Protein AF-0000000080795503 (afdb_homodimer)

Nearest PDB structures (foldseek):
  7s7y-assembly1_A  TM=8.864E-01  e=8.183E-32  Thermoanaerobacter sp. X513
  4z7e-assembly2_B  TM=9.372E-01  e=8.474E-30  Listeria monocytogenes EGD-e
  3ppp-assembly2_B  TM=7.912E-01  e=2.633E-27  Bacillus subtilis
  6uru-assembly2_B  TM=9.097E-01  e=6.933E-24  Escherichia coli
  6per-assembly1_A  TM=8.168E-01  e=7.499E-23  Thermoanaerobacter sp. X513

Foldseek 3Di:
DPPPPPPPPPPPPPPPPPVPPDAQEFEFAADLLRLLLSLLLQQLCVLVPGHYHYDYHDHDVVVVVCCLVPVHFKGKFWLVCQQCPVVNHDDADLDPVVSVVVSQVCCCVPRQKHWFDWAAEFWWKFKKFAPVVCVVQVAAAPLSVQCCQVVVVCQQAAEEEAPVLLPDPLHDVVSCVVSVRDYDPVSYDHDDQVCQLVCRLVVVGGMYIHTLQALSCVVSRMHTHHHPVRSIGTTTMTMMGRNVVCVVPVCSSVSSCCSRVPDYSVVSSVLSNCCPPVPDDSSVSSVVVCVVVVSGD/DDDPPPPPPPPPPPPPPPVPPDAQEFEFAADLLRLLLSLLLQQLCVLVPGHYHYDYHDHDVVVVVCCLVPVHFKGKFWLVCQQCPVVNHDDADLDPVVSVVVSQVCCCVPRQKHWFDWAAEFWWKFKKFAPVVCVVQVAAAPLSVQCCQVVVVCQQAAEEEAPVLLPDPLHDVVSCVVSVRDYDNVSYDHDDQVCQLVCRLVVVGGMYIHTLQALSCVVSRMHTHHHPVRSIGTTTMTMMGRNVVCVVPVCSSVSSCCSRVPDYSVVSSVLSNCCPPVVDDSSVSSVVVCVVVVSGD

Radius of gyration: 29.17 Å; Cα contacts (8 Å, |Δi|>4): 1049; chains: 2; bounding box: 116×97×87 Å

InterPro domains:
  IPR007210 ABC-type glycine betaine transport system, substrate-binding domain [PF04069] (23-291)

Secondary structure (DSSP, 8-state):
----------------------PEEEEEESSHHHHHHHHHHHHHHHHTT--EEEEEEE-HHHHHHHHHTTS--EEEEEHHIIIIIIS---SPP--HHHHHHHHHHHHHHHH-EEEEEEPS----EEEEEEHHHHHHHT--BHHHHHHHHHTTTTTT--EEE-HHHHHSTTSHHHHHHHTT----GGGEEE--HHHHHHHHHTTS-SEEEEETT-THHHHTTEEEPB-TT--SPP--EEEEEEHHHHHH-TTHHHHTTHHHHS--HHHHHHHHHHHHTT---HHHHHHHHHHHTTS--/---------------------PPEEEEEESSHHHHHHHHHHHHHHHHTT--EEEEEEE-HHHHHHHHHTTS--EEEEEHHIIIIIIS---SPP--HHHHHHHHHHHHHHHH-EEEEEEPS----EEEEEEHHHHHHHT--BHHHHHHHHHTTTTTT--EEE-HHHHHSTTSHHHHHHHTT----GGGEEE--HHHHHHHHHTTS-SEEEEETT-THHHHTTEEEPB-TT--SPP--EEEEEEHHHHHH-TTHHHHTTHHHHS--HHHHHHHHHHHHTT---HHHHHHHHHHHTTS--

Sequence (594 aa):
MKKILISVLIILFGMNYIYAAEKVVVGAKAFTEGYILSSMVSLLLQGNGIDVEEKFGLSSFPLRKAMETGQVDAYVDYTGTAWAAYFRHTENIYDPEELFDLVAKEDLEKHNIVWLDMINFNNTYGLAVRSSFARENGIQSLSDLADYINSGKGKDLIFGVNPEYYERSDGIFAVMDTYNMNLPKNNVRTMEAGLTYEALARKNIDVAMIYSTDAQILRFDLVILEDDKSFFPHYNPSVLVRKETIDEYPEIREILKPLTLYLNEDIIIRLNYLVDFEGLEPEIVARKYLQGLGLIKMKKILISVLIILFGMNYIYAAEKVVVGAKAFTEGYILSSMVSLLLQGNGIDVEEKFGLSSFPLRKAMETGQVDAYVDYTGTAWAAYFRHTENIYDPEELFDLVAKEDLEKHNIVWLDMINFNNTYGLAVRSSFARENGIQSLSDLADYINSGKGKDLIFGVNPEYYERSDGIFAVMDTYNMNLPKNNVRTMEAGLTYEALARKNIDVAMIYSTDAQILRFDLVILEDDKSFFPHYNPSVLVRKETIDEYPEIREILKPLTLYLNEDIIIRLNYLVDFEGLEPEIVARKYLQGLGLIK

Structure (mmCIF, N/CA/C/O backbone):
data_AF-0000000080795503-model_v1
#
loop_
_entity.id
_entity.type
_entity.pdbx_description
1 polymer 'Substrate-binding region of ABC-type glycine betaine transport system'
#
loop_
_atom_site.group_PDB
_atom_site.id
_atom_site.type_symbol
_atom_site.label_atom_id
_atom_site.label_alt_id
_atom_site.label_comp_id
_atom_site.label_asym_id
_atom_site.label_entity_id
_atom_site.label_seq_id
_atom_site.pdbx_PDB_ins_code
_atom_site.Cartn_x
_atom_site.Cartn_y
_atom_site.Cartn_z
_atom_site.occupancy
_atom_site.B_iso_or_equiv
_atom_site.auth_seq_id
_atom_site.auth_comp_id
_atom_site.auth_asym_id
_atom_site.auth_atom_id
_atom_site.pdbx_PDB_model_num
ATOM 1 N N . MET A 1 1 ? -54 -66.375 29.078 1 34.06 1 MET A N 1
ATOM 2 C CA . MET A 1 1 ? -52.688 -66 28.531 1 34.06 1 MET A CA 1
ATOM 3 C C . MET A 1 1 ? -52.75 -64.688 27.812 1 34.06 1 MET A C 1
ATOM 5 O O . MET A 1 1 ? -53.312 -64.562 26.719 1 34.06 1 MET A O 1
ATOM 9 N N . LYS A 1 2 ? -52.969 -63.594 28.672 1 38.69 2 LYS A N 1
ATOM 10 C CA . LYS A 1 2 ? -53.094 -62.188 28.25 1 38.69 2 LYS A CA 1
ATOM 11 C C . LYS A 1 2 ? -51.875 -61.75 27.422 1 38.69 2 LYS A C 1
ATOM 13 O O . LYS A 1 2 ? -50.75 -61.938 27.844 1 38.69 2 LYS A O 1
ATOM 18 N N . LYS A 1 3 ? -51.969 -61.625 26.094 1 40.47 3 LYS A N 1
ATOM 19 C CA . LYS A 1 3 ? -51.062 -61.062 25.109 1 40.47 3 LYS A CA 1
ATOM 20 C C . LYS A 1 3 ? -50.625 -59.688 25.516 1 40.47 3 LYS A C 1
ATOM 22 O O . LYS A 1 3 ? -51.438 -58.781 25.656 1 40.47 3 LYS A O 1
ATOM 27 N N . ILE A 1 4 ? -49.656 -59.562 26.438 1 42.75 4 ILE A N 1
ATOM 28 C CA . ILE A 1 4 ? -49.062 -58.281 26.781 1 42.75 4 ILE A CA 1
ATOM 29 C C . ILE A 1 4 ? -48.531 -57.625 25.516 1 42.75 4 ILE A C 1
ATOM 31 O O . ILE A 1 4 ? -47.688 -58.188 24.797 1 42.75 4 ILE A O 1
ATOM 35 N N . LEU A 1 5 ? -49.281 -56.781 24.844 1 42.03 5 LEU A N 1
ATOM 36 C CA . LEU A 1 5 ? -48.875 -55.875 23.781 1 42.03 5 LEU A CA 1
ATOM 37 C C . LEU A 1 5 ? -47.656 -55.062 24.219 1 42.03 5 LEU A C 1
ATOM 39 O O . LEU A 1 5 ? -47.719 -54.281 25.172 1 42.03 5 LEU A O 1
ATOM 43 N N . ILE A 1 6 ? -46.438 -55.656 24.25 1 43.41 6 ILE A N 1
ATOM 44 C CA . ILE A 1 6 ? -45.219 -54.875 24.422 1 43.41 6 ILE A CA 1
ATOM 45 C C . ILE A 1 6 ? -45.156 -53.75 23.391 1 43.41 6 ILE A C 1
ATOM 47 O O . ILE A 1 6 ? -45.156 -54 22.188 1 43.41 6 ILE A O 1
ATOM 51 N N . SER A 1 7 ? -45.812 -52.688 23.672 1 44.06 7 SER A N 1
ATOM 52 C CA . SER A 1 7 ? -45.594 -51.469 22.891 1 44.06 7 SER A CA 1
ATOM 53 C C . SER A 1 7 ? -44.094 -51.125 22.781 1 44.06 7 SER A C 1
ATOM 55 O O . SER A 1 7 ? -43.438 -50.906 23.797 1 44.06 7 SER A O 1
ATOM 57 N N . VAL A 1 8 ? -43.406 -51.75 21.828 1 43.56 8 VAL A N 1
ATOM 58 C CA . VAL A 1 8 ? -42.094 -51.281 21.469 1 43.56 8 VAL A CA 1
ATOM 59 C C . VAL A 1 8 ? -42.094 -49.781 21.25 1 43.56 8 VAL A C 1
ATOM 61 O O . VAL A 1 8 ? -42.75 -49.281 20.328 1 43.56 8 VAL A O 1
ATOM 64 N N . LEU A 1 9 ? -42 -49 22.297 1 42.25 9 LEU A N 1
ATOM 65 C CA . LEU A 1 9 ? -41.688 -47.594 22.156 1 42.25 9 LEU A CA 1
ATOM 66 C C . LEU A 1 9 ? -40.438 -47.438 21.266 1 42.25 9 LEU A C 1
ATOM 68 O O . LEU A 1 9 ? -39.344 -47.844 21.641 1 42.25 9 LEU A O 1
ATOM 72 N N . ILE A 1 10 ? -40.625 -47.469 19.969 1 43.19 10 ILE A N 1
ATOM 73 C CA . ILE A 1 10 ? -39.594 -47 19.062 1 43.19 10 ILE A CA 1
ATOM 74 C C . ILE A 1 10 ? -39.125 -45.594 19.484 1 43.19 10 ILE A C 1
ATOM 76 O O . ILE A 1 10 ? -39.906 -44.656 19.422 1 43.19 10 ILE A O 1
ATOM 80 N N . ILE A 1 11 ? -38.344 -45.469 20.516 1 42.31 11 ILE A N 1
ATOM 81 C CA . ILE A 1 11 ? -37.625 -44.219 20.719 1 42.31 11 ILE A CA 1
ATOM 82 C C . ILE A 1 11 ? -36.906 -43.844 19.438 1 42.31 11 ILE A C 1
ATOM 84 O O . ILE A 1 11 ? -35.969 -44.531 19 1 42.31 11 ILE A O 1
ATOM 88 N N . LEU A 1 12 ? -37.625 -43.312 18.516 1 40.75 12 LEU A N 1
ATOM 89 C CA . LEU A 1 12 ? -36.938 -42.562 17.469 1 40.75 12 LEU A CA 1
ATOM 90 C C . LEU A 1 12 ? -35.906 -41.625 18.078 1 40.75 12 LEU A C 1
ATOM 92 O O . LEU A 1 12 ? -36.25 -40.625 18.703 1 40.75 12 LEU A O 1
ATOM 96 N N . PHE A 1 13 ? -34.812 -42.219 18.672 1 42.69 13 PHE A N 1
ATOM 97 C CA . PHE A 1 13 ? -33.656 -41.312 18.828 1 42.69 13 PHE A CA 1
ATOM 98 C C . PHE A 1 13 ? -33.438 -40.5 17.578 1 42.69 13 PHE A C 1
ATOM 100 O O . PHE A 1 13 ? -33.094 -41.031 16.516 1 42.69 13 PHE A O 1
ATOM 107 N N . GLY A 1 14 ? -34.219 -39.531 17.359 1 41.28 14 GLY A N 1
ATOM 108 C CA . GLY A 1 14 ? -33.75 -38.5 16.438 1 41.28 14 GLY A CA 1
ATOM 109 C C . GLY A 1 14 ? -32.25 -38.281 16.484 1 41.28 14 GLY A C 1
ATOM 110 O O . GLY A 1 14 ? -31.734 -37.75 17.484 1 41.28 14 GLY A O 1
ATOM 111 N N . MET A 1 15 ? -31.469 -39.25 16.062 1 40.28 15 MET A N 1
ATOM 112 C CA . MET A 1 15 ? -30.094 -38.875 15.781 1 40.28 15 MET A CA 1
ATOM 113 C C . MET A 1 15 ? -30.016 -37.469 15.203 1 40.28 15 MET A C 1
ATOM 115 O O . MET A 1 15 ? -30.484 -37.219 14.086 1 40.28 15 MET A O 1
ATOM 119 N N . ASN A 1 16 ? -30.25 -36.5 15.953 1 39.97 16 ASN A N 1
ATOM 120 C CA . ASN A 1 16 ? -29.719 -35.25 15.469 1 39.97 16 ASN A CA 1
ATOM 121 C C . ASN A 1 16 ? -28.391 -35.438 14.742 1 39.97 16 ASN A C 1
ATOM 123 O O . ASN A 1 16 ? -27.391 -35.781 15.352 1 39.97 16 ASN A O 1
ATOM 127 N N . TYR A 1 17 ? -28.344 -36 13.633 1 38.5 17 TYR A N 1
ATOM 128 C CA . TYR A 1 17 ? -27.188 -35.781 12.781 1 38.5 17 TYR A CA 1
ATOM 129 C C . TYR A 1 17 ? -26.625 -34.375 12.977 1 38.5 17 TYR A C 1
ATOM 131 O O . TYR A 1 17 ? -27.266 -33.406 12.602 1 38.5 17 TYR A O 1
ATOM 139 N N . ILE A 1 18 ? -26.203 -34.094 14.086 1 41.94 18 ILE A N 1
ATOM 140 C CA . ILE A 1 18 ? -25.328 -32.938 14.07 1 41.94 18 ILE A CA 1
ATOM 141 C C . ILE A 1 18 ? -24.516 -32.906 12.781 1 41.94 18 ILE A C 1
ATOM 143 O O . ILE A 1 18 ? -23.641 -33.75 12.562 1 41.94 18 ILE A O 1
ATOM 147 N N . TYR A 1 19 ? -25.047 -32.656 11.672 1 42.06 19 TYR A N 1
ATOM 148 C CA . TYR A 1 19 ? -24.281 -32.312 10.492 1 42.06 19 TYR A CA 1
ATOM 149 C C . TYR A 1 19 ? -23.031 -31.531 10.875 1 42.06 19 TYR A C 1
ATOM 151 O O . TYR A 1 19 ? -23.125 -30.406 11.391 1 42.06 19 TYR A O 1
ATOM 159 N N . ALA A 1 20 ? -22.141 -32.094 11.508 1 45.47 20 ALA A N 1
ATOM 160 C CA . ALA A 1 20 ? -20.844 -31.438 11.648 1 45.47 20 ALA A CA 1
ATOM 161 C C . ALA A 1 20 ? -20.578 -30.484 10.477 1 45.47 20 ALA A C 1
ATOM 163 O O . ALA A 1 20 ? -20.594 -30.906 9.32 1 45.47 20 ALA A O 1
ATOM 164 N N . ALA A 1 21 ? -20.938 -29.297 10.609 1 55.19 21 ALA A N 1
ATOM 165 C CA . ALA A 1 21 ? -20.672 -28.297 9.586 1 55.19 21 ALA A CA 1
ATOM 166 C C . ALA A 1 21 ? -19.344 -28.578 8.875 1 55.19 21 ALA A C 1
ATOM 168 O O . ALA A 1 21 ? -18.328 -28.859 9.516 1 55.19 21 ALA A O 1
ATOM 169 N N . GLU A 1 22 ? -19.281 -29.078 7.582 1 80.19 22 GLU A N 1
ATOM 170 C CA . GLU A 1 22 ? -18.141 -29.438 6.738 1 80.19 22 GLU A CA 1
ATOM 171 C C . GLU A 1 22 ? -17.062 -28.375 6.77 1 80.19 22 GLU A C 1
ATOM 173 O O . GLU A 1 22 ? -17.359 -27.172 6.777 1 80.19 22 GLU A O 1
ATOM 178 N N . LYS A 1 23 ? -15.805 -28.781 7.195 1 95.25 23 LYS A N 1
ATOM 179 C CA . LYS A 1 23 ? -14.633 -27.891 7.227 1 95.25 23 LYS A CA 1
ATOM 180 C C . LYS A 1 23 ? -14.328 -27.344 5.836 1 95.25 23 LYS A C 1
ATOM 182 O O . LYS A 1 23 ? -14.484 -28.047 4.836 1 95.25 23 LYS A O 1
ATOM 187 N N . VAL A 1 24 ? -14.078 -26.047 5.805 1 98.38 24 VAL A N 1
ATOM 188 C CA . VAL A 1 24 ? -13.539 -25.469 4.578 1 98.38 24 VAL A CA 1
ATOM 189 C C . VAL A 1 24 ? -12.07 -25.859 4.418 1 98.38 24 VAL A C 1
ATOM 191 O O . VAL A 1 24 ? -11.25 -25.594 5.297 1 98.38 24 VAL A O 1
ATOM 194 N N . VAL A 1 25 ? -11.727 -26.547 3.391 1 98.81 25 VAL A N 1
ATOM 195 C CA . VAL A 1 25 ? -10.359 -26.984 3.146 1 98.81 25 VAL A CA 1
ATOM 196 C C . VAL A 1 25 ? -9.578 -25.875 2.424 1 98.81 25 VAL A C 1
ATOM 198 O O . VAL A 1 25 ? -9.953 -25.469 1.321 1 98.81 25 VAL A O 1
ATOM 201 N N . VAL A 1 26 ? -8.5 -25.406 3.033 1 98.88 26 VAL A N 1
ATOM 202 C CA . VAL A 1 26 ? -7.656 -24.359 2.463 1 98.88 26 VAL A CA 1
ATOM 203 C C . VAL A 1 26 ? -6.344 -24.969 1.975 1 98.88 26 VAL A C 1
ATOM 205 O O . VAL A 1 26 ? -5.648 -25.656 2.734 1 98.88 26 VAL A O 1
ATOM 208 N N . GLY A 1 27 ? -6.023 -24.781 0.703 1 98.81 27 GLY A N 1
ATOM 209 C CA . GLY A 1 27 ? -4.75 -25.203 0.137 1 98.81 27 GLY A CA 1
ATOM 210 C C . GLY A 1 27 ? -3.721 -24.078 0.097 1 98.81 27 GLY A C 1
ATOM 211 O O . GLY A 1 27 ? -4.047 -22.922 0.349 1 98.81 27 GLY A O 1
ATOM 212 N N . ALA A 1 28 ? -2.455 -24.484 -0.194 1 98.44 28 ALA A N 1
ATOM 213 C CA . ALA A 1 28 ? -1.393 -23.5 -0.356 1 98.44 28 ALA A CA 1
ATOM 214 C C . ALA A 1 28 ? -0.35 -23.969 -1.363 1 98.44 28 ALA A C 1
ATOM 216 O O . ALA A 1 28 ? 0.022 -25.141 -1.373 1 98.44 28 ALA A O 1
ATOM 217 N N . LYS A 1 29 ? -0.013 -23.031 -2.209 1 95.25 29 LYS A N 1
ATOM 218 C CA . LYS A 1 29 ? 1.143 -23.297 -3.059 1 95.25 29 LYS A CA 1
ATOM 219 C C . LYS A 1 29 ? 2.412 -23.453 -2.229 1 95.25 29 LYS A C 1
ATOM 221 O O . LYS A 1 29 ? 2.6 -22.75 -1.233 1 95.25 29 LYS A O 1
ATOM 226 N N . ALA A 1 30 ? 3.359 -24.266 -2.688 1 92.25 30 ALA A N 1
ATOM 227 C CA . ALA A 1 30 ? 4.504 -24.719 -1.901 1 92.25 30 ALA A CA 1
ATOM 228 C C . ALA A 1 30 ? 5.68 -23.75 -2.039 1 92.25 30 ALA A C 1
ATOM 230 O O . ALA A 1 30 ? 6.77 -24.156 -2.463 1 92.25 30 ALA A O 1
ATOM 231 N N . PHE A 1 31 ? 5.582 -22.547 -1.674 1 91.12 31 PHE A N 1
ATOM 232 C CA . PHE A 1 31 ? 6.656 -21.562 -1.528 1 91.12 31 PHE A CA 1
ATOM 233 C C . PHE A 1 31 ? 6.312 -20.547 -0.459 1 91.12 31 PHE A C 1
ATOM 235 O O . PHE A 1 31 ? 5.168 -20.469 -0.005 1 91.12 31 PHE A O 1
ATOM 242 N N . THR A 1 32 ? 7.168 -19.781 0.043 1 96 32 THR A N 1
ATOM 243 C CA . THR A 1 32 ? 7.059 -18.938 1.226 1 96 32 THR A CA 1
ATOM 244 C C . THR A 1 32 ? 5.824 -18.047 1.14 1 96 32 THR A C 1
ATOM 246 O O . THR A 1 32 ? 4.977 -18.062 2.033 1 96 32 THR A O 1
ATOM 249 N N . GLU A 1 33 ? 5.703 -17.328 0.061 1 97.81 33 GLU A N 1
ATOM 250 C CA . GLU A 1 33 ? 4.582 -16.422 -0.14 1 97.81 33 GLU A CA 1
ATOM 251 C C . GLU A 1 33 ? 3.252 -17.172 -0.135 1 97.81 33 GLU A C 1
ATOM 253 O O . GLU A 1 33 ? 2.281 -16.703 0.474 1 97.81 33 GLU A O 1
ATOM 258 N N . GLY A 1 34 ? 3.199 -18.297 -0.798 1 97.5 34 GLY A N 1
ATOM 259 C CA . GLY A 1 34 ? 2 -19.125 -0.796 1 97.5 34 GLY A CA 1
ATOM 260 C C . GLY A 1 34 ? 1.572 -19.547 0.594 1 97.5 34 GLY A C 1
ATOM 261 O O . GLY A 1 34 ? 0.391 -19.469 0.938 1 97.5 34 GLY A O 1
ATOM 262 N N . TYR A 1 35 ? 2.521 -19.953 1.362 1 98.25 35 TYR A N 1
ATOM 263 C CA . TYR A 1 35 ? 2.244 -20.391 2.729 1 98.25 35 TYR A CA 1
ATOM 264 C C . TYR A 1 35 ? 1.751 -19.219 3.576 1 98.25 35 TYR A C 1
ATOM 266 O O . TYR A 1 35 ? 0.812 -19.375 4.363 1 98.25 35 TYR A O 1
ATOM 274 N N . ILE A 1 36 ? 2.375 -18.031 3.461 1 98.81 36 ILE A N 1
ATOM 275 C CA . ILE A 1 36 ? 1.988 -16.875 4.242 1 98.81 36 ILE A CA 1
ATOM 276 C C . ILE A 1 36 ? 0.553 -16.469 3.906 1 98.81 36 ILE A C 1
ATOM 278 O O . ILE A 1 36 ? -0.283 -16.328 4.801 1 98.81 36 ILE A O 1
ATOM 282 N N . LEU A 1 37 ? 0.257 -16.344 2.619 1 98.81 37 LEU A N 1
ATOM 283 C CA . LEU A 1 37 ? -1.053 -15.891 2.17 1 98.81 37 LEU A CA 1
ATOM 284 C C . LEU A 1 37 ? -2.143 -16.875 2.576 1 98.81 37 LEU A C 1
ATOM 286 O O . LEU A 1 37 ? -3.195 -16.469 3.076 1 98.81 37 LEU A O 1
ATOM 290 N N . SER A 1 38 ? -1.887 -18.141 2.361 1 98.69 38 SER A N 1
ATOM 291 C CA . SER A 1 38 ? -2.896 -19.141 2.695 1 98.69 38 SER A CA 1
ATOM 292 C C . SER A 1 38 ? -3.07 -19.266 4.203 1 98.69 38 SER A C 1
ATOM 294 O O . SER A 1 38 ? -4.168 -19.547 4.688 1 98.69 38 SER A O 1
ATOM 296 N N . SER A 1 39 ? -1.988 -19.078 4.957 1 98.75 39 SER A N 1
ATOM 297 C CA . SER A 1 39 ? -2.133 -19 6.41 1 98.75 39 SER A CA 1
ATOM 298 C C . SER A 1 39 ? -3.035 -17.844 6.82 1 98.75 39 SER A C 1
ATOM 300 O O . SER A 1 39 ? -3.855 -17.984 7.727 1 98.75 39 SER A O 1
ATOM 302 N N . MET A 1 40 ? -2.883 -16.719 6.195 1 98.88 40 MET A N 1
ATOM 303 C CA . MET A 1 40 ? -3.764 -15.586 6.48 1 98.88 40 MET A CA 1
ATOM 304 C C . MET A 1 40 ? -5.219 -15.945 6.188 1 98.88 40 MET A C 1
ATOM 306 O O . MET A 1 40 ? -6.113 -15.586 6.953 1 98.88 40 MET A O 1
ATOM 310 N N . VAL A 1 41 ? -5.43 -16.641 5.039 1 98.88 41 VAL A N 1
ATOM 311 C CA . VAL A 1 41 ? -6.77 -17.078 4.684 1 98.88 41 VAL A CA 1
ATOM 312 C C . VAL A 1 41 ? -7.34 -17.938 5.805 1 98.88 41 VAL A C 1
ATOM 314 O O . VAL A 1 41 ? -8.445 -17.688 6.293 1 98.88 41 VAL A O 1
ATOM 317 N N . SER A 1 42 ? -6.598 -18.922 6.238 1 98.81 42 SER A N 1
ATOM 318 C CA . SER A 1 42 ? -7.031 -19.844 7.297 1 98.81 42 SER A CA 1
ATOM 319 C C . SER A 1 42 ? -7.34 -19.078 8.586 1 98.81 42 SER A C 1
ATOM 321 O O . SER A 1 42 ? -8.391 -19.281 9.195 1 98.81 42 SER A O 1
ATOM 323 N N . LEU A 1 43 ? -6.41 -18.25 9 1 98.81 43 LEU A N 1
ATOM 324 C CA . LEU A 1 43 ? -6.531 -17.516 10.258 1 98.81 43 LEU A CA 1
ATOM 325 C C . LEU A 1 43 ? -7.746 -16.594 10.25 1 98.81 43 LEU A C 1
ATOM 327 O O . LEU A 1 43 ? -8.477 -16.516 11.234 1 98.81 43 LEU A O 1
ATOM 331 N N . LEU A 1 44 ? -7.949 -15.914 9.164 1 98.81 44 LEU A N 1
ATOM 332 C CA . LEU A 1 44 ? -9.086 -15.008 9.062 1 98.81 44 LEU A CA 1
ATOM 333 C C . LEU A 1 44 ? -10.398 -15.781 9.086 1 98.81 44 LEU A C 1
ATOM 335 O O . LEU A 1 44 ? -11.352 -15.375 9.75 1 98.81 44 LEU A O 1
ATOM 339 N N . LEU A 1 45 ? -10.477 -16.922 8.328 1 98.69 45 LEU A N 1
ATOM 340 C CA . LEU A 1 45 ? -11.68 -17.75 8.344 1 98.69 45 LEU A CA 1
ATOM 341 C C . LEU A 1 45 ? -11.953 -18.281 9.75 1 98.69 45 LEU A C 1
ATOM 343 O O . LEU A 1 45 ? -13.062 -18.156 10.266 1 98.69 45 LEU A O 1
ATOM 347 N N . GLN A 1 46 ? -10.969 -18.828 10.383 1 98.25 46 GLN A N 1
ATOM 348 C CA . GLN A 1 46 ? -11.102 -19.391 11.727 1 98.25 46 GLN A CA 1
ATOM 349 C C . GLN A 1 46 ? -11.508 -18.312 12.734 1 98.25 46 GLN A C 1
ATOM 351 O O . GLN A 1 46 ? -12.367 -18.531 13.578 1 98.25 46 GLN A O 1
ATOM 356 N N . GLY A 1 47 ? -10.844 -17.188 12.578 1 97.5 47 GLY A N 1
ATOM 357 C CA . GLY A 1 47 ? -11.148 -16.078 13.469 1 97.5 47 GLY A CA 1
ATOM 358 C C . GLY A 1 47 ? -12.578 -15.586 13.344 1 97.5 47 GLY A C 1
ATOM 359 O O . GLY A 1 47 ? -13.07 -14.867 14.219 1 97.5 47 GLY A O 1
ATOM 360 N N . ASN A 1 48 ? -13.195 -15.984 12.312 1 97.25 48 ASN A N 1
ATOM 361 C CA . ASN A 1 48 ? -14.57 -15.562 12.078 1 97.25 48 ASN A CA 1
ATOM 362 C C . ASN A 1 48 ? -15.531 -16.75 12.102 1 97.25 48 ASN A C 1
ATOM 364 O O . ASN A 1 48 ? -16.594 -16.703 11.484 1 97.25 48 ASN A O 1
ATOM 368 N N . GLY A 1 49 ? -15.141 -17.828 12.672 1 96.5 49 GLY A N 1
ATOM 369 C CA . GLY A 1 49 ? -16.047 -18.891 13.047 1 96.5 49 GLY A CA 1
ATOM 370 C C . GLY A 1 49 ? -16.156 -19.984 12 1 96.5 49 GLY A C 1
ATOM 371 O O . GLY A 1 49 ? -17 -20.875 12.109 1 96.5 49 GLY A O 1
ATOM 372 N N . ILE A 1 50 ? -15.383 -19.969 11 1 97.62 50 ILE A N 1
ATOM 373 C CA . ILE A 1 50 ? -15.398 -21.016 9.984 1 97.62 50 ILE A CA 1
ATOM 374 C C . ILE A 1 50 ? -14.297 -22.031 10.273 1 97.62 50 ILE A C 1
ATOM 376 O O . ILE A 1 50 ? -13.125 -21.672 10.367 1 97.62 50 ILE A O 1
ATOM 380 N N . ASP A 1 51 ? -14.633 -23.25 10.445 1 97.44 51 ASP A N 1
ATOM 381 C CA . ASP A 1 51 ? -13.648 -24.297 10.664 1 97.44 51 ASP A CA 1
ATOM 382 C C . ASP A 1 51 ? -12.844 -24.578 9.398 1 97.44 51 ASP A C 1
ATOM 384 O O . ASP A 1 51 ? -13.406 -24.641 8.305 1 97.44 51 ASP A O 1
ATOM 388 N N . VAL A 1 52 ? -11.531 -24.797 9.57 1 98.44 52 VAL A N 1
ATOM 389 C CA . VAL A 1 52 ? -10.648 -24.906 8.406 1 98.44 52 VAL A CA 1
ATOM 390 C C . VAL A 1 52 ? -9.797 -26.172 8.539 1 98.44 52 VAL A C 1
ATOM 392 O O . VAL A 1 52 ? -9.32 -26.5 9.625 1 98.44 52 VAL A O 1
ATOM 395 N N . GLU A 1 53 ? -9.656 -26.875 7.535 1 98.56 53 GLU A N 1
ATOM 396 C CA . GLU A 1 53 ? -8.609 -27.875 7.336 1 98.56 53 GLU A CA 1
ATOM 397 C C . GLU A 1 53 ? -7.586 -27.406 6.312 1 98.56 53 GLU A C 1
ATOM 399 O O . GLU A 1 53 ? -7.945 -26.938 5.23 1 98.56 53 GLU A O 1
ATOM 404 N N . GLU A 1 54 ? -6.336 -27.531 6.684 1 98.5 54 GLU A N 1
ATOM 405 C CA . GLU A 1 54 ? -5.289 -27.047 5.789 1 98.5 54 GLU A CA 1
ATOM 406 C C . GLU A 1 54 ? -4.668 -28.203 4.996 1 98.5 54 GLU A C 1
ATOM 408 O O . GLU A 1 54 ? -4.344 -29.25 5.559 1 98.5 54 GLU A O 1
ATOM 413 N N . LYS A 1 55 ? -4.523 -28.047 3.771 1 98.19 55 LYS A N 1
ATOM 414 C CA . LYS A 1 55 ? -3.771 -28.922 2.865 1 98.19 55 LYS A CA 1
ATOM 415 C C . LYS A 1 55 ? -2.732 -28.125 2.082 1 98.19 55 LYS A C 1
ATOM 417 O O . LYS A 1 55 ? -2.947 -27.781 0.916 1 98.19 55 LYS A O 1
ATOM 422 N N . PHE A 1 56 ? -1.653 -27.938 2.766 1 97.62 56 PHE A N 1
ATOM 423 C CA . PHE A 1 56 ? -0.63 -27.031 2.238 1 97.62 56 PHE A CA 1
ATOM 424 C C . PHE A 1 56 ? 0.468 -27.828 1.532 1 97.62 56 PHE A C 1
ATOM 426 O O . PHE A 1 56 ? 0.578 -29.031 1.71 1 97.62 56 PHE A O 1
ATOM 433 N N . GLY A 1 57 ? 1.205 -27.125 0.678 1 93.38 57 GLY A N 1
ATOM 434 C CA . GLY A 1 57 ? 2.451 -27.672 0.171 1 93.38 57 GLY A CA 1
ATOM 435 C C . GLY A 1 57 ? 2.309 -28.312 -1.195 1 93.38 57 GLY A C 1
ATOM 436 O O . GLY A 1 57 ? 3.041 -29.25 -1.528 1 93.38 57 GLY A O 1
ATOM 437 N N . LEU A 1 58 ? 1.36 -27.875 -1.94 1 92.38 58 LEU A N 1
ATOM 438 C CA . LEU A 1 58 ? 1.15 -28.438 -3.268 1 92.38 58 LEU A CA 1
ATOM 439 C C . LEU A 1 58 ? 1.669 -27.5 -4.352 1 92.38 58 LEU A C 1
ATOM 441 O O . LEU A 1 58 ? 1.644 -26.281 -4.18 1 92.38 58 LEU A O 1
ATOM 445 N N . SER A 1 59 ? 2.092 -28.141 -5.422 1 90.19 59 SER A N 1
ATOM 446 C CA . SER A 1 59 ? 2.457 -27.328 -6.578 1 90.19 59 SER A CA 1
ATOM 447 C C . SER A 1 59 ? 1.222 -26.844 -7.336 1 90.19 59 SER A C 1
ATOM 449 O O . SER A 1 59 ? 0.098 -27.234 -7 1 90.19 59 SER A O 1
ATOM 451 N N . SER A 1 60 ? 1.404 -26.031 -8.32 1 90.69 60 SER A N 1
ATOM 452 C CA . SER A 1 60 ? 0.322 -25.297 -8.969 1 90.69 60 SER A CA 1
ATOM 453 C C . SER A 1 60 ? -0.708 -26.25 -9.57 1 90.69 60 SER A C 1
ATOM 455 O O . SER A 1 60 ? -1.9 -26.156 -9.273 1 90.69 60 SER A O 1
ATOM 457 N N . PHE A 1 61 ? -0.283 -27.219 -10.367 1 93.12 61 PHE A N 1
ATOM 458 C CA . PHE A 1 61 ? -1.229 -28.047 -11.094 1 93.12 61 PHE A CA 1
ATOM 459 C C . PHE A 1 61 ? -1.93 -29.031 -10.156 1 93.12 61 PHE A C 1
ATOM 461 O O . PHE A 1 61 ? -3.154 -29.156 -10.188 1 93.12 61 PHE A O 1
ATOM 468 N N . PRO A 1 62 ? -1.153 -29.672 -9.25 1 95.69 62 PRO A N 1
ATOM 469 C CA . PRO A 1 62 ? -1.84 -30.516 -8.281 1 95.69 62 PRO A CA 1
ATOM 470 C C . PRO A 1 62 ? -2.844 -29.75 -7.426 1 95.69 62 PRO A C 1
ATOM 472 O O . PRO A 1 62 ? -3.932 -30.25 -7.137 1 95.69 62 PRO A O 1
ATOM 475 N N . LEU A 1 63 ? -2.533 -28.578 -7.02 1 97.44 63 LEU A N 1
ATOM 476 C CA . LEU A 1 63 ? -3.439 -27.766 -6.207 1 97.44 63 LEU A CA 1
ATOM 477 C C . LEU A 1 63 ? -4.672 -27.359 -7.008 1 97.44 63 LEU A C 1
ATOM 479 O O . LEU A 1 63 ? -5.793 -27.406 -6.492 1 97.44 63 LEU A O 1
ATOM 483 N N . ARG A 1 64 ? -4.434 -26.953 -8.227 1 97.56 64 ARG A N 1
ATOM 484 C CA . ARG A 1 64 ? -5.531 -26.609 -9.133 1 97.56 64 ARG A CA 1
ATOM 485 C C . ARG A 1 64 ? -6.477 -27.797 -9.297 1 97.56 64 ARG A C 1
ATOM 487 O O . ARG A 1 64 ? -7.699 -27.641 -9.203 1 97.56 64 ARG A O 1
ATOM 494 N N . LYS A 1 65 ? -5.973 -28.969 -9.555 1 97.75 65 LYS A N 1
ATOM 495 C CA . LYS A 1 65 ? -6.762 -30.188 -9.711 1 97.75 65 LYS A CA 1
ATOM 496 C C . LYS A 1 65 ? -7.535 -30.516 -8.438 1 97.75 65 LYS A C 1
ATOM 498 O O . LYS A 1 65 ? -8.688 -30.938 -8.492 1 97.75 65 LYS A O 1
ATOM 503 N N . ALA A 1 66 ? -6.836 -30.328 -7.316 1 98.19 66 ALA A N 1
ATOM 504 C CA . ALA A 1 66 ? -7.484 -30.578 -6.031 1 98.19 66 ALA A CA 1
ATOM 505 C C . ALA A 1 66 ? -8.711 -29.688 -5.852 1 98.19 66 ALA A C 1
ATOM 507 O O . ALA A 1 66 ? -9.719 -30.109 -5.293 1 98.19 66 ALA A O 1
ATOM 508 N N . MET A 1 67 ? -8.641 -28.438 -6.273 1 98.38 67 MET A N 1
ATOM 509 C CA . MET A 1 67 ? -9.797 -27.562 -6.188 1 98.38 67 MET A CA 1
ATOM 510 C C . M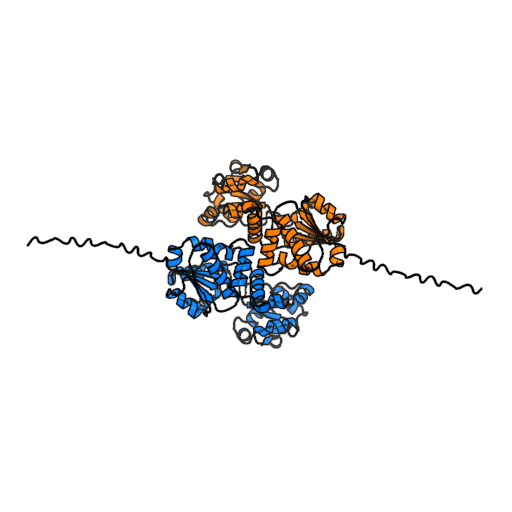ET A 1 67 ? -10.891 -27.984 -7.16 1 98.38 67 MET A C 1
ATOM 512 O O . MET A 1 67 ? -12.062 -28.062 -6.793 1 98.38 67 MET A O 1
ATOM 516 N N . GLU A 1 68 ? -10.516 -28.328 -8.359 1 97.88 68 GLU A N 1
ATOM 517 C CA . GLU A 1 68 ? -11.477 -28.688 -9.391 1 97.88 68 GLU A CA 1
ATOM 518 C C . GLU A 1 68 ? -12.234 -29.953 -9.016 1 97.88 68 GLU A C 1
ATOM 520 O O . GLU A 1 68 ? -13.398 -30.125 -9.391 1 97.88 68 GLU A O 1
ATOM 525 N N . THR A 1 69 ? -11.586 -30.812 -8.25 1 97.31 69 THR A N 1
ATOM 526 C CA . THR A 1 69 ? -12.188 -32.094 -7.887 1 97.31 69 THR A CA 1
ATOM 527 C C . THR A 1 69 ? -12.828 -32 -6.5 1 97.31 69 THR A C 1
ATOM 529 O O . THR A 1 69 ? -13.32 -33 -5.98 1 97.31 69 THR A O 1
ATOM 532 N N . GLY A 1 70 ? -12.719 -30.891 -5.832 1 97.12 70 GLY A N 1
ATOM 533 C CA . GLY A 1 70 ? -13.453 -30.656 -4.594 1 97.12 70 GLY A CA 1
ATOM 534 C C . GLY A 1 70 ? -12.664 -31.047 -3.355 1 97.12 70 GLY A C 1
ATOM 535 O O . GLY A 1 70 ? -13.211 -31.078 -2.25 1 97.12 70 GLY A O 1
ATOM 536 N N . GLN A 1 71 ? -11.406 -31.281 -3.48 1 98 71 GLN A N 1
ATOM 537 C CA . GLN A 1 71 ? -10.562 -31.656 -2.348 1 98 71 GLN A CA 1
ATOM 538 C C . GLN A 1 71 ? -10.047 -30.422 -1.617 1 98 71 GLN A C 1
ATOM 540 O O . GLN A 1 71 ? -9.625 -30.5 -0.461 1 98 71 GLN A O 1
ATOM 545 N N . VAL A 1 72 ? -9.984 -29.312 -2.311 1 98.56 72 VAL A N 1
ATOM 546 C CA . VAL A 1 72 ? -9.609 -28.016 -1.765 1 98.56 72 VAL A CA 1
ATOM 547 C C . VAL A 1 72 ? -10.711 -27 -2.061 1 98.56 72 VAL A C 1
ATOM 549 O O . VAL A 1 72 ? -11.234 -26.938 -3.176 1 98.56 72 VAL A O 1
ATOM 552 N N . ASP A 1 73 ? -11.047 -26.219 -1.062 1 98.75 73 ASP A N 1
ATOM 553 C CA . ASP A 1 73 ? -12.164 -25.281 -1.194 1 98.75 73 ASP A CA 1
ATOM 554 C C . ASP A 1 73 ? -11.672 -23.875 -1.521 1 98.75 73 ASP A C 1
ATOM 556 O O . ASP A 1 73 ? -12.367 -23.094 -2.184 1 98.75 73 ASP A O 1
ATOM 560 N N . ALA A 1 74 ? -10.516 -23.562 -0.993 1 98.88 74 ALA A N 1
ATOM 561 C CA . ALA A 1 74 ? -9.984 -22.219 -1.168 1 98.88 74 ALA A CA 1
ATOM 562 C C . ALA A 1 74 ? -8.461 -22.219 -1.178 1 98.88 74 ALA A C 1
ATOM 564 O O . ALA A 1 74 ? -7.832 -23 -0.454 1 98.88 74 ALA A O 1
ATOM 565 N N . TYR A 1 75 ? -7.844 -21.406 -1.952 1 98.5 75 TYR A N 1
ATOM 566 C CA . TYR A 1 75 ? -6.41 -21.141 -1.909 1 98.5 75 TYR A CA 1
ATOM 567 C C . TYR A 1 75 ? -6.062 -19.891 -2.709 1 98.5 75 TYR A C 1
ATOM 569 O O . TYR A 1 75 ? -6.934 -19.297 -3.342 1 98.5 75 TYR A O 1
ATOM 577 N N . VAL A 1 76 ? -4.855 -19.469 -2.635 1 98.75 76 VAL A N 1
ATOM 578 C CA . VAL A 1 76 ? -4.406 -18.281 -3.354 1 98.75 76 VAL A CA 1
ATOM 579 C C . VAL A 1 76 ? -3.697 -18.703 -4.641 1 98.75 76 VAL A C 1
ATOM 581 O O . VAL A 1 76 ? -2.863 -19.609 -4.633 1 98.75 76 VAL A O 1
ATOM 584 N N . ASP A 1 77 ? -4.109 -18.109 -5.695 1 98.25 77 ASP A N 1
ATOM 585 C CA . ASP A 1 77 ? -3.436 -18.312 -6.973 1 98.25 77 ASP A CA 1
ATOM 586 C C . ASP A 1 77 ? -3.25 -16.984 -7.711 1 98.25 77 ASP A C 1
ATOM 588 O O . ASP A 1 77 ? -3.535 -15.922 -7.164 1 98.25 77 ASP A O 1
ATOM 592 N N . TYR A 1 78 ? -2.699 -17.031 -8.883 1 97.81 78 TYR A N 1
ATOM 593 C CA . TYR A 1 78 ? -2.221 -15.844 -9.57 1 97.81 78 TYR A CA 1
ATOM 594 C C . TYR A 1 78 ? -2.814 -15.75 -10.969 1 97.81 78 TYR A C 1
ATOM 596 O O . TYR A 1 78 ? -2.924 -16.75 -11.672 1 97.81 78 TYR A O 1
ATOM 604 N N . THR A 1 79 ? -3.152 -14.531 -11.375 1 98.12 79 THR A N 1
ATOM 605 C CA . THR A 1 79 ? -3.855 -14.297 -12.633 1 98.12 79 THR A CA 1
ATOM 606 C C . THR A 1 79 ? -3.045 -14.828 -13.812 1 98.12 79 THR A C 1
ATOM 608 O O . THR A 1 79 ? -3.576 -15.531 -14.672 1 98.12 79 THR A O 1
ATOM 611 N N . GLY A 1 80 ? -1.76 -14.523 -13.812 1 94.5 80 GLY A N 1
ATOM 612 C CA . GLY A 1 80 ? -0.92 -14.961 -14.914 1 94.5 80 GLY A CA 1
ATOM 613 C C . GLY A 1 80 ? -0.818 -16.469 -15.016 1 94.5 80 GLY A C 1
ATOM 614 O O . GLY A 1 80 ? -0.755 -17.031 -16.125 1 94.5 80 GLY A O 1
ATOM 615 N N . THR A 1 81 ? -0.748 -17.141 -13.875 1 94.12 81 THR A N 1
ATOM 616 C CA . THR A 1 81 ? -0.711 -18.609 -13.844 1 94.12 81 THR A CA 1
ATOM 617 C C . THR A 1 81 ? -1.977 -19.188 -14.469 1 94.12 81 THR A C 1
ATOM 619 O O . THR A 1 81 ? -1.904 -20.062 -15.328 1 94.12 81 THR A O 1
ATOM 622 N N . ALA A 1 82 ? -3.111 -18.688 -14.055 1 97.44 82 ALA A N 1
ATOM 623 C CA . ALA A 1 82 ? -4.371 -19.188 -14.594 1 97.44 82 ALA A CA 1
ATOM 624 C C . ALA A 1 82 ? -4.457 -18.938 -16.094 1 97.44 82 ALA A C 1
ATOM 626 O O . ALA A 1 82 ? -4.777 -19.844 -16.875 1 97.44 82 ALA A O 1
ATOM 627 N N . TRP A 1 83 ? -4.133 -17.75 -16.5 1 96.56 83 TRP A N 1
ATOM 628 C CA . TRP A 1 83 ? -4.277 -17.328 -17.891 1 96.56 83 TRP A CA 1
ATOM 629 C C . TRP A 1 83 ? -3.416 -18.172 -18.812 1 96.56 83 TRP A C 1
ATOM 631 O O . TRP A 1 83 ? -3.91 -18.734 -19.797 1 96.56 83 TRP A O 1
ATOM 641 N N . ALA A 1 84 ? -2.191 -18.328 -18.469 1 91.12 84 ALA A N 1
ATOM 642 C CA . ALA A 1 84 ? -1.231 -18.953 -19.375 1 91.12 84 ALA A CA 1
ATOM 643 C C . ALA A 1 84 ? -1.138 -20.453 -19.141 1 91.12 84 ALA A C 1
ATOM 645 O O . ALA A 1 84 ? -1.146 -21.25 -20.094 1 91.12 84 ALA A O 1
ATOM 646 N N . ALA A 1 85 ? -1.092 -20.828 -17.875 1 90 85 ALA A N 1
ATOM 647 C CA . ALA A 1 85 ? -0.816 -22.234 -17.562 1 90 85 ALA A CA 1
ATOM 648 C C . ALA A 1 85 ? -2.102 -23.062 -17.562 1 90 85 ALA A C 1
ATOM 650 O O . ALA A 1 85 ? -2.174 -24.109 -18.203 1 90 85 ALA A O 1
ATOM 651 N N . TYR A 1 86 ? -3.123 -22.594 -16.859 1 95 86 TYR A N 1
ATOM 652 C CA . TYR A 1 86 ? -4.336 -23.391 -16.719 1 95 86 TYR A CA 1
ATOM 653 C C . TYR A 1 86 ? -5.207 -23.297 -17.969 1 95 86 TYR A C 1
ATOM 655 O O . TYR A 1 86 ? -5.742 -24.297 -18.438 1 95 86 TYR A O 1
ATOM 663 N N . PHE A 1 87 ? -5.352 -22.062 -18.5 1 96.94 87 PHE A N 1
ATOM 664 C CA . PHE A 1 87 ? -6.293 -21.828 -19.594 1 96.94 87 PHE A CA 1
ATOM 665 C C . PHE A 1 87 ? -5.59 -21.891 -20.938 1 96.94 87 PHE A C 1
ATOM 667 O O . PHE A 1 87 ? -6.242 -21.953 -21.984 1 96.94 87 PHE A O 1
ATOM 674 N N . ARG A 1 88 ? -4.273 -21.781 -21.031 1 93.94 88 ARG A N 1
ATOM 675 C CA . ARG A 1 88 ? -3.439 -21.938 -22.219 1 93.94 88 ARG A CA 1
ATOM 676 C C . ARG A 1 88 ? -3.676 -20.812 -23.203 1 93.94 88 ARG A C 1
ATOM 678 O O . ARG A 1 88 ? -3.611 -21.016 -24.422 1 93.94 88 ARG A O 1
ATOM 685 N N . HIS A 1 89 ? -4.09 -19.703 -22.609 1 95 89 HIS A N 1
ATOM 686 C CA . HIS A 1 89 ? -4.125 -18.516 -23.453 1 95 89 HIS A CA 1
ATOM 687 C C . HIS A 1 89 ? -2.721 -18 -23.75 1 95 89 HIS A C 1
ATOM 689 O O . HIS A 1 89 ? -1.856 -18.016 -22.875 1 95 89 HIS A O 1
ATOM 695 N N . THR A 1 90 ? -2.518 -17.484 -24.938 1 89.31 90 THR A N 1
ATOM 696 C CA . THR A 1 90 ? -1.188 -17.031 -25.328 1 89.31 90 THR A CA 1
ATOM 697 C C . THR A 1 90 ? -1.146 -15.516 -25.484 1 89.31 90 THR A C 1
ATOM 699 O O . THR A 1 90 ? -0.067 -14.93 -25.562 1 89.31 90 THR A O 1
ATOM 702 N N . GLU A 1 91 ? -2.291 -14.953 -25.625 1 90.25 91 GLU A N 1
ATOM 703 C CA . GLU A 1 91 ? -2.352 -13.508 -25.766 1 90.25 91 GLU A CA 1
ATOM 704 C C . GLU A 1 91 ? -1.932 -12.805 -24.484 1 90.25 91 GLU A C 1
ATOM 706 O O . GLU A 1 91 ? -2.287 -13.242 -23.391 1 90.25 91 GLU A O 1
ATOM 711 N N . ASN A 1 92 ? -1.222 -11.758 -24.609 1 85.31 92 ASN A N 1
ATOM 712 C CA . ASN A 1 92 ? -0.84 -10.953 -23.453 1 85.31 92 ASN A CA 1
ATOM 713 C C . ASN A 1 92 ? -1.888 -9.891 -23.141 1 85.31 92 ASN A C 1
ATOM 715 O O . ASN A 1 92 ? -2.295 -9.133 -24.031 1 85.31 92 ASN A O 1
ATOM 719 N N . ILE A 1 93 ? -2.32 -9.953 -21.922 1 91.56 93 ILE A N 1
ATOM 720 C CA . ILE A 1 93 ? -3.197 -8.898 -21.438 1 91.56 93 ILE A CA 1
ATOM 721 C C . ILE A 1 93 ? -2.404 -7.945 -20.547 1 91.56 93 ILE A C 1
ATOM 723 O O . ILE A 1 93 ? -1.919 -8.336 -19.469 1 91.56 93 ILE A O 1
ATOM 727 N N . TYR A 1 94 ? -2.369 -6.703 -20.891 1 88.31 94 TYR A N 1
ATOM 728 C CA . TYR A 1 94 ? -1.438 -5.77 -20.266 1 88.31 94 TYR A CA 1
ATOM 729 C C . TYR A 1 94 ? -2.084 -5.066 -19.078 1 88.31 94 TYR A C 1
ATOM 731 O O . TYR A 1 94 ? -1.39 -4.562 -18.188 1 88.31 94 TYR A O 1
ATOM 739 N N . ASP A 1 95 ? -3.303 -4.988 -19.047 1 92.44 95 ASP A N 1
ATOM 740 C CA . ASP A 1 95 ? -4.012 -4.371 -17.938 1 92.44 95 ASP A CA 1
ATOM 741 C C . ASP A 1 95 ? -4.32 -5.395 -16.844 1 92.44 95 ASP A C 1
ATOM 743 O O . ASP A 1 95 ? -5.027 -6.375 -17.094 1 92.44 95 ASP A O 1
ATOM 747 N N . PRO A 1 96 ? -3.791 -5.152 -15.672 1 94.12 96 PRO A N 1
ATOM 748 C CA . PRO A 1 96 ? -3.969 -6.16 -14.625 1 94.12 96 PRO A CA 1
ATOM 749 C C . PRO A 1 96 ? -5.434 -6.352 -14.234 1 94.12 96 PRO A C 1
ATOM 751 O O . PRO A 1 96 ? -5.844 -7.465 -13.898 1 94.12 96 PRO A O 1
ATOM 754 N N . GLU A 1 97 ? -6.227 -5.312 -14.273 1 93.94 97 GLU A N 1
ATOM 755 C CA . GLU A 1 97 ? -7.641 -5.43 -13.945 1 93.94 97 GLU A CA 1
ATOM 756 C C . GLU A 1 97 ? -8.398 -6.211 -15.016 1 93.94 97 GLU A C 1
ATOM 758 O O . GLU A 1 97 ? -9.266 -7.023 -14.703 1 93.94 97 GLU A O 1
ATOM 763 N N . GLU A 1 98 ? -8.047 -5.918 -16.25 1 96.06 98 GLU A N 1
ATOM 764 C CA . GLU A 1 98 ? -8.656 -6.668 -17.344 1 96.06 98 GLU A CA 1
ATOM 765 C C . GLU A 1 98 ? -8.312 -8.148 -17.25 1 96.06 98 GLU A C 1
ATOM 767 O O . GLU A 1 98 ? -9.188 -9.008 -17.422 1 96.06 98 GLU A O 1
ATOM 772 N N . LEU A 1 99 ? -7.055 -8.414 -17.031 1 96.75 99 LEU A N 1
ATOM 773 C CA . LEU A 1 99 ? -6.629 -9.805 -16.906 1 96.75 99 LEU A CA 1
ATOM 774 C C . LEU A 1 99 ? -7.383 -10.492 -15.773 1 96.75 99 LEU A C 1
ATOM 776 O O . LEU A 1 99 ? -7.84 -11.633 -15.93 1 96.75 99 LEU A O 1
ATOM 780 N N . PHE A 1 100 ? -7.535 -9.844 -14.703 1 98.19 100 PHE A N 1
ATOM 781 C CA . PHE A 1 100 ? -8.242 -10.391 -13.555 1 98.19 100 PHE A CA 1
ATOM 782 C C . PHE A 1 100 ? -9.688 -10.727 -13.922 1 98.19 100 PHE A C 1
ATOM 784 O O . PHE A 1 100 ? -10.172 -11.82 -13.602 1 98.19 100 PHE A O 1
ATOM 791 N N . ASP A 1 101 ? -10.336 -9.805 -14.562 1 97.88 101 ASP A N 1
ATOM 792 C CA . ASP A 1 101 ? -11.734 -9.992 -14.938 1 97.88 101 ASP A CA 1
ATOM 793 C C . ASP A 1 101 ? -11.891 -11.195 -15.875 1 97.88 101 ASP A C 1
ATOM 795 O O . ASP A 1 101 ? -12.828 -11.977 -15.727 1 97.88 101 ASP A O 1
ATOM 799 N N . LEU A 1 102 ? -10.984 -11.273 -16.766 1 98.25 102 LEU A N 1
ATOM 800 C CA . LEU A 1 102 ? -11.055 -12.352 -17.734 1 98.25 102 LEU A CA 1
ATOM 801 C C . LEU A 1 102 ? -10.844 -13.711 -17.078 1 98.25 102 LEU A C 1
ATOM 803 O O . LEU A 1 102 ? -11.594 -14.656 -17.328 1 98.25 102 LEU A O 1
ATOM 807 N N . VAL A 1 103 ? -9.859 -13.766 -16.203 1 98.56 103 VAL A N 1
ATOM 808 C CA . VAL A 1 103 ? -9.547 -15.031 -15.555 1 98.56 103 VAL A CA 1
ATOM 809 C C . VAL A 1 103 ? -10.672 -15.406 -14.594 1 98.56 103 VAL A C 1
ATOM 811 O O . VAL A 1 103 ? -11.062 -16.578 -14.516 1 98.56 103 VAL A O 1
ATOM 814 N N . ALA A 1 104 ? -11.156 -14.469 -13.875 1 98.69 104 ALA A N 1
ATOM 815 C CA . ALA A 1 104 ? -12.258 -14.711 -12.945 1 98.69 104 ALA A CA 1
ATOM 816 C C . ALA A 1 104 ? -13.492 -15.203 -13.68 1 98.69 104 ALA A C 1
ATOM 818 O O . ALA A 1 104 ? -14.156 -16.141 -13.234 1 98.69 104 ALA A O 1
ATOM 819 N N . LYS A 1 105 ? -13.805 -14.586 -14.781 1 98.56 105 LYS A N 1
ATOM 820 C CA . LYS A 1 105 ? -14.969 -14.953 -15.578 1 98.56 105 LYS A CA 1
ATOM 821 C C . LYS A 1 105 ? -14.836 -16.375 -16.109 1 98.56 105 LYS A C 1
ATOM 823 O O . LYS A 1 105 ? -15.766 -17.172 -16.016 1 98.56 105 LYS A O 1
ATOM 828 N N . GLU A 1 106 ? -13.719 -16.625 -16.688 1 98.56 106 GLU A N 1
ATOM 829 C CA . GLU A 1 106 ? -13.523 -17.938 -17.297 1 98.56 106 GLU A CA 1
ATOM 830 C C . GLU A 1 106 ? -13.594 -19.047 -16.266 1 98.56 106 GLU A C 1
ATOM 832 O O . GLU A 1 106 ? -14.188 -20.109 -16.5 1 98.56 106 GLU A O 1
ATOM 837 N N . ASP A 1 107 ? -12.977 -18.844 -15.156 1 98.69 107 ASP A N 1
ATOM 838 C CA . ASP A 1 107 ? -12.977 -19.859 -14.109 1 98.69 107 ASP A CA 1
ATOM 839 C C . ASP A 1 107 ? -14.383 -20.078 -13.555 1 98.69 107 ASP A C 1
ATOM 841 O O . ASP A 1 107 ? -14.766 -21.203 -13.242 1 98.69 107 ASP A O 1
ATOM 845 N N . LEU A 1 108 ? -15.117 -19.016 -13.398 1 98.69 108 LEU A N 1
ATOM 846 C CA . LEU A 1 108 ? -16.484 -19.156 -12.922 1 98.69 108 LEU A CA 1
ATOM 847 C C . LEU A 1 108 ? -17.344 -19.922 -13.922 1 98.69 108 LEU A C 1
ATOM 849 O O . LEU A 1 108 ? -18.047 -20.875 -13.555 1 98.69 108 LEU A O 1
ATOM 853 N N . GLU A 1 109 ? -17.266 -19.578 -15.18 1 98.25 109 GLU A N 1
ATOM 854 C CA . GLU A 1 109 ? -18.109 -20.156 -16.234 1 98.25 109 GLU A CA 1
ATOM 855 C C . GLU A 1 109 ? -17.734 -21.609 -16.5 1 98.25 109 GLU A C 1
ATOM 857 O O . GLU A 1 109 ? -18.609 -22.438 -16.734 1 98.25 109 GLU A O 1
ATOM 862 N N . LYS A 1 110 ? -16.5 -21.938 -16.422 1 97.94 110 LYS A N 1
ATOM 863 C CA . LYS A 1 110 ? -16.047 -23.234 -16.906 1 97.94 110 LYS A CA 1
ATOM 864 C C . LYS A 1 110 ? -15.773 -24.188 -15.742 1 97.94 110 LYS A C 1
ATOM 866 O O . LYS A 1 110 ? -15.867 -25.406 -15.898 1 97.94 110 LYS A O 1
ATOM 871 N N . HIS A 1 111 ? -15.43 -23.578 -14.602 1 98 111 HIS A N 1
ATOM 872 C CA . HIS A 1 111 ? -14.93 -24.469 -13.562 1 98 111 HIS A CA 1
ATOM 873 C C . HIS A 1 111 ? -15.656 -24.234 -12.242 1 98 111 HIS A C 1
ATOM 875 O O . HIS A 1 111 ? -15.367 -24.891 -11.242 1 98 111 HIS A O 1
ATOM 881 N N . ASN A 1 112 ? -16.594 -23.281 -12.164 1 98.38 112 ASN A N 1
ATOM 882 C CA . ASN A 1 112 ? -17.344 -22.953 -10.953 1 98.38 112 ASN A CA 1
ATOM 883 C C . ASN A 1 112 ? -16.422 -22.531 -9.812 1 98.38 112 ASN A C 1
ATOM 885 O O . ASN A 1 112 ? -16.578 -22.984 -8.68 1 98.38 112 ASN A O 1
ATOM 889 N N . ILE A 1 113 ? -15.422 -21.828 -10.18 1 98.81 113 ILE A N 1
ATOM 890 C CA . ILE A 1 113 ? -14.461 -21.25 -9.234 1 98.81 113 ILE A CA 1
ATOM 891 C C . ILE A 1 113 ? -14.609 -19.734 -9.203 1 98.81 113 ILE A C 1
ATOM 893 O O . ILE A 1 113 ? -14.625 -19.078 -10.258 1 98.81 113 ILE A O 1
ATOM 897 N N . VAL A 1 114 ? -14.734 -19.203 -8.031 1 98.81 114 VAL A N 1
ATOM 898 C CA . VAL A 1 114 ? -14.883 -17.766 -7.848 1 98.81 114 VAL A CA 1
ATOM 899 C C . VAL A 1 114 ? -13.555 -17.156 -7.395 1 98.81 114 VAL A C 1
ATOM 901 O O . VAL A 1 114 ? -12.961 -17.609 -6.414 1 98.81 114 VAL A O 1
ATOM 904 N N . TRP A 1 115 ? -13.008 -16.25 -8.156 1 98.75 115 TRP A N 1
ATOM 905 C CA . TRP A 1 115 ? -11.914 -15.398 -7.703 1 98.75 115 TRP A CA 1
ATOM 906 C C . TRP A 1 115 ? -12.43 -14.25 -6.844 1 98.75 115 TRP A C 1
ATOM 908 O O . TRP A 1 115 ? -13.273 -13.461 -7.289 1 98.75 115 TRP A O 1
ATOM 918 N N . LEU A 1 116 ? -12.008 -14.195 -5.605 1 98.31 116 LEU A N 1
ATOM 919 C CA . LEU A 1 116 ? -12.359 -13.023 -4.812 1 98.31 116 LEU A CA 1
ATOM 920 C C . LEU A 1 116 ? -11.617 -11.789 -5.305 1 98.31 116 LEU A C 1
ATOM 922 O O . LEU A 1 116 ? -11.133 -11.758 -6.438 1 98.31 116 LEU A O 1
ATOM 926 N N . ASP A 1 117 ? -11.57 -10.688 -4.559 1 96 117 ASP A N 1
ATOM 927 C CA . ASP A 1 117 ? -10.953 -9.445 -5.016 1 96 117 ASP A CA 1
ATOM 928 C C . ASP A 1 117 ? -9.453 -9.633 -5.234 1 96 117 ASP A C 1
ATOM 930 O O . ASP A 1 117 ? -8.797 -10.375 -4.496 1 96 117 ASP A O 1
ATOM 934 N N . MET A 1 118 ? -8.969 -8.969 -6.215 1 97.5 118 MET A N 1
ATOM 935 C CA . MET A 1 118 ? -7.539 -9 -6.535 1 97.5 118 MET A CA 1
ATOM 936 C C . MET A 1 118 ? -6.719 -8.383 -5.41 1 97.5 118 MET A C 1
ATOM 938 O O . MET A 1 118 ? -7.035 -7.301 -4.918 1 97.5 118 MET A O 1
ATOM 942 N N . ILE A 1 119 ? -5.773 -9.148 -4.91 1 97.56 119 ILE A N 1
ATOM 943 C CA . ILE A 1 119 ? -4.859 -8.617 -3.906 1 97.56 119 ILE A CA 1
ATOM 944 C C . ILE A 1 119 ? -3.867 -7.664 -4.57 1 97.56 119 ILE A C 1
ATOM 946 O O . ILE A 1 119 ? -3.35 -7.949 -5.652 1 97.56 119 ILE A O 1
ATOM 950 N N . ASN A 1 120 ? -3.539 -6.578 -3.914 1 93.62 120 ASN A N 1
ATOM 951 C CA . ASN A 1 120 ? -2.908 -5.426 -4.551 1 93.62 120 ASN A CA 1
ATOM 952 C C . ASN A 1 120 ? -1.387 -5.547 -4.551 1 93.62 120 ASN A C 1
ATOM 954 O O . ASN A 1 120 ? -0.689 -4.652 -4.074 1 93.62 120 ASN A O 1
ATOM 958 N N . PHE A 1 121 ? -0.902 -6.562 -5.172 1 95.44 121 PHE A N 1
ATOM 959 C CA . PHE A 1 121 ? 0.513 -6.691 -5.5 1 95.44 121 PHE A CA 1
ATOM 960 C C . PHE A 1 121 ? 0.719 -7.688 -6.633 1 95.44 121 PHE A C 1
ATOM 962 O O . PHE A 1 121 ? -0.193 -8.445 -6.973 1 95.44 121 PHE A O 1
ATOM 969 N N . ASN A 1 122 ? 1.819 -7.559 -7.254 1 94.75 122 ASN A N 1
ATOM 970 C CA . ASN A 1 122 ? 2.195 -8.391 -8.398 1 94.75 122 ASN A CA 1
ATOM 971 C C . ASN A 1 122 ? 3.457 -9.195 -8.109 1 94.75 122 ASN A C 1
ATOM 973 O O . ASN A 1 122 ? 4.398 -8.688 -7.496 1 94.75 122 ASN A O 1
ATOM 977 N N . ASN A 1 123 ? 3.381 -10.453 -8.312 1 94.88 123 ASN A N 1
ATOM 978 C CA . ASN A 1 123 ? 4.578 -11.289 -8.242 1 94.88 123 ASN A CA 1
ATOM 979 C C . ASN A 1 123 ? 5.035 -11.719 -9.633 1 94.88 123 ASN A C 1
ATOM 981 O O . ASN A 1 123 ? 4.672 -12.797 -10.109 1 94.88 123 ASN A O 1
ATOM 985 N N . THR A 1 124 ? 5.809 -10.945 -10.227 1 92.25 124 THR A N 1
ATOM 986 C CA . THR A 1 124 ? 6.266 -11.156 -11.594 1 92.25 124 THR A CA 1
ATOM 987 C C . THR A 1 124 ? 7.785 -11.07 -11.68 1 92.25 124 THR A C 1
ATOM 989 O O . THR A 1 124 ? 8.461 -10.953 -10.656 1 92.25 124 THR A O 1
ATOM 992 N N . TYR A 1 125 ? 8.234 -11.305 -12.898 1 87.69 125 TYR A N 1
ATOM 993 C CA . TYR A 1 125 ? 9.641 -11.031 -13.203 1 87.69 125 TYR A CA 1
ATOM 994 C C . TYR A 1 125 ? 9.914 -9.531 -13.203 1 87.69 125 TYR A C 1
ATOM 996 O O . TYR A 1 125 ? 9 -8.727 -13.398 1 87.69 125 TYR A O 1
ATOM 1004 N N . GLY A 1 126 ? 11.125 -9.234 -12.906 1 93.06 126 GLY A N 1
ATOM 1005 C CA . GLY A 1 126 ? 11.562 -7.852 -13.016 1 93.06 126 GLY A CA 1
ATOM 1006 C C . GLY A 1 126 ? 13.07 -7.707 -13.109 1 93.06 126 GLY A C 1
ATOM 1007 O O . GLY A 1 126 ? 13.797 -8.703 -13.148 1 93.06 126 GLY A O 1
ATOM 1008 N N . LEU A 1 127 ? 13.453 -6.477 -13.289 1 96.62 127 LEU A N 1
ATOM 1009 C CA . LEU A 1 127 ? 14.867 -6.125 -13.234 1 96.62 127 LEU A CA 1
ATOM 1010 C C . LEU A 1 127 ? 15.148 -5.219 -12.039 1 96.62 127 LEU A C 1
ATOM 1012 O O . LEU A 1 127 ? 14.359 -4.32 -11.734 1 96.62 127 LEU A O 1
ATOM 1016 N N . ALA A 1 128 ? 16.172 -5.551 -11.367 1 97.31 128 ALA A N 1
ATOM 1017 C CA . ALA A 1 128 ? 16.547 -4.766 -10.188 1 97.31 128 ALA A CA 1
ATOM 1018 C C . ALA A 1 128 ? 17.969 -4.258 -10.297 1 97.31 128 ALA A C 1
ATOM 1020 O O . ALA A 1 128 ? 18.781 -4.812 -11.039 1 97.31 128 ALA A O 1
ATOM 1021 N N . VAL A 1 129 ? 18.25 -3.201 -9.633 1 97.94 129 VAL A N 1
ATOM 1022 C CA . VAL A 1 129 ? 19.594 -2.631 -9.453 1 97.94 129 VAL A CA 1
ATOM 1023 C C . VAL A 1 129 ? 19.828 -2.342 -7.969 1 97.94 129 VAL A C 1
ATOM 1025 O O . VAL A 1 129 ? 18.906 -2.439 -7.156 1 97.94 129 VAL A O 1
ATOM 1028 N N . ARG A 1 130 ? 21.031 -2.141 -7.629 1 96.69 130 ARG A N 1
ATOM 1029 C CA . ARG A 1 130 ? 21.328 -1.707 -6.266 1 96.69 130 ARG A CA 1
ATOM 1030 C C . ARG A 1 130 ? 20.703 -0.347 -5.977 1 96.69 130 ARG A C 1
ATOM 1032 O O . ARG A 1 130 ? 20.703 0.539 -6.832 1 96.69 130 ARG A O 1
ATOM 1039 N N . SER A 1 131 ? 20.297 -0.16 -4.773 1 94.5 131 SER A N 1
ATOM 1040 C CA . SER A 1 131 ? 19.672 1.102 -4.379 1 94.5 131 SER A CA 1
ATOM 1041 C C . SER A 1 131 ? 20.641 2.271 -4.562 1 94.5 131 SER A C 1
ATOM 1043 O O . SER A 1 131 ? 20.234 3.35 -5 1 94.5 131 SER A O 1
ATOM 1045 N N . SER A 1 132 ? 21.859 2.139 -4.23 1 93.69 132 SER A N 1
ATOM 1046 C CA . SER A 1 132 ? 22.859 3.188 -4.371 1 93.69 132 SER A CA 1
ATOM 1047 C C . SER A 1 132 ? 23.031 3.596 -5.828 1 93.69 132 SER A C 1
ATOM 1049 O O . SER A 1 132 ? 23.109 4.785 -6.145 1 93.69 132 SER A O 1
ATOM 1051 N N . PHE A 1 133 ? 23.109 2.592 -6.75 1 96.19 133 PHE A N 1
ATOM 1052 C CA . PHE A 1 133 ? 23.219 2.852 -8.18 1 96.19 133 PHE A CA 1
ATOM 1053 C C . PHE A 1 133 ? 22.031 3.666 -8.68 1 96.19 133 PHE A C 1
ATOM 1055 O O . PHE A 1 133 ? 22.203 4.629 -9.43 1 96.19 133 PHE A O 1
ATOM 1062 N N . ALA A 1 134 ? 20.812 3.254 -8.281 1 96.44 134 ALA A N 1
ATOM 1063 C CA . ALA A 1 134 ? 19.578 3.941 -8.68 1 96.44 134 ALA A CA 1
ATOM 1064 C C . ALA A 1 134 ? 19.594 5.395 -8.227 1 96.44 134 ALA A C 1
ATOM 1066 O O . ALA A 1 134 ? 19.297 6.305 -9.008 1 96.44 134 ALA A O 1
ATOM 1067 N N . ARG A 1 135 ? 19.969 5.656 -6.984 1 90.56 135 ARG A N 1
ATOM 1068 C CA . ARG A 1 135 ? 20 6.996 -6.402 1 90.56 135 ARG A CA 1
ATOM 1069 C C . ARG A 1 135 ? 21.047 7.867 -7.078 1 90.56 135 ARG A C 1
ATOM 1071 O O . ARG A 1 135 ? 20.781 9.023 -7.414 1 90.56 135 ARG A O 1
ATOM 1078 N N . GLU A 1 136 ? 22.156 7.352 -7.258 1 94 136 GLU A N 1
ATOM 1079 C CA . GLU A 1 136 ? 23.281 8.086 -7.82 1 94 136 GLU A CA 1
ATOM 1080 C C . GLU A 1 136 ? 23 8.523 -9.258 1 94 136 GLU A C 1
ATOM 1082 O O . GLU A 1 136 ? 23.453 9.586 -9.688 1 94 136 GLU A O 1
ATOM 1087 N N . ASN A 1 137 ? 22.234 7.68 -9.953 1 95.94 137 ASN A N 1
ATOM 1088 C CA . ASN A 1 137 ? 22.078 7.938 -11.383 1 95.94 137 ASN A CA 1
ATOM 1089 C C . ASN A 1 137 ? 20.656 8.352 -11.719 1 95.94 137 ASN A C 1
ATOM 1091 O O . ASN A 1 137 ? 20.328 8.555 -12.891 1 95.94 137 ASN A O 1
ATOM 1095 N N . GLY A 1 138 ? 19.812 8.43 -10.727 1 93.31 138 GLY A N 1
ATOM 1096 C CA . GLY A 1 138 ? 18.438 8.859 -10.938 1 93.31 138 GLY A CA 1
ATOM 1097 C C . GLY A 1 138 ? 17.625 7.875 -11.766 1 93.31 138 GLY A C 1
ATOM 1098 O O . GLY A 1 138 ? 16.875 8.273 -12.656 1 93.31 138 GLY A O 1
ATOM 1099 N N . ILE A 1 139 ? 17.828 6.621 -11.562 1 96 139 ILE A N 1
ATOM 1100 C CA . ILE A 1 139 ? 17.156 5.578 -12.328 1 96 139 ILE A CA 1
ATOM 1101 C C . ILE A 1 139 ? 16.016 4.98 -11.5 1 96 139 ILE A C 1
ATOM 1103 O O . ILE A 1 139 ? 16.25 4.457 -10.406 1 96 139 ILE A O 1
ATOM 1107 N N . GLN A 1 140 ? 14.805 5.031 -12.055 1 94.5 140 GLN A N 1
ATOM 1108 C CA . GLN A 1 140 ? 13.648 4.523 -11.328 1 94.5 140 GLN A CA 1
ATOM 1109 C C . GLN A 1 140 ? 12.859 3.527 -12.18 1 94.5 140 GLN A C 1
ATOM 1111 O O . GLN A 1 140 ? 12.102 2.715 -11.648 1 94.5 140 GLN A O 1
ATOM 1116 N N . SER A 1 141 ? 13.016 3.605 -13.484 1 97.31 141 SER A N 1
ATOM 1117 C CA . SER A 1 141 ? 12.242 2.781 -14.406 1 97.31 141 SER A CA 1
ATOM 1118 C C . SER A 1 141 ? 13.148 2.094 -15.43 1 97.31 141 SER A C 1
ATOM 1120 O O . SER A 1 141 ? 14.336 2.416 -15.531 1 97.31 141 SER A O 1
ATOM 1122 N N . LEU A 1 142 ? 12.555 1.186 -16.109 1 97.69 142 LEU A N 1
ATOM 1123 C CA . LEU A 1 142 ? 13.273 0.523 -17.203 1 97.69 142 LEU A CA 1
ATOM 1124 C C . LEU A 1 142 ? 13.594 1.505 -18.312 1 97.69 142 LEU A C 1
ATOM 1126 O O . LEU A 1 142 ? 14.633 1.392 -18.969 1 97.69 142 LEU A O 1
ATOM 1130 N N . SER A 1 143 ? 12.727 2.479 -18.547 1 97.88 143 SER A N 1
ATOM 1131 C CA . SER A 1 143 ? 13.023 3.523 -19.516 1 97.88 143 SER A CA 1
ATOM 1132 C C . SER A 1 143 ? 14.211 4.367 -19.078 1 97.88 143 SER A C 1
ATOM 1134 O O . SER A 1 143 ? 15.039 4.758 -19.906 1 97.88 143 SER A O 1
ATOM 1136 N N . ASP A 1 144 ? 14.227 4.703 -17.766 1 97.44 144 ASP A N 1
ATOM 1137 C CA . ASP A 1 144 ? 15.383 5.422 -17.25 1 97.44 144 ASP A CA 1
ATOM 1138 C C . ASP A 1 144 ? 16.672 4.637 -17.484 1 97.44 144 ASP A C 1
ATOM 1140 O O . ASP A 1 144 ? 17.703 5.215 -17.844 1 97.44 144 ASP A O 1
ATOM 1144 N N . LEU A 1 145 ? 16.641 3.369 -17.25 1 98.12 145 LEU A N 1
ATOM 1145 C CA . LEU A 1 145 ? 17.797 2.516 -17.453 1 98.12 145 LEU A CA 1
ATOM 1146 C C . LEU A 1 145 ? 18.219 2.516 -18.906 1 98.12 145 LEU A C 1
ATOM 1148 O O . LEU A 1 145 ? 19.422 2.586 -19.219 1 98.12 145 LEU A O 1
ATOM 1152 N N . ALA A 1 146 ? 17.266 2.396 -19.766 1 97.94 146 ALA A N 1
ATOM 1153 C CA . ALA A 1 146 ? 17.547 2.436 -21.203 1 97.94 146 ALA A CA 1
ATOM 1154 C C . ALA A 1 146 ? 18.25 3.738 -21.594 1 97.94 146 ALA A C 1
ATOM 1156 O O . ALA A 1 146 ? 19.219 3.729 -22.344 1 97.94 146 ALA A O 1
ATOM 1157 N N . ASP A 1 147 ? 17.688 4.82 -21.078 1 97.88 147 ASP A N 1
ATOM 1158 C CA . ASP A 1 147 ? 18.297 6.121 -21.359 1 97.88 147 ASP A CA 1
ATOM 1159 C C . ASP A 1 147 ? 19.734 6.172 -20.844 1 97.88 147 ASP A C 1
ATOM 1161 O O . ASP A 1 147 ? 20.609 6.707 -21.531 1 97.88 147 ASP A O 1
ATOM 1165 N N . TYR A 1 148 ? 19.891 5.672 -19.703 1 97.69 148 TYR A N 1
ATOM 1166 C CA . TYR A 1 148 ? 21.234 5.625 -19.125 1 97.69 148 TYR A CA 1
ATOM 1167 C C . TYR A 1 148 ? 22.188 4.828 -20 1 97.69 148 TYR A C 1
ATOM 1169 O O . TYR A 1 148 ? 23.312 5.258 -20.266 1 97.69 148 TYR A O 1
ATOM 1177 N N . ILE A 1 149 ? 21.766 3.709 -20.453 1 97.44 149 ILE A N 1
ATOM 1178 C CA . ILE A 1 149 ? 22.562 2.838 -21.328 1 97.44 149 ILE A CA 1
ATOM 1179 C C . ILE A 1 149 ? 22.859 3.551 -22.641 1 97.44 149 ILE A C 1
ATOM 1181 O O . ILE A 1 149 ? 24.016 3.623 -23.062 1 97.44 149 ILE A O 1
ATOM 1185 N N . ASN A 1 150 ? 21.859 4.148 -23.203 1 97.44 150 ASN A N 1
ATOM 1186 C CA . ASN A 1 150 ? 21.953 4.723 -24.547 1 97.44 150 ASN A CA 1
ATOM 1187 C C . ASN A 1 150 ? 22.719 6.035 -24.547 1 97.44 150 ASN A C 1
ATOM 1189 O O . ASN A 1 150 ? 23.203 6.484 -25.578 1 97.44 150 ASN A O 1
ATOM 1193 N N . SER A 1 151 ? 22.766 6.648 -23.422 1 97.12 151 SER A N 1
ATOM 1194 C CA . SER A 1 151 ? 23.578 7.859 -23.297 1 97.12 151 SER A CA 1
ATOM 1195 C C . SER A 1 151 ? 25.062 7.547 -23.375 1 97.12 151 SER A C 1
ATOM 1197 O O . SER A 1 151 ? 25.891 8.453 -23.547 1 97.12 151 SER A O 1
ATOM 1199 N N . GLY A 1 152 ? 25.406 6.254 -23.219 1 96.06 152 GLY A N 1
ATOM 1200 C CA . GLY A 1 152 ? 26.812 5.848 -23.203 1 96.06 152 GLY A CA 1
ATOM 1201 C C . GLY A 1 152 ? 27.344 5.582 -21.812 1 96.06 152 GLY A C 1
ATOM 1202 O O . GLY A 1 152 ? 28.328 4.863 -21.641 1 96.06 152 GLY A O 1
ATOM 1203 N N . LYS A 1 153 ? 26.719 6.102 -20.766 1 96.25 153 LYS A N 1
ATOM 1204 C CA . LYS A 1 153 ? 27.156 5.926 -19.391 1 96.25 153 LYS A CA 1
ATOM 1205 C C . LYS A 1 153 ? 27 4.473 -18.953 1 96.25 153 LYS A C 1
ATOM 1207 O O . LYS A 1 153 ? 27.734 4 -18.078 1 96.25 153 LYS A O 1
ATOM 1212 N N . GLY A 1 154 ? 26.109 3.826 -19.562 1 96.19 154 GLY A N 1
ATOM 1213 C CA . GLY A 1 154 ? 25.781 2.473 -19.141 1 96.19 154 GLY A CA 1
ATOM 1214 C C . GLY A 1 154 ? 26.219 1.416 -20.141 1 96.19 154 GLY A C 1
ATOM 1215 O O . GLY A 1 154 ? 25.703 0.294 -20.125 1 96.19 154 GLY A O 1
ATOM 1216 N N . LYS A 1 155 ? 27.078 1.73 -21.031 1 94 155 LYS A N 1
ATOM 1217 C CA . LYS A 1 155 ? 27.484 0.843 -22.109 1 94 155 LYS A CA 1
ATOM 1218 C C . LYS A 1 155 ? 28.156 -0.415 -21.578 1 94 155 LYS A C 1
ATOM 1220 O O . LYS A 1 155 ? 28.188 -1.446 -22.25 1 94 155 LYS A O 1
ATOM 1225 N N . ASP A 1 156 ? 28.641 -0.326 -20.312 1 95.31 156 ASP A N 1
ATOM 1226 C CA . ASP A 1 156 ? 29.406 -1.44 -19.766 1 95.31 156 ASP A CA 1
ATOM 1227 C C . ASP A 1 156 ? 28.594 -2.189 -18.703 1 95.31 156 ASP A C 1
ATOM 1229 O O . ASP A 1 156 ? 29.125 -3.068 -18.016 1 95.31 156 ASP A O 1
ATOM 1233 N N . LEU A 1 157 ? 27.359 -1.863 -18.594 1 97.75 157 LEU A N 1
ATOM 1234 C CA . LEU A 1 157 ? 26.531 -2.541 -17.609 1 97.75 157 LEU A CA 1
ATOM 1235 C C . LEU A 1 157 ? 26.422 -4.027 -17.922 1 97.75 157 LEU A C 1
ATOM 1237 O O . LEU A 1 157 ? 26.297 -4.414 -19.078 1 97.75 157 LEU A O 1
ATOM 1241 N N . ILE A 1 158 ? 26.469 -4.844 -16.906 1 97.5 158 ILE A N 1
ATOM 1242 C CA . ILE A 1 158 ? 26.328 -6.289 -17.031 1 97.5 158 ILE A CA 1
ATOM 1243 C C . ILE A 1 158 ? 24.984 -6.727 -16.438 1 97.5 158 ILE A C 1
ATOM 1245 O O . ILE A 1 158 ? 24.688 -6.414 -15.273 1 97.5 158 ILE A O 1
ATOM 1249 N N . PHE A 1 159 ? 24.219 -7.445 -17.219 1 97.25 159 PHE A N 1
ATOM 1250 C CA . PHE A 1 159 ? 22.953 -8.031 -16.797 1 97.25 159 PHE A CA 1
ATOM 1251 C C . PHE A 1 159 ? 23.156 -9.477 -16.328 1 97.25 159 PHE A C 1
ATOM 1253 O O . PHE A 1 159 ? 23.906 -10.227 -16.953 1 97.25 159 PHE A O 1
ATOM 1260 N N . GLY A 1 160 ? 22.531 -9.836 -15.258 1 96.69 160 GLY A N 1
ATOM 1261 C CA . GLY A 1 160 ? 22.469 -11.227 -14.812 1 96.69 160 GLY A CA 1
ATOM 1262 C C . GLY A 1 160 ? 21.078 -11.812 -14.867 1 96.69 160 GLY A C 1
ATOM 1263 O O . GLY A 1 160 ? 20.141 -11.266 -14.266 1 96.69 160 GLY A O 1
ATOM 1264 N N . VAL A 1 161 ? 20.906 -12.945 -15.602 1 94.69 161 VAL A N 1
ATOM 1265 C CA . VAL A 1 161 ? 19.609 -13.594 -15.742 1 94.69 161 VAL A CA 1
ATOM 1266 C C . VAL A 1 161 ? 19.781 -15.109 -15.586 1 94.69 161 VAL A C 1
ATOM 1268 O O . VAL A 1 161 ? 20.891 -15.625 -15.648 1 94.69 161 VAL A O 1
ATOM 1271 N N . ASN A 1 162 ? 18.688 -15.797 -15.258 1 88.06 162 ASN A N 1
ATOM 1272 C CA . ASN A 1 162 ? 18.797 -17.25 -15.281 1 88.06 162 ASN A CA 1
ATOM 1273 C C . ASN A 1 162 ? 18.781 -17.797 -16.703 1 88.06 162 ASN A C 1
ATOM 1275 O O . ASN A 1 162 ? 18.375 -17.094 -17.641 1 88.06 162 ASN A O 1
ATOM 1279 N N . PRO A 1 163 ? 19.266 -19.016 -16.922 1 86.62 163 PRO A N 1
ATOM 1280 C CA . PRO A 1 163 ? 19.344 -19.578 -18.266 1 86.62 163 PRO A CA 1
ATOM 1281 C C . PRO A 1 163 ? 18 -19.625 -18.984 1 86.62 163 PRO A C 1
ATOM 1283 O O . PRO A 1 163 ? 17.922 -19.375 -20.188 1 86.62 163 PRO A O 1
ATOM 1286 N N . GLU A 1 164 ? 17.031 -19.891 -18.25 1 81.5 164 GLU A N 1
ATOM 1287 C CA . GLU A 1 164 ? 15.695 -19.969 -18.844 1 81.5 164 GLU A CA 1
ATOM 1288 C C . GLU A 1 164 ? 15.25 -18.625 -19.406 1 81.5 164 GLU A C 1
ATOM 1290 O O . GLU A 1 164 ? 14.797 -18.547 -20.547 1 81.5 164 GLU A O 1
ATOM 1295 N N . TYR A 1 165 ? 15.398 -17.641 -18.625 1 86.31 165 TYR A N 1
ATOM 1296 C CA . TYR A 1 165 ? 14.984 -16.297 -19.031 1 86.31 165 TYR A CA 1
ATOM 1297 C C . TYR A 1 165 ? 15.859 -15.781 -20.172 1 86.31 165 TYR A C 1
ATOM 1299 O O . TYR A 1 165 ? 15.391 -15.016 -21.016 1 86.31 165 TYR A O 1
ATOM 1307 N N . TYR A 1 166 ? 17.062 -16.234 -20.25 1 89.94 166 TYR A N 1
ATOM 1308 C CA . TYR A 1 166 ? 18 -15.883 -21.328 1 89.94 166 TYR A CA 1
ATOM 1309 C C . TYR A 1 166 ? 17.5 -16.422 -22.656 1 89.94 166 TYR A C 1
ATOM 1311 O O . TYR A 1 166 ? 17.641 -15.758 -23.688 1 89.94 166 TYR A O 1
ATOM 1319 N N . GLU A 1 167 ? 16.891 -17.547 -22.578 1 87.56 167 GLU A N 1
ATOM 1320 C CA . GLU A 1 167 ? 16.578 -18.266 -23.812 1 87.56 167 GLU A CA 1
ATOM 1321 C C . GLU A 1 167 ? 15.133 -18 -24.25 1 87.56 167 GLU A C 1
ATOM 1323 O O . GLU A 1 167 ? 14.781 -18.219 -25.406 1 87.56 167 GLU A O 1
ATOM 1328 N N . ARG A 1 168 ? 14.328 -17.547 -23.406 1 84.31 168 ARG A N 1
ATOM 1329 C CA . ARG A 1 168 ? 12.906 -17.359 -23.688 1 84.31 168 ARG A CA 1
ATOM 1330 C C . ARG A 1 168 ? 12.703 -16.234 -24.703 1 84.31 168 ARG A C 1
ATOM 1332 O O . ARG A 1 168 ? 13.422 -15.234 -24.688 1 84.31 168 ARG A O 1
ATOM 1339 N N . SER A 1 169 ? 11.664 -16.453 -25.484 1 83.25 169 SER A N 1
ATOM 1340 C CA . SER A 1 169 ? 11.305 -15.438 -26.469 1 83.25 169 SER A CA 1
ATOM 1341 C C . SER A 1 169 ? 10.812 -14.164 -25.797 1 83.25 169 SER A C 1
ATOM 1343 O O . SER A 1 169 ? 10.938 -13.07 -26.344 1 83.25 169 SER A O 1
ATOM 1345 N N . ASP A 1 170 ? 10.266 -14.312 -24.609 1 83.62 170 ASP A N 1
ATOM 1346 C CA . ASP A 1 170 ? 9.797 -13.172 -23.828 1 83.62 170 ASP A CA 1
ATOM 1347 C C . ASP A 1 170 ? 10.742 -12.875 -22.656 1 83.62 170 ASP A C 1
ATOM 1349 O O . ASP A 1 170 ? 10.305 -12.422 -21.609 1 83.62 170 ASP A O 1
ATOM 1353 N N . GLY A 1 171 ? 11.938 -13.219 -22.938 1 89.75 171 GLY A N 1
ATOM 1354 C CA . GLY A 1 171 ? 12.93 -13.047 -21.875 1 89.75 171 GLY A CA 1
ATOM 1355 C C . GLY A 1 171 ? 13.641 -11.703 -21.938 1 89.75 171 GLY A C 1
ATOM 1356 O O . GLY A 1 171 ? 13.031 -10.688 -22.281 1 89.75 171 GLY A O 1
ATOM 1357 N N . ILE A 1 172 ? 14.93 -11.703 -21.594 1 94.12 172 ILE A N 1
ATOM 1358 C CA . ILE A 1 172 ? 15.68 -10.477 -21.344 1 94.12 172 ILE A CA 1
ATOM 1359 C C . ILE A 1 172 ? 15.852 -9.703 -22.656 1 94.12 172 ILE A C 1
ATOM 1361 O O . ILE A 1 172 ? 15.789 -8.469 -22.656 1 94.12 172 ILE A O 1
ATOM 1365 N N . PHE A 1 173 ? 16.062 -10.367 -23.734 1 93.94 173 PHE A N 1
ATOM 1366 C CA . PHE A 1 173 ? 16.312 -9.672 -25 1 93.94 173 PHE A CA 1
ATOM 1367 C C . PHE A 1 173 ? 15.031 -9.031 -25.516 1 93.94 173 PHE A C 1
ATOM 1369 O O . PHE A 1 173 ? 15.07 -7.969 -26.141 1 93.94 173 PHE A O 1
ATOM 1376 N N . ALA A 1 174 ? 13.945 -9.68 -25.266 1 92.69 174 ALA A N 1
ATOM 1377 C CA . ALA A 1 174 ? 12.664 -9.047 -25.594 1 92.69 174 ALA A CA 1
ATOM 1378 C C . ALA A 1 174 ? 12.445 -7.789 -24.75 1 92.69 174 ALA A C 1
ATOM 1380 O O . ALA A 1 174 ? 11.898 -6.801 -25.25 1 92.69 174 ALA A O 1
ATOM 1381 N N . VAL A 1 175 ? 12.844 -7.797 -23.484 1 94.75 175 VAL A N 1
ATOM 1382 C CA . VAL A 1 175 ? 12.781 -6.613 -22.641 1 94.75 175 VAL A CA 1
ATOM 1383 C C . VAL A 1 175 ? 13.656 -5.508 -23.234 1 94.75 175 VAL A C 1
ATOM 1385 O O . VAL A 1 175 ? 13.211 -4.367 -23.375 1 94.75 175 VAL A O 1
ATOM 1388 N N . MET A 1 176 ? 14.898 -5.871 -23.562 1 95.38 176 MET A N 1
ATOM 1389 C CA . MET A 1 176 ? 15.852 -4.91 -24.109 1 95.38 176 MET A CA 1
ATOM 1390 C C . MET A 1 176 ? 15.328 -4.285 -25.391 1 95.38 176 MET A C 1
ATOM 1392 O O . MET A 1 176 ? 15.453 -3.078 -25.594 1 95.38 176 MET A O 1
ATOM 1396 N N . ASP A 1 177 ? 14.703 -5.094 -26.188 1 95.44 177 ASP A N 1
ATOM 1397 C CA . ASP A 1 177 ? 14.133 -4.602 -27.438 1 95.44 177 ASP A CA 1
ATOM 1398 C C . ASP A 1 177 ? 12.969 -3.646 -27.172 1 95.44 177 ASP A C 1
ATOM 1400 O O . ASP A 1 177 ? 12.906 -2.564 -27.766 1 95.44 177 ASP A O 1
ATOM 1404 N N . THR A 1 178 ? 12.117 -4.023 -26.312 1 95.56 178 THR A N 1
ATOM 1405 C CA . THR A 1 178 ? 10.93 -3.234 -25.984 1 95.56 178 THR A CA 1
ATOM 1406 C C . THR A 1 178 ? 11.32 -1.861 -25.453 1 95.56 178 THR A C 1
ATOM 1408 O O . THR A 1 178 ? 10.68 -0.857 -25.781 1 95.56 178 THR A O 1
ATOM 1411 N N . TYR A 1 179 ? 12.352 -1.831 -24.672 1 97.19 179 TYR A N 1
ATOM 1412 C CA . TYR A 1 179 ? 12.75 -0.585 -24.031 1 97.19 179 TYR A CA 1
ATOM 1413 C C . TYR A 1 179 ? 13.891 0.085 -24.797 1 97.19 179 TYR A C 1
ATOM 1415 O O . TYR A 1 179 ? 14.406 1.119 -24.359 1 97.19 179 TYR A O 1
ATOM 1423 N N . ASN A 1 180 ? 14.266 -0.482 -25.906 1 96.69 180 ASN A N 1
ATOM 1424 C CA . ASN A 1 180 ? 15.312 0.051 -26.766 1 96.69 180 ASN A CA 1
ATOM 1425 C C . ASN A 1 180 ? 16.641 0.193 -26.016 1 96.69 180 ASN A C 1
ATOM 1427 O O . ASN A 1 180 ? 17.25 1.26 -26.047 1 96.69 180 ASN A O 1
ATOM 1431 N N . MET A 1 181 ? 16.938 -0.849 -25.359 1 96.56 181 MET A N 1
ATOM 1432 C CA . MET A 1 181 ? 18.234 -0.888 -24.703 1 96.56 181 MET A CA 1
ATOM 1433 C C . MET A 1 181 ? 19.312 -1.37 -25.672 1 96.56 181 MET A C 1
ATOM 1435 O O . MET A 1 181 ? 19.359 -2.553 -26.016 1 96.56 181 MET A O 1
ATOM 1439 N N . ASN A 1 182 ? 20.156 -0.488 -25.953 1 94.38 182 ASN A N 1
ATOM 1440 C CA . ASN A 1 182 ? 21.219 -0.826 -26.891 1 94.38 182 ASN A CA 1
ATOM 1441 C C . ASN A 1 182 ? 22.453 -1.375 -26.172 1 94.38 182 ASN A C 1
ATOM 1443 O O . ASN A 1 182 ? 23.422 -0.646 -25.938 1 94.38 182 ASN A O 1
ATOM 1447 N N . LEU A 1 183 ? 22.469 -2.586 -25.891 1 92.56 183 LEU A N 1
ATOM 1448 C CA . LEU A 1 183 ? 23.547 -3.301 -25.234 1 92.56 183 LEU A CA 1
ATOM 1449 C C . LEU A 1 183 ? 23.891 -4.586 -25.969 1 92.56 183 LEU A C 1
ATOM 1451 O O . LEU A 1 183 ? 23 -5.305 -26.422 1 92.56 183 LEU A O 1
ATOM 1455 N N . PRO A 1 184 ? 25.203 -4.828 -26.125 1 92.06 184 PRO A N 1
ATOM 1456 C CA . PRO A 1 184 ? 25.578 -6.086 -26.781 1 92.06 184 PRO A CA 1
ATOM 1457 C C . PRO A 1 184 ? 25.141 -7.312 -25.984 1 92.06 184 PRO A C 1
ATOM 1459 O O . PRO A 1 184 ? 25.062 -7.262 -24.75 1 92.06 184 PRO A O 1
ATOM 1462 N N . LYS A 1 185 ? 24.891 -8.438 -26.672 1 92.38 185 LYS A N 1
ATOM 1463 C CA . LYS A 1 185 ? 24.469 -9.688 -26.047 1 92.38 185 LYS A CA 1
ATOM 1464 C C . LYS A 1 185 ? 25.484 -10.172 -25.031 1 92.38 185 LYS A C 1
ATOM 1466 O O . LYS A 1 185 ? 25.125 -10.812 -24.031 1 92.38 185 LYS A O 1
ATOM 1471 N N . ASN A 1 186 ? 26.719 -9.836 -25.234 1 93.44 186 ASN A N 1
ATOM 1472 C CA . ASN A 1 186 ? 27.797 -10.289 -24.359 1 93.44 186 ASN A CA 1
ATOM 1473 C C . ASN A 1 186 ? 27.719 -9.617 -22.984 1 93.44 186 ASN A C 1
ATOM 1475 O O . ASN A 1 186 ? 28.375 -10.055 -22.047 1 93.44 186 ASN A O 1
ATOM 1479 N N . ASN A 1 187 ? 26.953 -8.617 -22.844 1 96 187 ASN A N 1
ATOM 1480 C CA . ASN A 1 187 ? 26.75 -7.934 -21.578 1 96 187 ASN A CA 1
ATOM 1481 C C . ASN A 1 187 ? 25.688 -8.633 -20.719 1 96 187 ASN A C 1
ATOM 1483 O O . ASN A 1 187 ? 25.422 -8.203 -19.594 1 96 187 ASN A O 1
ATOM 1487 N N . VAL A 1 188 ? 25.141 -9.672 -21.25 1 96.12 188 VAL A N 1
ATOM 1488 C CA . VAL A 1 188 ? 24.156 -10.461 -20.5 1 96.12 188 VAL A CA 1
ATOM 1489 C C . VAL A 1 188 ? 24.766 -11.805 -20.094 1 96.12 188 VAL A C 1
ATOM 1491 O O . VAL A 1 188 ? 25.188 -12.578 -20.953 1 96.12 188 VAL A O 1
ATOM 1494 N N . ARG A 1 189 ? 24.781 -12.008 -18.812 1 95.5 189 ARG A N 1
ATOM 1495 C CA . ARG A 1 189 ? 25.344 -13.234 -18.266 1 95.5 189 ARG A CA 1
ATOM 1496 C C . ARG A 1 189 ? 24.266 -14.102 -17.625 1 95.5 189 ARG A C 1
ATOM 1498 O O . ARG A 1 189 ? 23.297 -13.586 -17.078 1 95.5 189 ARG A O 1
ATOM 1505 N N . THR A 1 190 ? 24.438 -15.43 -17.688 1 93.69 190 THR A N 1
ATOM 1506 C CA . THR A 1 190 ? 23.5 -16.359 -17.078 1 93.69 190 THR A CA 1
ATOM 1507 C C . THR A 1 190 ? 24.031 -16.875 -15.742 1 93.69 190 THR A C 1
ATOM 1509 O O . THR A 1 190 ? 25.234 -17.047 -15.578 1 93.69 190 THR A O 1
ATOM 1512 N N . MET A 1 191 ? 23.172 -16.984 -14.82 1 90.12 191 MET A N 1
ATOM 1513 C CA . MET A 1 191 ? 23.438 -17.562 -13.5 1 90.12 191 MET A CA 1
ATOM 1514 C C . MET A 1 191 ? 22.172 -18.172 -12.906 1 90.12 191 MET A C 1
ATOM 1516 O O . MET A 1 191 ? 21.078 -17.953 -13.422 1 90.12 191 MET A O 1
ATOM 1520 N N . GLU A 1 192 ? 22.375 -18.969 -11.875 1 83.88 192 GLU A N 1
ATOM 1521 C CA . GLU A 1 192 ? 21.188 -19.516 -11.227 1 83.88 192 GLU A CA 1
ATOM 1522 C C . GLU A 1 192 ? 20.344 -18.422 -10.602 1 83.88 192 GLU A C 1
ATOM 1524 O O . GLU A 1 192 ? 20.875 -17.453 -10.055 1 83.88 192 GLU A O 1
ATOM 1529 N N . ALA A 1 193 ? 18.969 -18.406 -10.703 1 69.81 193 ALA A N 1
ATOM 1530 C CA . ALA A 1 193 ? 18.031 -17.359 -10.297 1 69.81 193 ALA A CA 1
ATOM 1531 C C . ALA A 1 193 ? 18.328 -16.875 -8.883 1 69.81 193 ALA A C 1
ATOM 1533 O O . ALA A 1 193 ? 18.438 -15.672 -8.633 1 69.81 193 ALA A O 1
ATOM 1534 N N . GLY A 1 194 ? 18.562 -17.766 -7.902 1 79.75 194 GLY A N 1
ATOM 1535 C CA . GLY A 1 194 ? 18.844 -17.422 -6.52 1 79.75 194 GLY A CA 1
ATOM 1536 C C . GLY A 1 194 ? 20.188 -16.75 -6.328 1 79.75 194 GLY A C 1
ATOM 1537 O O . GLY A 1 194 ? 20.406 -16.047 -5.336 1 79.75 194 GLY A O 1
ATOM 1538 N N . LEU A 1 195 ? 20.953 -16.719 -7.41 1 87.38 195 LEU A N 1
ATOM 1539 C CA . LEU A 1 195 ? 22.297 -16.172 -7.285 1 87.38 195 LEU A CA 1
ATOM 1540 C C . LEU A 1 195 ? 22.375 -14.766 -7.871 1 87.38 195 LEU A C 1
ATOM 1542 O O . LEU A 1 195 ? 23.344 -14.039 -7.625 1 87.38 195 LEU A O 1
ATOM 1546 N N . THR A 1 196 ? 21.375 -14.359 -8.648 1 93.19 196 THR A N 1
ATOM 1547 C CA . THR A 1 196 ? 21.422 -13.047 -9.281 1 93.19 196 THR A CA 1
ATOM 1548 C C . THR A 1 196 ? 21.406 -11.938 -8.234 1 93.19 196 THR A C 1
ATOM 1550 O O . THR A 1 196 ? 22.078 -10.914 -8.391 1 93.19 196 THR A O 1
ATOM 1553 N N . TYR A 1 197 ? 20.781 -12.172 -7.152 1 93.56 197 TYR A N 1
ATOM 1554 C CA . TYR A 1 197 ? 20.656 -11.172 -6.098 1 93.56 197 TYR A CA 1
ATOM 1555 C C . TYR A 1 197 ? 22 -10.914 -5.43 1 93.56 197 TYR A C 1
ATOM 1557 O O . TYR A 1 197 ? 22.422 -9.766 -5.297 1 93.56 197 TYR A O 1
ATOM 1565 N N . GLU A 1 198 ? 22.609 -11.977 -5.039 1 92 198 GLU A N 1
ATOM 1566 C CA . GLU A 1 198 ? 23.906 -11.859 -4.395 1 92 198 GLU A CA 1
ATOM 1567 C C . GLU A 1 198 ? 24.953 -11.273 -5.352 1 92 198 GLU A C 1
ATOM 1569 O O . GLU A 1 198 ? 25.797 -10.477 -4.945 1 92 198 GLU A O 1
ATOM 1574 N N . ALA A 1 199 ? 24.891 -11.742 -6.562 1 94.94 199 ALA A N 1
ATOM 1575 C CA . ALA A 1 199 ? 25.812 -11.211 -7.574 1 94.94 199 ALA A CA 1
ATOM 1576 C C . ALA A 1 199 ? 25.641 -9.703 -7.734 1 94.94 199 ALA A C 1
ATOM 1578 O O . ALA A 1 199 ? 26.625 -8.977 -7.902 1 94.94 199 ALA A O 1
ATOM 1579 N N . LEU A 1 200 ? 24.438 -9.242 -7.762 1 96 200 LEU A N 1
ATOM 1580 C CA . LEU A 1 200 ? 24.141 -7.816 -7.836 1 96 200 LEU A CA 1
ATOM 1581 C C . LEU A 1 200 ? 24.672 -7.09 -6.602 1 96 200 LEU A C 1
ATOM 1583 O O . LEU A 1 200 ? 25.312 -6.039 -6.723 1 96 200 LEU A O 1
ATOM 1587 N N . ALA A 1 201 ? 24.469 -7.66 -5.461 1 94.25 201 ALA A N 1
ATOM 1588 C CA . ALA A 1 201 ? 24.875 -7.055 -4.195 1 94.25 201 ALA A CA 1
ATOM 1589 C C . ALA A 1 201 ? 26.391 -6.93 -4.117 1 94.25 201 ALA A C 1
ATOM 1591 O O . ALA A 1 201 ? 26.922 -5.961 -3.564 1 94.25 201 ALA A O 1
ATOM 1592 N N . ARG A 1 202 ? 27.094 -7.832 -4.688 1 93.88 202 ARG A N 1
ATOM 1593 C CA . ARG A 1 202 ? 28.547 -7.875 -4.637 1 93.88 202 ARG A CA 1
ATOM 1594 C C . ARG A 1 202 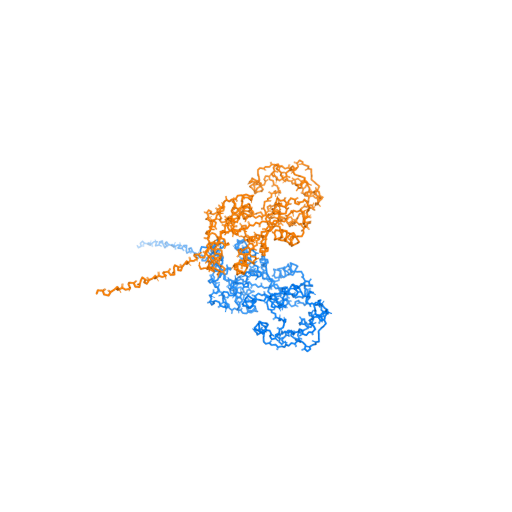? 29.156 -7.121 -5.812 1 93.88 202 ARG A C 1
ATOM 1596 O O . ARG A 1 202 ? 30.375 -7.117 -5.984 1 93.88 202 ARG A O 1
ATOM 1603 N N . LYS A 1 203 ? 28.375 -6.598 -6.684 1 95.56 203 LYS A N 1
ATOM 1604 C CA . LYS A 1 203 ? 28.781 -5.762 -7.805 1 95.56 203 LYS A CA 1
ATOM 1605 C C . LYS A 1 203 ? 29.438 -6.602 -8.906 1 95.56 203 LYS A C 1
ATOM 1607 O O . LYS A 1 203 ? 30.25 -6.102 -9.672 1 95.56 203 LYS A O 1
ATOM 1612 N N . ASN A 1 204 ? 29.094 -7.883 -8.883 1 95.44 204 ASN A N 1
ATOM 1613 C CA . ASN A 1 204 ? 29.516 -8.742 -9.984 1 95.44 204 ASN A CA 1
ATOM 1614 C C . ASN A 1 204 ? 28.688 -8.5 -11.242 1 95.44 204 ASN A C 1
ATOM 1616 O O . ASN A 1 204 ? 29.125 -8.812 -12.352 1 95.44 204 ASN A O 1
ATOM 1620 N N . ILE A 1 205 ? 27.5 -8.062 -11.055 1 97.25 205 ILE A N 1
ATOM 1621 C CA . ILE A 1 205 ? 26.625 -7.605 -12.125 1 97.25 205 ILE A CA 1
ATOM 1622 C C . ILE A 1 205 ? 25.984 -6.277 -11.727 1 97.25 205 ILE A C 1
ATOM 1624 O O . ILE A 1 205 ? 26.141 -5.816 -10.594 1 97.25 205 ILE A O 1
ATOM 1628 N N . ASP A 1 206 ? 25.281 -5.695 -12.711 1 97.81 206 ASP A N 1
ATOM 1629 C CA . ASP A 1 206 ? 24.75 -4.352 -12.477 1 97.81 206 ASP A CA 1
ATOM 1630 C C . ASP A 1 206 ? 23.219 -4.344 -12.508 1 97.81 206 ASP A C 1
ATOM 1632 O O . ASP A 1 206 ? 22.594 -3.445 -11.945 1 97.81 206 ASP A O 1
ATOM 1636 N N . VAL A 1 207 ? 22.688 -5.242 -13.25 1 97.94 207 VAL A N 1
ATOM 1637 C CA . VAL A 1 207 ? 21.25 -5.414 -13.375 1 97.94 207 VAL A CA 1
ATOM 1638 C C . VAL A 1 207 ? 20.891 -6.895 -13.25 1 97.94 207 VAL A C 1
ATOM 1640 O O . VAL A 1 207 ? 21.516 -7.742 -13.891 1 97.94 207 VAL A O 1
ATOM 1643 N N . ALA A 1 208 ? 19.922 -7.176 -12.422 1 96.94 208 ALA A N 1
ATOM 1644 C CA . ALA A 1 208 ? 19.594 -8.578 -12.172 1 96.94 208 ALA A CA 1
ATOM 1645 C C . ALA A 1 208 ? 18.125 -8.859 -12.5 1 96.94 208 ALA A C 1
ATOM 1647 O O . ALA A 1 208 ? 17.25 -8.07 -12.164 1 96.94 208 ALA A O 1
ATOM 1648 N N . MET A 1 209 ? 17.906 -9.953 -13.172 1 94.38 209 MET A N 1
ATOM 1649 C CA . MET A 1 209 ? 16.562 -10.523 -13.211 1 94.38 209 MET A CA 1
ATOM 1650 C C . MET A 1 209 ? 16.141 -10.992 -11.828 1 94.38 209 MET A C 1
ATOM 1652 O O . MET A 1 209 ? 16.891 -11.68 -11.133 1 94.38 209 MET A O 1
ATOM 1656 N N . ILE A 1 210 ? 14.953 -10.57 -11.414 1 93.19 210 ILE A N 1
ATOM 1657 C CA . ILE A 1 210 ? 14.469 -10.922 -10.078 1 93.19 210 ILE A CA 1
ATOM 1658 C C . ILE A 1 210 ? 12.992 -11.289 -10.148 1 93.19 210 ILE A C 1
ATOM 1660 O O . ILE A 1 210 ? 12.359 -11.172 -11.203 1 93.19 210 ILE A O 1
ATOM 1664 N N . TYR A 1 211 ? 12.57 -11.898 -9.094 1 90.94 211 TYR A N 1
ATOM 1665 C CA . TYR A 1 211 ? 11.141 -11.961 -8.82 1 90.94 211 TYR A CA 1
ATOM 1666 C C . TYR A 1 211 ? 10.711 -10.805 -7.926 1 90.94 211 TYR A C 1
ATOM 1668 O O . TYR A 1 211 ? 11.367 -10.5 -6.926 1 90.94 211 TYR A O 1
ATOM 1676 N N . SER A 1 212 ? 9.641 -10.227 -8.164 1 93.62 212 SER A N 1
ATOM 1677 C CA . SER A 1 212 ? 9.297 -8.898 -7.656 1 93.62 212 SER A CA 1
ATOM 1678 C C . SER A 1 212 ? 8.898 -8.953 -6.184 1 93.62 212 SER A C 1
ATOM 1680 O O . SER A 1 212 ? 8.805 -7.922 -5.52 1 93.62 212 SER A O 1
ATOM 1682 N N . THR A 1 213 ? 8.695 -10.141 -5.605 1 95.94 213 THR A N 1
ATOM 1683 C CA . THR A 1 213 ? 8.32 -10.203 -4.199 1 95.94 213 THR A CA 1
ATOM 1684 C C . THR A 1 213 ? 9.391 -10.93 -3.387 1 95.94 213 THR A C 1
ATOM 1686 O O . THR A 1 213 ? 9.18 -11.234 -2.209 1 95.94 213 THR A O 1
ATOM 1689 N N . ASP A 1 214 ? 10.5 -11.211 -4.012 1 94.12 214 ASP A N 1
ATOM 1690 C CA . ASP A 1 214 ? 11.555 -11.992 -3.369 1 94.12 214 ASP A CA 1
ATOM 1691 C C . ASP A 1 214 ? 12.141 -11.25 -2.176 1 94.12 214 ASP A C 1
ATOM 1693 O O . ASP A 1 214 ? 12.422 -10.047 -2.264 1 94.12 214 ASP A O 1
ATOM 1697 N N . ALA A 1 215 ? 12.383 -11.953 -1.102 1 94.75 215 ALA A N 1
ATOM 1698 C CA . ALA A 1 215 ? 12.906 -11.406 0.145 1 94.75 215 ALA A CA 1
ATOM 1699 C C . ALA A 1 215 ? 14.312 -10.859 -0.045 1 94.75 215 ALA A C 1
ATOM 1701 O O . ALA A 1 215 ? 14.766 -10 0.716 1 94.75 215 ALA A O 1
ATOM 1702 N N . GLN A 1 216 ? 15.039 -11.359 -0.988 1 93.88 216 GLN A N 1
ATOM 1703 C CA . GLN A 1 216 ? 16.422 -10.961 -1.212 1 93.88 216 GLN A CA 1
ATOM 1704 C C . GLN A 1 216 ? 16.516 -9.5 -1.662 1 93.88 216 GLN A C 1
ATOM 1706 O O . GLN A 1 216 ? 17.562 -8.875 -1.552 1 93.88 216 GLN A O 1
ATOM 1711 N N . ILE A 1 217 ? 15.43 -9 -2.197 1 94.38 217 ILE A N 1
ATOM 1712 C CA . ILE A 1 217 ? 15.359 -7.594 -2.562 1 94.38 217 ILE A CA 1
ATOM 1713 C C . ILE A 1 217 ? 15.617 -6.727 -1.33 1 94.38 217 ILE A C 1
ATOM 1715 O O . ILE A 1 217 ? 16.375 -5.754 -1.393 1 94.38 217 ILE A O 1
ATOM 1719 N N . LEU A 1 218 ? 14.945 -7.098 -0.267 1 93 218 LEU A N 1
ATOM 1720 C CA . LEU A 1 218 ? 15.117 -6.395 0.999 1 93 218 LEU A CA 1
ATOM 1721 C C . LEU A 1 218 ? 16.469 -6.707 1.616 1 93 218 LEU A C 1
ATOM 1723 O O . LEU A 1 218 ? 17.172 -5.805 2.092 1 93 218 LEU A O 1
ATOM 1727 N N . ARG A 1 219 ? 16.906 -7.926 1.563 1 92.44 219 ARG A N 1
ATOM 1728 C CA . ARG A 1 219 ? 18.141 -8.383 2.176 1 92.44 219 ARG A CA 1
ATOM 1729 C C . ARG A 1 219 ? 19.344 -7.625 1.609 1 92.44 219 ARG A C 1
ATOM 1731 O O . ARG A 1 219 ? 20.281 -7.289 2.342 1 92.44 219 ARG A O 1
ATOM 1738 N N . PHE A 1 220 ? 19.297 -7.324 0.339 1 94 220 PHE A N 1
ATOM 1739 C CA . PHE A 1 220 ? 20.469 -6.785 -0.33 1 94 220 PHE A CA 1
ATOM 1740 C C . PHE A 1 220 ? 20.234 -5.336 -0.745 1 94 220 PHE A C 1
ATOM 1742 O O . PHE A 1 220 ? 21.016 -4.773 -1.514 1 94 220 PHE A O 1
ATOM 1749 N N . ASP A 1 221 ? 19.172 -4.727 -0.261 1 92.94 221 ASP A N 1
ATOM 1750 C CA . ASP A 1 221 ? 18.844 -3.328 -0.517 1 92.94 221 ASP A CA 1
ATOM 1751 C C . ASP A 1 221 ? 18.828 -3.035 -2.016 1 92.94 221 ASP A C 1
ATOM 1753 O O . ASP A 1 221 ? 19.547 -2.152 -2.492 1 92.94 221 ASP A O 1
ATOM 1757 N N . LEU A 1 222 ? 17.984 -3.803 -2.689 1 95.56 222 LEU A N 1
ATOM 1758 C CA . LEU A 1 222 ? 17.828 -3.648 -4.133 1 95.56 222 LEU A CA 1
ATOM 1759 C C . LEU A 1 222 ? 16.578 -2.844 -4.461 1 95.56 222 LEU A C 1
ATOM 1761 O O . LEU A 1 222 ? 15.68 -2.721 -3.625 1 95.56 222 LEU A O 1
ATOM 1765 N N . VAL A 1 223 ? 16.578 -2.256 -5.609 1 95.06 223 VAL A N 1
ATOM 1766 C CA . VAL A 1 223 ? 15.398 -1.543 -6.094 1 95.06 223 VAL A CA 1
ATOM 1767 C C . VAL A 1 223 ? 14.906 -2.184 -7.391 1 95.06 223 VAL A C 1
ATOM 1769 O O . VAL A 1 223 ? 15.688 -2.426 -8.312 1 95.06 223 VAL A O 1
ATOM 1772 N N . ILE A 1 224 ? 13.711 -2.486 -7.422 1 96 224 ILE A N 1
ATOM 1773 C CA . ILE A 1 224 ? 13.07 -2.979 -8.641 1 96 224 ILE A CA 1
ATOM 1774 C C . ILE A 1 224 ? 12.742 -1.806 -9.562 1 96 224 ILE A C 1
ATOM 1776 O O . ILE A 1 224 ? 12.125 -0.829 -9.133 1 96 224 ILE A O 1
ATOM 1780 N N . LEU A 1 225 ? 13.133 -1.915 -10.766 1 97.06 225 LEU A N 1
ATOM 1781 C CA . LEU A 1 225 ? 12.836 -0.854 -11.727 1 97.06 225 LEU A CA 1
ATOM 1782 C C . LEU A 1 225 ? 11.406 -0.976 -12.242 1 97.06 225 LEU A C 1
ATOM 1784 O O . LEU A 1 225 ? 10.938 -2.078 -12.531 1 97.06 225 LEU A O 1
ATOM 1788 N N . GLU A 1 226 ? 10.734 0.151 -12.234 1 94.62 226 GLU A N 1
ATOM 1789 C CA . GLU A 1 226 ? 9.352 0.177 -12.711 1 94.62 226 GLU A CA 1
ATOM 1790 C C . GLU A 1 226 ? 9.266 -0.268 -14.172 1 94.62 226 GLU A C 1
ATOM 1792 O O . GLU A 1 226 ? 10.016 0.221 -15.016 1 94.62 226 GLU A O 1
ATOM 1797 N N . ASP A 1 227 ? 8.43 -1.163 -14.477 1 94.62 227 ASP A N 1
ATOM 1798 C CA . ASP A 1 227 ? 8.102 -1.566 -15.836 1 94.62 227 ASP A CA 1
ATOM 1799 C C . ASP A 1 227 ? 7.09 -0.613 -16.469 1 94.62 227 ASP A C 1
ATOM 1801 O O . ASP A 1 227 ? 5.926 -0.973 -16.641 1 94.62 227 ASP A O 1
ATOM 1805 N N . ASP A 1 228 ? 7.547 0.505 -16.922 1 93.44 228 ASP A N 1
ATOM 1806 C CA . ASP A 1 228 ? 6.668 1.611 -17.297 1 93.44 228 ASP A CA 1
ATOM 1807 C C . ASP A 1 228 ? 6.062 1.397 -18.688 1 93.44 228 ASP A C 1
ATOM 1809 O O . ASP A 1 228 ? 5.199 2.162 -19.109 1 93.44 228 ASP A O 1
ATOM 1813 N N . LYS A 1 229 ? 6.398 0.35 -19.391 1 92.31 229 LYS A N 1
ATOM 1814 C CA . LYS A 1 229 ? 5.766 -0.007 -20.656 1 92.31 229 LYS A CA 1
ATOM 1815 C C . LYS A 1 229 ? 4.961 -1.295 -20.516 1 92.31 229 LYS A C 1
ATOM 1817 O O . LYS A 1 229 ? 4.453 -1.821 -21.516 1 92.31 229 LYS A O 1
ATOM 1822 N N . SER A 1 230 ? 4.918 -1.818 -19.328 1 88.81 230 SER A N 1
ATOM 1823 C CA . SER A 1 230 ? 4.098 -2.977 -18.984 1 88.81 230 SER A CA 1
ATOM 1824 C C . SER A 1 230 ? 4.5 -4.199 -19.812 1 88.81 230 SER A C 1
ATOM 1826 O O . SER A 1 230 ? 3.654 -4.844 -20.438 1 88.81 230 SER A O 1
ATOM 1828 N N . PHE A 1 231 ? 5.762 -4.512 -19.844 1 90.56 231 PHE A N 1
ATOM 1829 C CA . PHE A 1 231 ? 6.289 -5.645 -20.594 1 90.56 231 PHE A CA 1
ATOM 1830 C C . PHE A 1 231 ? 5.965 -6.957 -19.891 1 90.56 231 PHE A C 1
ATOM 1832 O O . PHE A 1 231 ? 5.566 -7.93 -20.531 1 90.56 231 PHE A O 1
ATOM 1839 N N . PHE A 1 232 ? 6.203 -6.992 -18.609 1 90.12 232 PHE A N 1
ATOM 1840 C CA . PHE A 1 232 ? 6.094 -8.227 -17.844 1 90.12 232 PHE A CA 1
ATOM 1841 C C . PHE A 1 232 ? 4.633 -8.586 -17.594 1 90.12 232 PHE A C 1
ATOM 1843 O O . PHE A 1 232 ? 3.809 -7.707 -17.344 1 90.12 232 PHE A O 1
ATOM 1850 N N . PRO A 1 233 ? 4.352 -9.883 -17.672 1 89.31 233 PRO A N 1
ATOM 1851 C CA . PRO A 1 233 ? 2.98 -10.305 -17.359 1 89.31 233 PRO A CA 1
ATOM 1852 C C . PRO A 1 233 ? 2.592 -10.023 -15.914 1 89.31 233 PRO A C 1
ATOM 1854 O O . PRO A 1 233 ? 3.463 -9.867 -15.055 1 89.31 233 PRO A O 1
ATOM 1857 N N . HIS A 1 234 ? 1.312 -9.938 -15.734 1 93.75 234 HIS A N 1
ATOM 1858 C CA . HIS A 1 234 ? 0.798 -9.703 -14.391 1 93.75 234 HIS A CA 1
ATOM 1859 C C . HIS A 1 234 ? 0.443 -11.008 -13.688 1 93.75 234 HIS A C 1
ATOM 1861 O O . HIS A 1 234 ? -0.111 -11.914 -14.312 1 93.75 234 HIS A O 1
ATOM 1867 N N . TYR A 1 235 ? 0.866 -11.125 -12.508 1 95.19 235 TYR A N 1
ATOM 1868 C CA . TYR A 1 235 ? 0.573 -12.25 -11.625 1 95.19 235 TYR A CA 1
ATOM 1869 C C . TYR A 1 235 ? -0.004 -11.766 -10.297 1 95.19 235 TYR A C 1
ATOM 1871 O O . TYR A 1 235 ? 0.506 -12.117 -9.234 1 95.19 235 TYR A O 1
ATOM 1879 N N . ASN A 1 236 ? -1.039 -11 -10.367 1 97.5 236 ASN A N 1
ATOM 1880 C CA . ASN A 1 236 ? -1.703 -10.594 -9.133 1 97.5 236 ASN A CA 1
ATOM 1881 C C . ASN A 1 236 ? -2.418 -11.773 -8.469 1 97.5 236 ASN A C 1
ATOM 1883 O O . ASN A 1 236 ? -3.072 -12.562 -9.148 1 97.5 236 ASN A O 1
ATOM 1887 N N . PRO A 1 237 ? -2.262 -11.852 -7.203 1 98.44 237 PRO A N 1
ATOM 1888 C CA . PRO A 1 237 ? -2.922 -12.961 -6.504 1 98.44 237 PRO A CA 1
ATOM 1889 C C . PRO A 1 237 ? -4.379 -12.648 -6.16 1 98.44 237 PRO A C 1
ATOM 1891 O O . PRO A 1 237 ? -4.781 -11.484 -6.152 1 98.44 237 PRO A O 1
ATOM 1894 N N . SER A 1 238 ? -5.113 -13.656 -5.953 1 98.75 238 SER A N 1
ATOM 1895 C CA . SER A 1 238 ? -6.469 -13.641 -5.41 1 98.75 238 SER A CA 1
ATOM 1896 C C . SER A 1 238 ? -6.785 -14.938 -4.68 1 98.75 238 SER A C 1
ATOM 1898 O O . SER A 1 238 ? -6.188 -15.977 -4.961 1 98.75 238 SER A O 1
ATOM 1900 N N . VAL A 1 239 ? -7.652 -14.852 -3.74 1 98.88 239 VAL A N 1
ATOM 1901 C CA . VAL A 1 239 ? -8.18 -16.078 -3.148 1 98.88 239 VAL A CA 1
ATOM 1902 C C . VAL A 1 239 ? -9.234 -16.688 -4.074 1 98.88 239 VAL A C 1
ATOM 1904 O O . VAL A 1 239 ? -10.188 -16 -4.469 1 98.88 239 VAL A O 1
ATOM 1907 N N . LEU A 1 240 ? -8.977 -17.875 -4.492 1 98.88 240 LEU A N 1
ATOM 1908 C CA . LEU A 1 240 ? -9.969 -18.656 -5.211 1 98.88 240 LEU A CA 1
ATOM 1909 C C . LEU A 1 240 ? -10.82 -19.469 -4.242 1 98.88 240 LEU A C 1
ATOM 1911 O O . LEU A 1 240 ? -10.297 -20.078 -3.299 1 98.88 240 LEU A O 1
ATOM 1915 N N . VAL A 1 241 ? -12.125 -19.5 -4.512 1 98.88 241 VAL A N 1
ATOM 1916 C CA . VAL A 1 241 ? -13.062 -20.266 -3.705 1 98.88 241 VAL A CA 1
ATOM 1917 C C . VAL A 1 241 ? -14.023 -21.031 -4.617 1 98.88 241 VAL A C 1
ATOM 1919 O O . VAL A 1 241 ? -14.516 -20.484 -5.609 1 98.88 241 VAL A O 1
ATOM 1922 N N . ARG A 1 242 ? -14.234 -22.266 -4.332 1 98.69 242 ARG A N 1
ATOM 1923 C CA . ARG A 1 242 ? -15.25 -23 -5.086 1 98.69 242 ARG A CA 1
ATOM 1924 C C . ARG A 1 242 ? -16.609 -22.328 -4.965 1 98.69 242 ARG A C 1
ATOM 1926 O O . ARG A 1 242 ? -16.984 -21.859 -3.887 1 98.69 242 ARG A O 1
ATOM 1933 N N . LYS A 1 243 ? -17.328 -22.312 -6.004 1 98.31 243 LYS A N 1
ATOM 1934 C CA . LYS A 1 243 ? -18.656 -21.688 -6.023 1 98.31 243 LYS A CA 1
ATOM 1935 C C . LYS A 1 243 ? -19.562 -22.281 -4.965 1 98.31 243 LYS A C 1
ATOM 1937 O O . LYS A 1 243 ? -20.281 -21.562 -4.27 1 98.31 243 LYS A O 1
ATOM 1942 N N . GLU A 1 244 ? -19.578 -23.578 -4.812 1 97.5 244 GLU A N 1
ATOM 1943 C CA . GLU A 1 244 ? -20.391 -24.266 -3.811 1 97.5 244 GLU A CA 1
ATOM 1944 C C . GLU A 1 244 ? -20.062 -23.75 -2.404 1 97.5 244 GLU A C 1
ATOM 1946 O O . GLU A 1 244 ? -20.969 -23.531 -1.599 1 97.5 244 GLU A O 1
ATOM 1951 N N . THR A 1 245 ? -18.812 -23.609 -2.141 1 98 245 THR A N 1
ATOM 1952 C CA . THR A 1 245 ? -18.359 -23.156 -0.828 1 98 245 THR A CA 1
ATOM 1953 C C . THR A 1 245 ? -18.797 -21.719 -0.567 1 98 245 THR A C 1
ATOM 1955 O O . THR A 1 245 ? -19.297 -21.406 0.514 1 98 245 THR A O 1
ATOM 1958 N N . ILE A 1 246 ? -18.609 -20.812 -1.532 1 97.44 246 ILE A N 1
ATOM 1959 C CA . ILE A 1 246 ? -18.938 -19.406 -1.319 1 97.44 246 ILE A CA 1
ATOM 1960 C C . ILE A 1 246 ? -20.453 -19.219 -1.245 1 97.44 246 ILE A C 1
ATOM 1962 O O . ILE A 1 246 ? -20.938 -18.344 -0.543 1 97.44 246 ILE A O 1
ATOM 1966 N N . ASP A 1 247 ? -21.219 -20.062 -1.937 1 97.12 247 ASP A N 1
ATOM 1967 C CA . ASP A 1 247 ? -22.672 -20.047 -1.806 1 97.12 247 ASP A CA 1
ATOM 1968 C C . ASP A 1 247 ? -23.094 -20.438 -0.395 1 97.12 247 ASP A C 1
ATOM 1970 O O . ASP A 1 247 ? -24.062 -19.906 0.142 1 97.12 247 ASP A O 1
ATOM 1974 N N . GLU A 1 248 ? -22.438 -21.406 0.133 1 96.5 248 GLU A N 1
ATOM 1975 C CA . GLU A 1 248 ? -22.719 -21.875 1.487 1 96.5 248 GLU A CA 1
ATOM 1976 C C . GLU A 1 248 ? -22.25 -20.859 2.527 1 96.5 248 GLU A C 1
ATOM 1978 O O . GLU A 1 248 ? -22.891 -20.688 3.564 1 96.5 248 GLU A O 1
ATOM 1983 N N . TYR A 1 249 ? -21.125 -20.219 2.285 1 97.38 249 TYR A N 1
ATOM 1984 C CA . TYR A 1 249 ? -20.547 -19.234 3.188 1 97.38 249 TYR A CA 1
ATOM 1985 C C . TYR A 1 249 ? -20.312 -17.906 2.477 1 97.38 249 TYR A C 1
ATOM 1987 O O . TYR A 1 249 ? -19.172 -17.484 2.301 1 97.38 249 TYR A O 1
ATOM 1995 N N . PRO A 1 250 ? -21.281 -17.141 2.23 1 97 250 PRO A N 1
ATOM 1996 C CA . PRO A 1 250 ? -21.125 -15.891 1.473 1 97 250 PRO A CA 1
ATOM 1997 C C . PRO A 1 250 ? -20.281 -14.859 2.211 1 97 250 PRO A C 1
ATOM 1999 O O . PRO A 1 250 ? -19.703 -13.969 1.585 1 97 250 PRO A O 1
ATOM 2002 N N . GLU A 1 251 ? -20.141 -14.977 3.553 1 97.19 251 GLU A N 1
ATOM 2003 C CA . GLU A 1 251 ? -19.391 -14.031 4.367 1 97.19 251 GLU A CA 1
ATOM 2004 C C . GLU A 1 251 ? -17.891 -14.141 4.098 1 97.19 251 GLU A C 1
ATOM 2006 O O . GLU A 1 251 ? -17.109 -13.266 4.488 1 97.19 251 GLU A O 1
ATOM 2011 N N . ILE A 1 252 ? -17.484 -15.195 3.383 1 98.25 252 ILE A N 1
ATOM 2012 C CA . ILE A 1 252 ? -16.062 -15.398 3.076 1 98.25 252 ILE A CA 1
ATOM 2013 C C . ILE A 1 252 ? -15.523 -14.195 2.316 1 98.25 252 ILE A C 1
ATOM 2015 O O . ILE A 1 252 ? -14.383 -13.773 2.541 1 98.25 252 ILE A O 1
ATOM 2019 N N . ARG A 1 253 ? -16.297 -13.609 1.448 1 96.94 253 ARG A N 1
ATOM 2020 C CA . ARG A 1 253 ? -15.867 -12.453 0.672 1 96.94 253 ARG A CA 1
ATOM 2021 C C . ARG A 1 253 ? -15.461 -11.305 1.586 1 96.94 253 ARG A C 1
ATOM 2023 O O . ARG A 1 253 ? -14.391 -10.719 1.415 1 96.94 253 ARG A O 1
ATOM 2030 N N . GLU A 1 254 ? -16.297 -11.016 2.537 1 95.12 254 GLU A N 1
ATOM 2031 C CA . GLU A 1 254 ? -16.031 -9.922 3.465 1 95.12 254 GLU A CA 1
ATOM 2032 C C . GLU A 1 254 ? -14.906 -10.289 4.434 1 95.12 254 GLU A C 1
ATOM 2034 O O . GLU A 1 254 ? -14.07 -9.445 4.77 1 95.12 254 GLU A O 1
ATOM 2039 N N . ILE A 1 255 ? -14.875 -11.523 4.863 1 97.75 255 ILE A N 1
ATOM 2040 C CA . ILE A 1 255 ? -13.891 -12 5.832 1 97.75 255 ILE A CA 1
ATOM 2041 C C . ILE A 1 255 ? -12.484 -11.859 5.25 1 97.75 255 ILE A C 1
ATOM 2043 O O . ILE A 1 255 ? -11.539 -11.539 5.969 1 97.75 255 ILE A O 1
ATOM 2047 N N . LEU A 1 256 ? -12.328 -12.062 3.922 1 98.44 256 LEU A N 1
ATOM 2048 C CA . LEU A 1 256 ? -11 -12.133 3.328 1 98.44 256 LEU A CA 1
ATOM 2049 C C . LEU A 1 256 ? -10.641 -10.828 2.631 1 98.44 256 LEU A C 1
ATOM 2051 O O . LEU A 1 256 ? -9.539 -10.688 2.092 1 98.44 256 LEU A O 1
ATOM 2055 N N . LYS A 1 257 ? -11.477 -9.812 2.705 1 96.19 257 LYS A N 1
ATOM 2056 C CA . LYS A 1 257 ? -11.273 -8.5 2.096 1 96.19 257 LYS A CA 1
ATOM 2057 C C . LYS A 1 257 ? -9.984 -7.852 2.605 1 96.19 257 LYS A C 1
ATOM 2059 O O . LYS A 1 257 ? -9.297 -7.156 1.857 1 96.19 257 LYS A O 1
ATOM 2064 N N . PRO A 1 258 ? -9.586 -8.07 3.85 1 96.5 258 PRO A N 1
ATOM 2065 C CA . PRO A 1 258 ? -8.367 -7.469 4.387 1 96.5 258 PRO A CA 1
ATOM 2066 C C . PRO A 1 258 ? -7.129 -7.809 3.559 1 96.5 258 PRO A C 1
ATOM 2068 O O . PRO A 1 258 ? -6.195 -7.008 3.48 1 96.5 258 PRO A O 1
ATOM 2071 N N . LEU A 1 259 ? -7.078 -8.914 2.928 1 97.19 259 LEU A N 1
ATOM 2072 C CA . LEU A 1 259 ? -5.926 -9.305 2.123 1 97.19 259 LEU A CA 1
ATOM 2073 C C . LEU A 1 259 ? -5.746 -8.359 0.941 1 97.19 259 LEU A C 1
ATOM 2075 O O . LEU A 1 259 ? -4.621 -8.148 0.475 1 97.19 259 LEU A O 1
ATOM 2079 N N . THR A 1 260 ? -6.828 -7.797 0.521 1 95.5 260 THR A N 1
ATOM 2080 C CA . THR A 1 260 ? -6.805 -6.875 -0.609 1 95.5 260 THR A CA 1
ATOM 2081 C C . THR A 1 260 ? -6.426 -5.469 -0.153 1 95.5 260 THR A C 1
ATOM 2083 O O . THR A 1 260 ? -5.797 -4.719 -0.9 1 95.5 260 THR A O 1
ATOM 2086 N N . LEU A 1 261 ? -6.707 -5.191 1.041 1 94.62 261 LEU A N 1
ATOM 2087 C CA . LEU A 1 261 ? -6.598 -3.82 1.522 1 94.62 261 LEU A CA 1
ATOM 2088 C C . LEU A 1 261 ? -5.242 -3.582 2.184 1 94.62 261 LEU A C 1
ATOM 2090 O O . LEU A 1 261 ? -4.699 -2.477 2.119 1 94.62 261 LEU A O 1
ATOM 2094 N N . TYR A 1 262 ? -4.707 -4.605 2.793 1 97.62 262 TYR A N 1
ATOM 2095 C CA . TYR A 1 262 ? -3.627 -4.34 3.738 1 97.62 262 TYR A CA 1
ATOM 2096 C C . TYR A 1 262 ? -2.338 -5.023 3.301 1 97.62 262 TYR A C 1
ATOM 2098 O O . TYR A 1 262 ? -1.439 -5.25 4.117 1 97.62 262 TYR A O 1
ATOM 2106 N N . LEU A 1 263 ? -2.264 -5.422 2.043 1 97.5 263 LEU A N 1
ATOM 2107 C CA . LEU A 1 263 ? -1.038 -5.965 1.467 1 97.5 263 LEU A CA 1
ATOM 2108 C C . LEU A 1 263 ? -0.613 -5.168 0.24 1 97.5 263 LEU A C 1
ATOM 2110 O O . LEU A 1 263 ? -1.458 -4.738 -0.55 1 97.5 263 LEU A O 1
ATOM 2114 N N . ASN A 1 264 ? 0.624 -4.953 0.167 1 94.56 264 ASN A N 1
ATOM 2115 C CA . ASN A 1 264 ? 1.283 -4.434 -1.027 1 94.56 264 ASN A CA 1
ATOM 2116 C C . ASN A 1 264 ? 2.627 -5.117 -1.266 1 94.56 264 ASN A C 1
ATOM 2118 O O . ASN A 1 264 ? 3.006 -6.027 -0.525 1 94.56 264 ASN A O 1
ATOM 2122 N N . GLU A 1 265 ? 3.291 -4.711 -2.311 1 93.75 265 GLU A N 1
ATOM 2123 C CA . GLU A 1 265 ? 4.527 -5.383 -2.707 1 93.75 265 GLU A CA 1
ATOM 2124 C C . GLU A 1 265 ? 5.582 -5.285 -1.612 1 93.75 265 GLU A C 1
ATOM 2126 O O . GLU A 1 265 ? 6.23 -6.277 -1.276 1 93.75 265 GLU A O 1
ATOM 2131 N N . ASP A 1 266 ? 5.727 -4.145 -1.038 1 95.12 266 ASP A N 1
ATOM 2132 C CA . ASP A 1 266 ? 6.73 -3.951 0.002 1 95.12 266 ASP A CA 1
ATOM 2133 C C . ASP A 1 266 ? 6.414 -4.793 1.236 1 95.12 266 ASP A C 1
ATOM 2135 O O . ASP A 1 266 ? 7.316 -5.367 1.851 1 95.12 266 ASP A O 1
ATOM 2139 N N . ILE A 1 267 ? 5.18 -4.84 1.581 1 97.94 267 ILE A N 1
ATOM 2140 C CA . ILE A 1 267 ? 4.773 -5.586 2.768 1 97.94 267 ILE A CA 1
ATOM 2141 C C . ILE A 1 267 ? 5.012 -7.078 2.545 1 97.94 267 ILE A C 1
ATOM 2143 O O . ILE A 1 267 ? 5.551 -7.762 3.42 1 97.94 267 ILE A O 1
ATOM 2147 N N . ILE A 1 268 ? 4.621 -7.566 1.393 1 98.25 268 ILE A N 1
ATOM 2148 C CA . ILE A 1 268 ? 4.797 -8.992 1.149 1 98.25 268 ILE A CA 1
ATOM 2149 C C . ILE A 1 268 ? 6.285 -9.328 1.108 1 98.25 268 ILE A C 1
ATOM 2151 O O . ILE A 1 268 ? 6.699 -10.391 1.571 1 98.25 268 ILE A O 1
ATOM 2155 N N . ILE A 1 269 ? 7.113 -8.469 0.519 1 97.12 269 ILE A N 1
ATOM 2156 C CA . ILE A 1 269 ? 8.562 -8.664 0.542 1 97.12 269 ILE A CA 1
ATOM 2157 C C . ILE A 1 269 ? 9.047 -8.758 1.987 1 97.12 269 ILE A C 1
ATOM 2159 O O . ILE A 1 269 ? 9.836 -9.633 2.328 1 97.12 269 ILE A O 1
ATOM 2163 N N . ARG A 1 270 ? 8.594 -7.895 2.865 1 97.81 270 ARG A N 1
ATOM 2164 C CA . ARG A 1 270 ? 8.953 -7.879 4.281 1 97.81 270 ARG A CA 1
ATOM 2165 C C . ARG A 1 270 ? 8.539 -9.172 4.965 1 97.81 270 ARG A C 1
ATOM 2167 O O . ARG A 1 270 ? 9.312 -9.758 5.727 1 97.81 270 ARG A O 1
ATOM 2174 N N . LEU A 1 271 ? 7.34 -9.578 4.727 1 98.69 271 LEU A N 1
ATOM 2175 C CA . LEU A 1 271 ? 6.848 -10.797 5.348 1 98.69 271 LEU A CA 1
ATOM 2176 C C . LEU A 1 271 ? 7.633 -12.008 4.859 1 98.69 271 LEU A C 1
ATOM 2178 O O . LEU A 1 271 ? 7.977 -12.891 5.648 1 98.69 271 LEU A O 1
ATOM 2182 N N . ASN A 1 272 ? 7.922 -12.078 3.527 1 98.12 272 ASN A N 1
ATOM 2183 C CA . ASN A 1 272 ? 8.781 -13.125 2.998 1 98.12 272 ASN A CA 1
ATOM 2184 C C . ASN A 1 272 ? 10.156 -13.109 3.662 1 98.12 272 ASN A C 1
ATOM 2186 O O . ASN A 1 272 ? 10.727 -14.172 3.939 1 98.12 272 ASN A O 1
ATOM 2190 N N . TYR A 1 273 ? 10.68 -11.93 3.918 1 97.5 273 TYR A N 1
ATOM 2191 C CA . TYR A 1 273 ? 11.977 -11.766 4.559 1 97.5 273 TYR A CA 1
ATOM 2192 C C . TYR A 1 273 ? 11.977 -12.375 5.957 1 97.5 273 TYR A C 1
ATOM 2194 O O . TYR A 1 273 ? 12.945 -13.031 6.355 1 97.5 273 TYR A O 1
ATOM 2202 N N . LEU A 1 274 ? 10.938 -12.188 6.711 1 98.38 274 LEU A N 1
ATOM 2203 C CA . LEU A 1 274 ? 10.828 -12.711 8.07 1 98.38 274 LEU A CA 1
ATOM 2204 C C . LEU A 1 274 ? 10.891 -14.234 8.07 1 98.38 274 LEU A C 1
ATOM 2206 O O . LEU A 1 274 ? 11.43 -14.836 9 1 98.38 274 LEU A O 1
ATOM 2210 N N . VAL A 1 275 ? 10.367 -14.82 7.02 1 98.12 275 VAL A N 1
ATOM 2211 C CA . VAL A 1 275 ? 10.398 -16.281 6.91 1 98.12 275 VAL A CA 1
ATOM 2212 C C . VAL A 1 275 ? 11.766 -16.719 6.398 1 98.12 275 VAL A C 1
ATOM 2214 O O . VAL A 1 275 ? 12.461 -17.5 7.055 1 98.12 275 VAL A O 1
ATOM 2217 N N . ASP A 1 276 ? 12.211 -16.203 5.309 1 95.25 276 ASP A N 1
ATOM 2218 C CA . ASP A 1 276 ? 13.344 -16.719 4.551 1 95.25 276 ASP A CA 1
ATOM 2219 C C . ASP A 1 276 ? 14.672 -16.375 5.238 1 95.25 276 ASP A C 1
ATOM 2221 O O . ASP A 1 276 ? 15.641 -17.125 5.129 1 95.25 276 ASP A O 1
ATOM 2225 N N . PHE A 1 277 ? 14.688 -15.281 6.02 1 94.19 277 PHE A N 1
ATOM 2226 C CA . PHE A 1 277 ? 15.984 -14.852 6.543 1 94.19 277 PHE A CA 1
ATOM 2227 C C . PHE A 1 277 ? 15.945 -14.766 8.062 1 94.19 277 PHE A C 1
ATOM 2229 O O . PHE A 1 277 ? 16.984 -14.906 8.727 1 94.19 277 PHE A O 1
ATOM 2236 N N . GLU A 1 278 ? 14.781 -14.516 8.633 1 95.88 278 GLU A N 1
ATOM 2237 C CA . GLU A 1 278 ? 14.688 -14.492 10.086 1 95.88 278 GLU A CA 1
ATOM 2238 C C . GLU A 1 278 ? 14.258 -15.844 10.641 1 95.88 278 GLU A C 1
ATOM 2240 O O . GLU A 1 278 ? 14.25 -16.062 11.852 1 95.88 278 GLU A O 1
ATOM 2245 N N . GLY A 1 279 ? 13.812 -16.734 9.805 1 96.31 279 GLY A N 1
ATOM 2246 C CA . GLY A 1 279 ? 13.578 -18.109 10.18 1 96.31 279 GLY A CA 1
ATOM 2247 C C . GLY A 1 279 ? 12.234 -18.328 10.852 1 96.31 279 GLY A C 1
ATOM 2248 O O . GLY A 1 279 ? 12 -19.375 11.461 1 96.31 279 GLY A O 1
ATOM 2249 N N . LEU A 1 280 ? 11.367 -17.406 10.789 1 98 280 LEU A N 1
ATOM 2250 C CA . LEU A 1 280 ? 10.047 -17.578 11.391 1 98 280 LEU A CA 1
ATOM 2251 C C . LEU A 1 280 ? 9.148 -18.438 10.516 1 98 280 LEU A C 1
ATOM 2253 O O . LEU A 1 280 ? 9.266 -18.422 9.289 1 98 280 LEU A O 1
ATOM 2257 N N . GLU A 1 281 ? 8.266 -19.156 11.117 1 98.25 281 GLU A N 1
ATOM 2258 C CA . GLU A 1 281 ? 7.301 -19.953 10.375 1 98.25 281 GLU A CA 1
ATOM 2259 C C . GLU A 1 281 ? 6.285 -19.062 9.664 1 98.25 281 GLU A C 1
ATOM 2261 O O . GLU A 1 281 ? 5.836 -18.062 10.219 1 98.25 281 GLU A O 1
ATOM 2266 N N . PRO A 1 282 ? 5.863 -19.453 8.469 1 98.38 282 PRO A N 1
ATOM 2267 C CA . PRO A 1 282 ? 4.898 -18.656 7.719 1 98.38 282 PRO A CA 1
ATOM 2268 C C . PRO A 1 282 ? 3.631 -18.359 8.523 1 98.38 282 PRO A C 1
ATOM 2270 O O . PRO A 1 282 ? 3.119 -17.234 8.484 1 98.38 282 PRO A O 1
ATOM 2273 N N . GLU A 1 283 ? 3.111 -19.328 9.219 1 98.56 283 GLU A N 1
ATOM 2274 C CA . GLU A 1 283 ? 1.899 -19.125 10 1 98.56 283 GLU A CA 1
ATOM 2275 C C . GLU A 1 283 ? 2.113 -18.078 11.086 1 98.56 283 GLU A C 1
ATOM 2277 O O . GLU A 1 283 ? 1.22 -17.266 11.367 1 98.56 283 GLU A O 1
ATOM 2282 N N . ILE A 1 284 ? 3.213 -18.094 11.719 1 98.69 284 ILE A N 1
ATOM 2283 C CA . ILE A 1 284 ? 3.533 -17.125 12.758 1 98.69 284 ILE A CA 1
ATOM 2284 C C . ILE A 1 284 ? 3.609 -15.719 12.164 1 98.69 284 ILE A C 1
ATOM 2286 O O . ILE A 1 284 ? 3.066 -14.766 12.734 1 98.69 284 ILE A O 1
ATOM 2290 N N . VAL A 1 285 ? 4.293 -15.594 11.008 1 98.75 285 VAL A N 1
ATOM 2291 C CA . VAL A 1 285 ? 4.414 -14.32 10.312 1 98.75 285 VAL A CA 1
ATOM 2292 C C . VAL A 1 285 ? 3.029 -13.797 9.938 1 98.75 285 VAL A C 1
ATOM 2294 O O . VAL A 1 285 ? 2.715 -12.625 10.172 1 98.75 285 VAL A O 1
ATOM 2297 N N . ALA A 1 286 ? 2.213 -14.672 9.391 1 98.81 286 ALA A N 1
ATOM 2298 C CA . ALA A 1 286 ? 0.846 -14.312 9.023 1 98.81 286 ALA A CA 1
ATOM 2299 C C . ALA A 1 286 ? 0.054 -13.852 10.242 1 98.81 286 ALA A C 1
ATOM 2301 O O . ALA A 1 286 ? -0.608 -12.812 10.203 1 98.81 286 ALA A O 1
ATOM 2302 N N . ARG A 1 287 ? 0.13 -14.594 11.312 1 98.69 287 ARG A N 1
ATOM 2303 C CA . ARG A 1 287 ? -0.607 -14.305 12.539 1 98.69 287 ARG A CA 1
ATOM 2304 C C . ARG A 1 287 ? -0.197 -12.953 13.117 1 98.69 287 ARG A C 1
ATOM 2306 O O . ARG A 1 287 ? -1.052 -12.125 13.453 1 98.69 287 ARG A O 1
ATOM 2313 N N . LYS A 1 288 ? 1.053 -12.703 13.234 1 98.44 288 LYS A N 1
ATOM 2314 C CA . LYS A 1 288 ? 1.552 -11.461 13.82 1 98.44 288 LYS A CA 1
ATOM 2315 C C . LYS A 1 288 ? 1.124 -10.25 12.992 1 98.44 288 LYS A C 1
ATOM 2317 O O . LYS A 1 288 ? 0.752 -9.219 13.547 1 98.44 288 LYS A O 1
ATOM 2322 N N . TYR A 1 289 ? 1.248 -10.398 11.656 1 98.69 289 TYR A N 1
ATOM 2323 C CA . TYR A 1 289 ? 0.842 -9.297 10.797 1 98.69 289 TYR A CA 1
ATOM 2324 C C . TYR A 1 289 ? -0.633 -8.969 10.992 1 98.69 289 TYR A C 1
ATOM 2326 O O . TYR A 1 289 ? -1.001 -7.801 11.148 1 98.69 289 TYR A O 1
ATOM 2334 N N . LEU A 1 290 ? -1.487 -10.023 11.023 1 98.75 290 LEU A N 1
ATOM 2335 C CA . LEU A 1 290 ? -2.926 -9.836 11.18 1 98.75 290 LEU A CA 1
ATOM 2336 C C . LEU A 1 290 ? -3.258 -9.281 12.562 1 98.75 290 LEU A C 1
ATOM 2338 O O . LEU A 1 290 ? -4.156 -8.445 12.703 1 98.75 290 LEU A O 1
ATOM 2342 N N . GLN A 1 291 ? -2.553 -9.695 13.562 1 98.19 291 GLN A N 1
ATOM 2343 C CA . GLN A 1 291 ? -2.744 -9.18 14.914 1 98.19 291 GLN A CA 1
ATOM 2344 C C . GLN A 1 291 ? -2.365 -7.703 15 1 98.19 291 GLN A C 1
ATOM 2346 O O . GLN A 1 291 ? -3.029 -6.922 15.688 1 98.19 291 GLN A O 1
ATOM 2351 N N . GLY A 1 292 ? -1.291 -7.367 14.32 1 97.75 292 GLY A N 1
ATOM 2352 C CA . GLY A 1 292 ? -0.85 -5.984 14.289 1 97.75 292 GLY A CA 1
ATOM 2353 C C . GLY A 1 292 ? -1.885 -5.039 13.703 1 97.75 292 GLY A C 1
ATOM 2354 O O . GLY A 1 292 ? -1.893 -3.848 14.023 1 97.75 292 GLY A O 1
ATOM 2355 N N . LEU A 1 293 ? -2.77 -5.594 12.914 1 97.94 293 LEU A N 1
ATOM 2356 C CA . LEU A 1 293 ? -3.83 -4.82 12.273 1 97.94 293 LEU A CA 1
ATOM 2357 C C . LEU A 1 293 ? -5.137 -4.953 13.047 1 97.94 293 LEU A C 1
ATOM 2359 O O . LEU A 1 293 ? -6.156 -4.375 12.656 1 97.94 293 LEU A O 1
ATOM 2363 N N . GLY A 1 294 ? -5.145 -5.742 14.125 1 96.81 294 GLY A N 1
ATOM 2364 C CA . GLY A 1 294 ? -6.324 -5.938 14.953 1 96.81 294 GLY A CA 1
ATOM 2365 C C . GLY A 1 294 ? -7.398 -6.762 14.266 1 96.81 294 GLY A C 1
ATOM 2366 O O . GLY A 1 294 ? -8.586 -6.621 14.578 1 96.81 294 GLY A O 1
ATOM 2367 N N . LEU A 1 295 ? -6.996 -7.617 13.328 1 97.62 295 LEU A N 1
ATOM 2368 C CA . LEU A 1 295 ? -7.961 -8.375 12.539 1 97.62 295 LEU A CA 1
ATOM 2369 C C . LEU A 1 295 ? -8.266 -9.719 13.188 1 97.62 295 LEU A C 1
ATOM 2371 O O . LEU A 1 295 ? -9.289 -10.344 12.891 1 97.62 295 LEU A O 1
ATOM 2375 N N . ILE A 1 296 ? -7.328 -10.203 13.977 1 96.31 296 ILE A N 1
ATOM 2376 C CA . ILE A 1 296 ? -7.52 -11.406 14.781 1 96.31 296 ILE A CA 1
ATOM 2377 C C . ILE A 1 296 ? -6.957 -11.18 16.188 1 96.31 296 ILE A C 1
ATOM 2379 O O . ILE A 1 296 ? -6.309 -10.164 16.438 1 96.31 296 ILE A O 1
ATOM 2383 N N . LYS A 1 297 ? -7.285 -12.117 17.094 1 89.81 297 LYS A N 1
ATOM 2384 C CA . LYS A 1 297 ? -6.828 -11.992 18.469 1 89.81 297 LYS A CA 1
ATOM 2385 C C . LYS A 1 297 ? -5.422 -12.562 18.641 1 89.81 297 LYS A C 1
ATOM 2387 O O . LYS A 1 297 ? -5.043 -13.5 17.938 1 89.81 297 LYS A O 1
ATOM 2392 N N . MET B 1 1 ? 64.438 20.094 59.844 1 32.94 1 MET B N 1
ATOM 2393 C CA . MET B 1 1 ? 63 20.094 59.688 1 32.94 1 MET B CA 1
ATOM 2394 C C . MET B 1 1 ? 62.625 20.312 58.219 1 32.94 1 MET B C 1
ATOM 2396 O O . MET B 1 1 ? 62.75 21.422 57.719 1 32.94 1 MET B O 1
ATOM 2400 N N . LYS B 1 2 ? 62.969 19.297 57.375 1 36.62 2 LYS B N 1
ATOM 2401 C CA . LYS B 1 2 ? 62.781 19.25 55.906 1 36.62 2 LYS B CA 1
ATOM 2402 C C . LYS B 1 2 ? 61.312 19.453 55.531 1 36.62 2 LYS B C 1
ATOM 2404 O O . LYS B 1 2 ? 60.406 18.953 56.219 1 36.62 2 LYS B O 1
ATOM 2409 N N . LYS B 1 3 ? 60.906 20.531 54.812 1 35.31 3 LYS B N 1
ATOM 2410 C CA . LYS B 1 3 ? 59.719 20.953 54.094 1 35.31 3 LYS B CA 1
ATOM 2411 C C . LYS B 1 3 ? 59.188 19.812 53.219 1 35.31 3 LYS B C 1
ATOM 2413 O O . LYS B 1 3 ? 59.875 19.328 52.312 1 35.31 3 LYS B O 1
ATOM 2418 N N . ILE B 1 4 ? 58.438 18.844 53.812 1 39.88 4 ILE B N 1
ATOM 2419 C CA . ILE B 1 4 ? 57.75 17.828 53 1 39.88 4 ILE B CA 1
ATOM 2420 C C . ILE B 1 4 ? 56.906 18.5 51.938 1 39.88 4 ILE B C 1
ATOM 2422 O O . ILE B 1 4 ? 56.062 19.344 52.25 1 39.88 4 ILE B O 1
ATOM 2426 N N . LEU B 1 5 ? 57.406 18.703 50.781 1 40.25 5 LEU B N 1
ATOM 2427 C CA . LEU B 1 5 ? 56.688 19.078 49.562 1 40.25 5 LEU B CA 1
ATOM 2428 C C . LEU B 1 5 ? 55.438 18.203 49.375 1 40.25 5 LEU B C 1
ATOM 2430 O O . LEU B 1 5 ? 55.562 16.984 49.219 1 40.25 5 LEU B O 1
ATOM 2434 N N . ILE B 1 6 ? 54.344 18.391 50.156 1 42.84 6 ILE B N 1
ATOM 2435 C CA . ILE B 1 6 ? 53.062 17.766 49.875 1 42.84 6 ILE B CA 1
ATOM 2436 C C . ILE B 1 6 ? 52.688 17.984 48.406 1 42.84 6 ILE B C 1
ATOM 2438 O O . ILE B 1 6 ? 52.531 19.125 47.969 1 42.84 6 ILE B O 1
ATOM 2442 N N . SER B 1 7 ? 53.219 17.188 47.531 1 43.09 7 SER B N 1
ATOM 2443 C CA . SER B 1 7 ? 52.719 17.125 46.188 1 43.09 7 SER B CA 1
ATOM 2444 C C . SER B 1 7 ? 51.188 16.938 46.156 1 43.09 7 SER B C 1
ATOM 2446 O O . SER B 1 7 ? 50.688 15.953 46.688 1 43.09 7 SER B O 1
ATOM 2448 N N . VAL B 1 8 ? 50.438 18.016 46.281 1 42.47 8 VAL B N 1
ATOM 2449 C CA . VAL B 1 8 ? 49.031 17.969 45.969 1 42.47 8 VAL B CA 1
ATOM 2450 C C . VAL B 1 8 ? 48.812 17.266 44.625 1 42.47 8 VAL B C 1
ATOM 2452 O O . VAL B 1 8 ? 49.25 17.766 43.594 1 42.47 8 VAL B O 1
ATOM 2455 N N . LEU B 1 9 ? 48.812 15.969 44.625 1 41.88 9 LEU B N 1
ATOM 2456 C CA . LEU B 1 9 ? 48.281 15.25 43.5 1 41.88 9 LEU B CA 1
ATOM 2457 C C . LEU B 1 9 ? 46.906 15.797 43.094 1 41.88 9 LEU B C 1
ATOM 2459 O O . LEU B 1 9 ? 45.969 15.672 43.844 1 41.88 9 LEU B O 1
ATOM 2463 N N . ILE B 1 10 ? 46.875 16.875 42.375 1 42.53 10 ILE B N 1
ATOM 2464 C CA . ILE B 1 10 ? 45.656 17.266 41.688 1 42.53 10 ILE B CA 1
ATOM 2465 C C . ILE B 1 10 ? 45.094 16.078 40.906 1 42.53 10 ILE B C 1
ATOM 2467 O O . ILE B 1 10 ? 45.719 15.609 39.969 1 42.53 10 ILE B O 1
ATOM 2471 N N . ILE B 1 11 ? 44.469 15.133 41.562 1 42.5 11 ILE B N 1
ATOM 2472 C CA . ILE B 1 11 ? 43.625 14.172 40.844 1 42.5 11 ILE B CA 1
ATOM 2473 C C . ILE B 1 11 ? 42.688 14.914 39.906 1 42.5 11 ILE B C 1
ATOM 2475 O O . ILE B 1 11 ? 41.781 15.633 40.375 1 42.5 11 ILE B O 1
ATOM 2479 N N . LEU B 1 12 ? 43.188 15.406 38.812 1 40.94 12 LEU B N 1
ATOM 2480 C CA . LEU B 1 12 ? 42.281 15.742 37.75 1 40.94 12 LEU B CA 1
ATOM 2481 C C . LEU B 1 12 ? 41.25 14.641 37.531 1 40.94 12 LEU B C 1
ATOM 2483 O O . LEU B 1 12 ? 41.562 13.555 37.062 1 40.94 12 LEU B O 1
ATOM 2487 N N . PHE B 1 13 ? 40.312 14.477 38.531 1 42.5 13 PHE B N 1
ATOM 2488 C CA . PHE B 1 13 ? 39.125 13.734 38.125 1 42.5 13 PHE B CA 1
ATOM 2489 C C . PHE B 1 13 ? 38.656 14.18 36.75 1 42.5 13 PHE B C 1
ATOM 2491 O O . PHE B 1 13 ? 38.188 15.312 36.594 1 42.5 13 PHE B O 1
ATOM 2498 N N . GLY B 1 14 ? 39.312 13.797 35.75 1 41.19 14 GLY B N 1
ATOM 2499 C CA . GLY B 1 14 ? 38.625 13.859 34.469 1 41.19 14 GLY B CA 1
ATOM 2500 C C . GLY B 1 14 ? 37.125 13.586 34.562 1 41.19 14 GLY B C 1
ATOM 2501 O O . GLY B 1 14 ? 36.719 12.453 34.875 1 41.19 14 GLY B O 1
ATOM 2502 N N . MET B 1 15 ? 36.375 14.484 35.188 1 39.97 15 MET B N 1
ATOM 2503 C CA . MET B 1 15 ? 34.938 14.375 34.938 1 39.97 15 MET B CA 1
ATOM 2504 C C . MET B 1 15 ? 34.656 13.922 33.5 1 39.97 15 MET B C 1
ATOM 2506 O O . MET B 1 15 ? 34.938 14.656 32.562 1 39.97 15 MET B O 1
ATOM 2510 N N . ASN B 1 16 ? 34.906 12.75 33.219 1 39.5 16 ASN B N 1
ATOM 2511 C CA . ASN B 1 16 ? 34.188 12.281 32.031 1 39.5 16 ASN B CA 1
ATOM 2512 C C . ASN B 1 16 ? 32.812 12.898 31.922 1 39.5 16 ASN B C 1
ATOM 2514 O O . ASN B 1 16 ? 31.922 12.602 32.719 1 39.5 16 ASN B O 1
ATOM 2518 N N . TYR B 1 17 ? 32.656 14.125 31.688 1 38.81 17 TYR B N 1
ATOM 2519 C CA . TYR B 1 17 ? 31.359 14.562 31.156 1 38.81 17 TYR B CA 1
ATOM 2520 C C . TYR B 1 17 ? 30.734 13.477 30.297 1 38.81 17 TYR B C 1
ATOM 2522 O O . TYR B 1 17 ? 31.234 13.172 29.203 1 38.81 17 TYR B O 1
ATOM 2530 N N . ILE B 1 18 ? 30.438 12.43 30.844 1 41.69 18 ILE B N 1
ATOM 2531 C CA . ILE B 1 18 ? 29.484 11.633 30.094 1 41.69 18 ILE B CA 1
ATOM 2532 C C . ILE B 1 18 ? 28.484 12.555 29.375 1 41.69 18 ILE B C 1
ATOM 2534 O O . ILE B 1 18 ? 27.672 13.219 30.031 1 41.69 18 ILE B O 1
ATOM 2538 N N . TYR B 1 19 ? 28.844 13.305 28.422 1 41.84 19 TYR B N 1
ATOM 2539 C CA . TYR B 1 19 ? 27.875 13.922 27.531 1 41.84 19 TYR B CA 1
ATOM 2540 C C . TYR B 1 19 ? 26.641 13.047 27.359 1 41.84 19 TYR B C 1
ATOM 2542 O O . TYR B 1 19 ? 26.734 11.938 26.828 1 41.84 19 TYR B O 1
ATOM 2550 N N . ALA B 1 20 ? 25.891 12.859 28.328 1 45.44 20 ALA B N 1
ATOM 2551 C CA . ALA B 1 20 ? 24.578 12.242 28.109 1 45.44 20 ALA B CA 1
ATOM 2552 C C . ALA B 1 20 ? 24.078 12.523 26.703 1 45.44 20 ALA B C 1
ATOM 2554 O O . ALA B 1 20 ? 23.953 13.68 26.281 1 45.44 20 ALA B O 1
ATOM 2555 N N . ALA B 1 21 ? 24.359 11.695 25.797 1 55.47 21 ALA B N 1
ATOM 2556 C CA . ALA B 1 21 ? 23.875 11.82 24.422 1 55.47 21 ALA B CA 1
ATOM 2557 C C . ALA B 1 21 ? 22.484 12.461 24.391 1 55.47 21 ALA B C 1
ATOM 2559 O O . ALA B 1 21 ? 21.594 12.07 25.156 1 55.47 21 ALA B O 1
ATOM 2560 N N . GLU B 1 22 ? 22.25 13.766 23.969 1 80.19 22 GLU B N 1
ATOM 2561 C CA . GLU B 1 22 ? 21.031 14.562 23.891 1 80.19 22 GLU B CA 1
ATOM 2562 C C . GLU B 1 22 ? 19.906 13.773 23.25 1 80.19 22 GLU B C 1
ATOM 2564 O O . GLU B 1 22 ? 20.125 13.023 22.297 1 80.19 22 GLU B O 1
ATOM 2569 N N . LYS B 1 23 ? 18.75 13.625 24.016 1 95.12 23 LYS B N 1
ATOM 2570 C CA . LYS B 1 23 ? 17.547 12.953 23.531 1 95.12 23 LYS B CA 1
ATOM 2571 C C . LYS B 1 23 ? 17 13.641 22.297 1 95.12 23 LYS B C 1
ATOM 2573 O O . LYS B 1 23 ? 17.047 14.867 22.172 1 95.12 23 LYS B O 1
ATOM 2578 N N . VAL B 1 24 ? 16.656 12.805 21.312 1 98.38 24 VAL B N 1
ATOM 2579 C CA . VAL B 1 24 ? 15.906 13.328 20.188 1 98.38 24 VAL B CA 1
ATOM 2580 C C . VAL B 1 24 ? 14.469 13.609 20.609 1 98.38 24 VAL B C 1
ATOM 2582 O O . VAL B 1 24 ? 13.766 12.711 21.078 1 98.38 24 VAL B O 1
ATOM 2585 N N . VAL B 1 25 ? 14.023 14.812 20.531 1 98.81 25 VAL B N 1
ATOM 2586 C CA . VAL B 1 25 ? 12.664 15.188 20.906 1 98.81 25 VAL B CA 1
ATOM 2587 C C . VAL B 1 25 ? 11.719 14.984 19.734 1 98.81 25 VAL B C 1
ATOM 2589 O O . VAL B 1 25 ? 11.891 15.594 18.672 1 98.81 25 VAL B O 1
ATOM 2592 N N . VAL B 1 26 ? 10.711 14.125 19.906 1 98.88 26 VAL B N 1
ATOM 2593 C CA . VAL B 1 26 ? 9.719 13.836 18.875 1 98.88 26 VAL B CA 1
ATOM 2594 C C . VAL B 1 26 ? 8.398 14.508 19.234 1 98.88 26 VAL B C 1
ATOM 2596 O O . VAL B 1 26 ? 7.867 14.312 20.328 1 98.88 26 VAL B O 1
ATOM 2599 N N . GLY B 1 27 ? 7.887 15.344 18.328 1 98.81 27 GLY B N 1
ATOM 2600 C CA . GLY B 1 27 ? 6.574 15.953 18.484 1 98.81 27 GLY B CA 1
ATOM 2601 C C . GLY B 1 27 ? 5.477 15.203 17.766 1 98.81 27 GLY B C 1
ATOM 2602 O O . GLY B 1 27 ? 5.75 14.289 16.984 1 98.81 27 GLY B O 1
ATOM 2603 N N . ALA B 1 28 ? 4.207 15.594 18.078 1 98.5 28 ALA B N 1
ATOM 2604 C CA . ALA B 1 28 ? 3.064 15.008 17.375 1 98.5 28 ALA B CA 1
ATOM 2605 C C . ALA B 1 28 ? 1.921 16.016 17.266 1 98.5 28 ALA B C 1
ATOM 2607 O O . ALA B 1 28 ? 1.635 16.75 18.203 1 98.5 28 ALA B O 1
ATOM 2608 N N . LYS B 1 29 ? 1.4 16.031 16.062 1 95.31 29 LYS B N 1
ATOM 2609 C CA . LYS B 1 29 ? 0.154 16.781 15.906 1 95.31 29 LYS B CA 1
ATOM 2610 C C . LYS B 1 29 ? -0.966 16.156 16.734 1 95.31 29 LYS B C 1
ATOM 2612 O O . LYS B 1 29 ? -1.056 14.93 16.844 1 95.31 29 LYS B O 1
ATOM 2617 N N . ALA B 1 30 ? -1.907 16.969 17.203 1 92.38 30 ALA B N 1
ATOM 2618 C CA . ALA B 1 30 ? -2.891 16.578 18.219 1 92.38 30 ALA B CA 1
ATOM 2619 C C . ALA B 1 30 ? -4.137 15.984 17.562 1 92.38 30 ALA B C 1
ATOM 2621 O O . ALA B 1 30 ? -5.246 16.484 17.766 1 92.38 30 ALA B O 1
ATOM 2622 N N . PHE B 1 31 ? -4.074 14.922 16.859 1 91.19 31 PHE B N 1
ATOM 2623 C CA . PHE B 1 31 ? -5.18 14.117 16.359 1 91.19 31 PHE B CA 1
ATOM 2624 C C . PHE B 1 31 ? -4.758 12.664 16.188 1 91.19 31 PHE B C 1
ATOM 2626 O O . PHE B 1 31 ? -3.566 12.344 16.25 1 91.19 31 PHE B O 1
ATOM 2633 N N . THR B 1 32 ? -5.586 11.742 16.062 1 96.06 32 THR B N 1
ATOM 2634 C CA . THR B 1 32 ? -5.363 10.305 16.125 1 96.06 32 THR B CA 1
ATOM 2635 C C . THR B 1 32 ? -4.223 9.883 15.211 1 96.06 32 THR B C 1
ATOM 2637 O O . THR B 1 32 ? -3.252 9.273 15.656 1 96.06 32 THR B O 1
ATOM 2640 N N . GLU B 1 33 ? -4.309 10.266 13.969 1 97.81 33 GLU B N 1
ATOM 2641 C CA . GLU B 1 33 ? -3.299 9.906 12.977 1 97.81 33 GLU B CA 1
ATOM 2642 C C . GLU B 1 33 ? -1.933 10.469 13.359 1 97.81 33 GLU B C 1
ATOM 2644 O O . GLU B 1 33 ? -0.917 9.781 13.242 1 97.81 33 GLU B O 1
ATOM 2649 N N . GLY B 1 34 ? -1.896 11.703 13.789 1 97.56 34 GLY B N 1
ATOM 2650 C CA . GLY B 1 34 ? -0.656 12.312 14.242 1 97.56 34 GLY B CA 1
ATOM 2651 C C . GLY B 1 34 ? 0.003 11.555 15.383 1 97.56 34 GLY B C 1
ATOM 2652 O O . GLY B 1 34 ? 1.214 11.32 15.359 1 97.56 34 GLY B O 1
ATOM 2653 N N . TYR B 1 35 ? -0.789 11.164 16.328 1 98.25 35 TYR B N 1
ATOM 2654 C CA . TYR B 1 35 ? -0.282 10.414 17.469 1 98.25 35 TYR B CA 1
ATOM 2655 C C . TYR B 1 35 ? 0.248 9.055 17.031 1 98.25 35 TYR B C 1
ATOM 2657 O O . TYR B 1 35 ? 1.302 8.609 17.5 1 98.25 35 TYR B O 1
ATOM 2665 N N . ILE B 1 36 ? -0.47 8.344 16.141 1 98.81 36 ILE B N 1
ATOM 2666 C CA . ILE B 1 36 ? -0.056 7.027 15.68 1 98.81 36 ILE B CA 1
ATOM 2667 C C . ILE B 1 36 ? 1.283 7.129 14.953 1 98.81 36 ILE B C 1
ATOM 2669 O O . ILE B 1 36 ? 2.229 6.406 15.273 1 98.81 36 ILE B O 1
ATOM 2673 N N . LEU B 1 37 ? 1.369 8.055 14 1 98.81 37 LEU B N 1
ATOM 2674 C CA . LEU B 1 37 ? 2.564 8.195 13.18 1 98.81 37 LEU B CA 1
ATOM 2675 C C . LEU B 1 37 ? 3.768 8.586 14.023 1 98.81 37 LEU B C 1
ATOM 2677 O O . LEU B 1 37 ? 4.852 8.023 13.875 1 98.81 37 LEU B O 1
ATOM 2681 N N . SER B 1 38 ? 3.576 9.539 14.898 1 98.69 38 SER B N 1
ATOM 2682 C CA . SER B 1 38 ? 4.691 9.992 15.727 1 98.69 38 SER B CA 1
ATOM 2683 C C . SER B 1 38 ? 5.094 8.93 16.75 1 98.69 38 SER B C 1
ATOM 2685 O O . SER B 1 38 ? 6.27 8.828 17.109 1 98.69 38 SER B O 1
ATOM 2687 N N . SER B 1 39 ? 4.125 8.164 17.234 1 98.81 39 SER B N 1
ATOM 2688 C CA . SER B 1 39 ? 4.473 7.016 18.062 1 98.81 39 SER B CA 1
ATOM 2689 C C . SER B 1 39 ? 5.344 6.023 17.297 1 98.81 39 SER B C 1
ATOM 2691 O O . SER B 1 39 ? 6.297 5.473 17.859 1 98.81 39 SER B O 1
ATOM 2693 N N . MET B 1 40 ? 5.023 5.762 16.062 1 98.88 40 MET B N 1
ATOM 2694 C CA . MET B 1 40 ? 5.855 4.883 15.25 1 98.88 40 MET B CA 1
ATOM 2695 C C . MET B 1 40 ? 7.27 5.438 15.125 1 98.88 40 MET B C 1
ATOM 2697 O O . MET B 1 40 ? 8.242 4.684 15.195 1 98.88 40 MET B O 1
ATOM 2701 N N . VAL B 1 41 ? 7.352 6.773 14.891 1 98.88 41 VAL B N 1
ATOM 2702 C CA . VAL B 1 41 ? 8.656 7.426 14.812 1 98.88 41 VAL B CA 1
ATOM 2703 C C . VAL B 1 41 ? 9.445 7.16 16.094 1 98.88 41 VAL B C 1
ATOM 2705 O O . VAL B 1 41 ? 10.586 6.703 16.047 1 98.88 41 VAL B O 1
ATOM 2708 N N . SER B 1 42 ? 8.852 7.406 17.234 1 98.81 42 SER B N 1
ATOM 2709 C CA . SER B 1 42 ? 9.492 7.211 18.531 1 98.81 42 SER B CA 1
ATOM 2710 C C . SER B 1 42 ? 9.938 5.766 18.719 1 98.81 42 SER B C 1
ATOM 2712 O O . SER B 1 42 ? 11.078 5.5 19.094 1 98.81 42 SER B O 1
ATOM 2714 N N . LEU B 1 43 ? 9.031 4.84 18.469 1 98.81 43 LEU B N 1
ATOM 2715 C CA . LEU B 1 43 ? 9.281 3.422 18.688 1 98.81 43 LEU B CA 1
ATOM 2716 C C . LEU B 1 43 ? 10.414 2.928 17.797 1 98.81 43 LEU B C 1
ATOM 2718 O O . LEU B 1 43 ? 11.273 2.164 18.234 1 98.81 43 LEU B O 1
ATOM 2722 N N . LEU B 1 44 ? 10.398 3.326 16.547 1 98.81 44 LEU B N 1
ATOM 2723 C CA . LEU B 1 44 ? 11.445 2.904 15.633 1 98.81 44 LEU B CA 1
ATOM 2724 C C . LEU B 1 44 ? 12.805 3.469 16.047 1 98.81 44 LEU B C 1
ATOM 2726 O O . LEU B 1 44 ? 13.812 2.764 16 1 98.81 44 LEU B O 1
ATOM 2730 N N . LEU B 1 45 ? 12.844 4.793 16.438 1 98.69 45 LEU B N 1
ATOM 2731 C CA . LEU B 1 45 ? 14.086 5.391 16.906 1 98.69 45 LEU B CA 1
ATOM 2732 C C . LEU B 1 45 ? 14.602 4.68 18.156 1 98.69 45 LEU B C 1
ATOM 2734 O O . LEU B 1 45 ? 15.766 4.273 18.203 1 98.69 45 LEU B O 1
ATOM 2738 N N . GLN B 1 46 ? 13.758 4.473 19.109 1 98.25 46 GLN B N 1
ATOM 2739 C CA . GLN B 1 46 ? 14.133 3.812 20.359 1 98.25 46 GLN B CA 1
ATOM 2740 C C . GLN B 1 46 ? 14.602 2.383 20.109 1 98.25 46 GLN B C 1
ATOM 2742 O O . GLN B 1 46 ? 15.594 1.935 20.688 1 98.25 46 GLN B O 1
ATOM 2747 N N . GLY B 1 47 ? 13.852 1.725 19.25 1 97.5 47 GLY B N 1
ATOM 2748 C CA . GLY B 1 47 ? 14.203 0.355 18.906 1 97.5 47 GLY B CA 1
ATOM 2749 C C . GLY B 1 47 ? 15.562 0.238 18.25 1 97.5 47 GLY B C 1
ATOM 2750 O O . GLY B 1 47 ? 16.125 -0.855 18.172 1 97.5 47 GLY B O 1
ATOM 2751 N N . ASN B 1 48 ? 16.047 1.32 17.812 1 97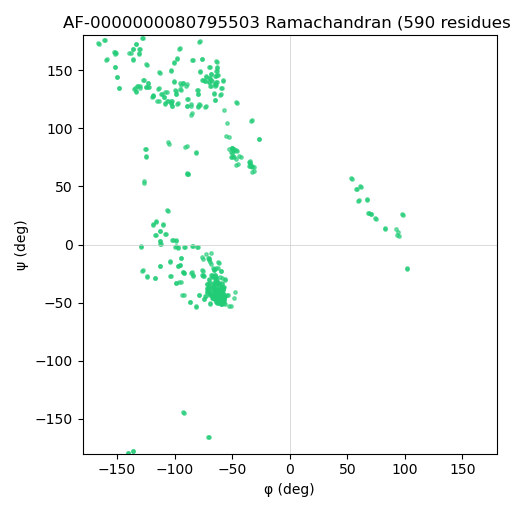.25 48 ASN B N 1
ATOM 2752 C CA . ASN B 1 48 ? 17.344 1.328 17.141 1 97.25 48 ASN B CA 1
ATOM 2753 C C . ASN B 1 48 ? 18.375 2.135 17.922 1 97.25 48 ASN B C 1
ATOM 2755 O O . ASN B 1 48 ? 19.328 2.66 17.344 1 97.25 48 ASN B O 1
ATOM 2759 N N . GLY B 1 49 ? 18.156 2.35 19.156 1 96.44 49 GLY B N 1
ATOM 2760 C CA . GLY B 1 49 ? 19.172 2.807 20.078 1 96.44 49 GLY B CA 1
ATOM 2761 C C . GLY B 1 49 ? 19.203 4.316 20.234 1 96.44 49 GLY B C 1
ATOM 2762 O O . GLY B 1 49 ? 20.109 4.859 20.875 1 96.44 49 GLY B O 1
ATOM 2763 N N . ILE B 1 50 ? 18.297 5.023 19.719 1 97.56 50 ILE B N 1
ATOM 2764 C CA . ILE B 1 50 ? 18.234 6.469 19.875 1 97.56 50 ILE B CA 1
ATOM 2765 C C . ILE B 1 50 ? 17.25 6.824 21 1 97.56 50 ILE B C 1
ATOM 2767 O O . ILE B 1 50 ? 16.078 6.434 20.953 1 97.56 50 ILE B O 1
ATOM 2771 N N . ASP B 1 51 ? 17.703 7.5 22 1 97.38 51 ASP B N 1
ATOM 2772 C CA . ASP B 1 51 ? 16.828 7.938 23.078 1 97.38 51 ASP B CA 1
ATOM 2773 C C . ASP B 1 51 ? 15.875 9.023 22.609 1 97.38 51 ASP B C 1
ATOM 2775 O O . ASP B 1 51 ? 16.281 9.953 21.891 1 97.38 51 ASP B O 1
ATOM 2779 N N . VAL B 1 52 ? 14.609 8.938 23.078 1 98.44 52 VAL B N 1
ATOM 2780 C CA . VAL B 1 52 ? 13.578 9.836 22.578 1 98.44 52 VAL B CA 1
ATOM 2781 C C . VAL B 1 52 ? 12.844 10.484 23.734 1 98.44 52 VAL B C 1
ATOM 2783 O O . VAL B 1 52 ? 12.562 9.828 24.75 1 98.44 52 VAL B O 1
ATOM 2786 N N . GLU B 1 53 ? 12.617 11.703 23.688 1 98.56 53 GLU B N 1
ATOM 2787 C CA . GLU B 1 53 ? 11.625 12.422 24.484 1 98.56 53 GLU B CA 1
ATOM 2788 C C . GLU B 1 53 ? 10.422 12.836 23.625 1 98.56 53 GLU B C 1
ATOM 2790 O O . GLU B 1 53 ? 10.586 13.383 22.547 1 98.56 53 GLU B O 1
ATOM 2795 N N . GLU B 1 54 ? 9.266 12.539 24.141 1 98.5 54 GLU B N 1
ATOM 2796 C CA . GLU B 1 54 ? 8.062 12.836 23.375 1 98.5 54 GLU B CA 1
ATOM 2797 C C . GLU B 1 54 ? 7.414 14.141 23.844 1 98.5 54 GLU B C 1
ATOM 2799 O O . GLU B 1 54 ? 7.25 14.352 25.047 1 98.5 54 GLU B O 1
ATOM 2804 N N . LYS B 1 55 ? 7.078 14.977 22.984 1 98.19 55 LYS B N 1
ATOM 2805 C CA . LYS B 1 55 ? 6.27 16.172 23.188 1 98.19 55 LYS B CA 1
ATOM 2806 C C . LYS B 1 55 ? 5.07 16.188 22.25 1 98.19 55 LYS B C 1
ATOM 2808 O O . LYS B 1 55 ? 5.09 16.875 21.219 1 98.19 55 LYS B O 1
ATOM 2813 N N . PHE B 1 56 ? 4.086 15.477 22.688 1 97.62 56 PHE B N 1
ATOM 2814 C CA . PHE B 1 56 ? 2.936 15.234 21.828 1 97.62 56 PHE B CA 1
ATOM 2815 C C . PHE B 1 56 ? 1.806 16.203 22.156 1 97.62 56 PHE B C 1
ATOM 2817 O O . PHE B 1 56 ? 1.813 16.844 23.203 1 97.62 56 PHE B O 1
ATOM 2824 N N . GLY B 1 57 ? 0.907 16.359 21.188 1 93.38 57 GLY B N 1
ATOM 2825 C CA . GLY B 1 57 ? -0.357 17.016 21.484 1 93.38 57 GLY B CA 1
ATOM 2826 C C . GLY B 1 57 ? -0.372 18.484 21.094 1 93.38 57 GLY B C 1
ATOM 2827 O O . GLY B 1 57 ? -1.08 19.281 21.703 1 93.38 57 GLY B O 1
ATOM 2828 N N . LEU B 1 58 ? 0.421 18.844 20.156 1 92.31 58 LEU B N 1
ATOM 2829 C CA . LEU B 1 58 ? 0.472 20.234 19.719 1 92.31 58 LEU B CA 1
ATOM 2830 C C . LEU B 1 58 ? -0.263 20.422 18.406 1 92.31 58 LEU B C 1
ATOM 2832 O O . LEU B 1 58 ? -0.293 19.516 17.562 1 92.31 58 LEU B O 1
ATOM 2836 N N . SER B 1 59 ? -0.781 21.609 18.266 1 90.31 59 SER B N 1
ATOM 2837 C CA . SER B 1 59 ? -1.37 21.953 16.984 1 90.31 59 SER B CA 1
ATOM 2838 C C . SER B 1 59 ? -0.295 22.312 15.961 1 90.31 59 SER B C 1
ATOM 2840 O O . SER B 1 59 ? 0.89 22.375 16.297 1 90.31 59 SER B O 1
ATOM 2842 N N . SER B 1 60 ? -0.681 22.531 14.734 1 90.75 60 SER B N 1
ATOM 2843 C CA . SER B 1 60 ? 0.24 22.641 13.609 1 90.75 60 SER B CA 1
ATOM 2844 C C . SER B 1 60 ? 1.233 23.781 13.812 1 90.75 60 SER B C 1
ATOM 2846 O O . SER B 1 60 ? 2.447 23.578 13.742 1 90.75 60 SER B O 1
ATOM 2848 N N . PHE B 1 61 ? 0.756 24.969 14.117 1 93.19 61 PHE B N 1
ATOM 2849 C CA . PHE B 1 61 ? 1.638 26.141 14.164 1 93.19 61 PHE B CA 1
ATOM 2850 C C . PHE B 1 61 ? 2.533 26.094 15.398 1 93.19 61 PHE B C 1
ATOM 2852 O O . PHE B 1 61 ? 3.746 26.281 15.297 1 93.19 61 PHE B O 1
ATOM 2859 N N . PRO B 1 62 ? 1.943 25.75 16.578 1 95.69 62 PRO B N 1
ATOM 2860 C CA . PRO B 1 62 ? 2.822 25.594 17.734 1 95.69 62 PRO B CA 1
ATOM 2861 C C . PRO B 1 62 ? 3.885 24.531 17.531 1 95.69 62 PRO B C 1
ATOM 2863 O O . PRO B 1 62 ? 5.035 24.703 17.938 1 95.69 62 PRO B O 1
ATOM 2866 N N . LEU B 1 63 ? 3.559 23.438 16.922 1 97.38 63 LEU B N 1
ATOM 2867 C CA . LEU B 1 63 ? 4.516 22.359 16.688 1 97.38 63 LEU B CA 1
ATOM 2868 C C . LEU B 1 63 ? 5.59 22.812 15.695 1 97.38 63 LEU B C 1
ATOM 2870 O O . LEU B 1 63 ? 6.773 22.516 15.883 1 97.38 63 LEU B O 1
ATOM 2874 N N . ARG B 1 64 ? 5.141 23.469 14.648 1 97.62 64 ARG B N 1
ATOM 2875 C CA . ARG B 1 64 ? 6.07 24.016 13.672 1 97.62 64 ARG B CA 1
ATOM 2876 C C . ARG B 1 64 ? 7.059 24.969 14.328 1 97.62 64 ARG B C 1
ATOM 2878 O O . ARG B 1 64 ? 8.266 24.891 14.094 1 97.62 64 ARG B O 1
ATOM 2885 N N . LYS B 1 65 ? 6.609 25.875 15.148 1 97.69 65 LYS B N 1
ATOM 2886 C CA . LYS B 1 65 ? 7.449 26.828 15.867 1 97.69 65 LYS B CA 1
ATOM 2887 C C . LYS B 1 65 ? 8.422 26.109 16.797 1 97.69 65 LYS B C 1
ATOM 2889 O O . LYS B 1 65 ? 9.578 26.516 16.922 1 97.69 65 LYS B O 1
ATOM 2894 N N . ALA B 1 66 ? 7.883 25.094 17.453 1 98.19 66 ALA B N 1
ATOM 2895 C CA . ALA B 1 66 ? 8.727 24.312 18.359 1 98.19 66 ALA B CA 1
ATOM 2896 C C . ALA B 1 66 ? 9.898 23.688 17.594 1 98.19 66 ALA B C 1
ATOM 2898 O O . ALA B 1 66 ? 11.016 23.609 18.125 1 98.19 66 ALA B O 1
ATOM 2899 N N . MET B 1 67 ? 9.68 23.219 16.391 1 98.38 67 MET B N 1
ATOM 2900 C CA . MET B 1 67 ? 10.773 22.672 15.594 1 98.38 67 MET B CA 1
ATOM 2901 C C . MET B 1 67 ? 11.734 23.766 15.156 1 98.38 67 MET B C 1
ATOM 2903 O O . MET B 1 67 ? 12.953 23.609 15.266 1 98.38 67 MET B O 1
ATOM 2907 N N . GLU B 1 68 ? 11.219 24.859 14.719 1 97.88 68 GLU B N 1
ATOM 2908 C CA . GLU B 1 68 ? 12.039 25.969 14.211 1 97.88 68 GLU B CA 1
ATOM 2909 C C . GLU B 1 68 ? 12.93 26.531 15.305 1 97.88 68 GLU B C 1
ATOM 2911 O O . GLU B 1 68 ? 14.031 27.016 15.031 1 97.88 68 GLU B O 1
ATOM 2916 N N . THR B 1 69 ? 12.461 26.453 16.531 1 97.31 69 THR B N 1
ATOM 2917 C CA . THR B 1 69 ? 13.203 27.031 17.641 1 97.31 69 THR B CA 1
ATOM 2918 C C . THR B 1 69 ? 14.031 25.969 18.359 1 97.31 69 THR B C 1
ATOM 2920 O O . THR B 1 69 ? 14.664 26.234 19.375 1 97.31 69 THR B O 1
ATOM 2923 N N . GLY B 1 70 ? 13.945 24.719 17.938 1 97.12 70 GLY B N 1
ATOM 2924 C CA . GLY B 1 70 ? 14.836 23.688 18.438 1 97.12 70 GLY B CA 1
ATOM 2925 C C . GLY B 1 70 ? 14.266 22.922 19.609 1 97.12 70 GLY B C 1
ATOM 2926 O O . GLY B 1 70 ? 14.969 22.125 20.25 1 97.12 70 GLY B O 1
ATOM 2927 N N . GLN B 1 71 ? 13.023 23.094 19.906 1 98 71 GLN B N 1
ATOM 2928 C CA . GLN B 1 71 ? 12.391 22.391 21.031 1 98 71 GLN B CA 1
ATOM 2929 C C . GLN B 1 71 ? 11.906 21.016 20.609 1 98 71 GLN B C 1
ATOM 2931 O O . GLN B 1 71 ? 11.664 20.141 21.453 1 98 71 GLN B O 1
ATOM 2936 N N . VAL B 1 72 ? 11.656 20.828 19.328 1 98.56 72 VAL B N 1
ATOM 2937 C CA . VAL B 1 72 ? 11.281 19.562 18.734 1 98.56 72 VAL B CA 1
ATOM 2938 C C . VAL B 1 72 ? 12.25 19.219 17.609 1 98.56 72 VAL B C 1
ATOM 2940 O O . VAL B 1 72 ? 12.602 20.078 16.797 1 98.56 72 VAL B O 1
ATOM 2943 N N . ASP B 1 73 ? 12.68 17.969 17.578 1 98.75 73 ASP B N 1
ATOM 2944 C CA . ASP B 1 73 ? 13.695 17.547 16.625 1 98.75 73 ASP B CA 1
ATOM 2945 C C . ASP B 1 73 ? 13.062 16.859 15.414 1 98.75 73 ASP B C 1
ATOM 2947 O O . ASP B 1 73 ? 13.594 16.922 14.305 1 98.75 73 ASP B O 1
ATOM 2951 N N . ALA B 1 74 ? 11.977 16.188 15.68 1 98.88 74 ALA B N 1
ATOM 2952 C CA . ALA B 1 74 ? 11.328 15.422 14.617 1 98.88 74 ALA B CA 1
ATOM 2953 C C . ALA B 1 74 ? 9.82 15.328 14.844 1 98.88 74 ALA B C 1
ATOM 2955 O O . ALA B 1 74 ? 9.367 15.234 15.984 1 98.88 74 ALA B O 1
ATOM 2956 N N . TYR B 1 75 ? 9.047 15.352 13.82 1 98.5 75 TYR B N 1
ATOM 2957 C CA . TYR B 1 75 ? 7.621 15.047 13.859 1 98.5 75 TYR B CA 1
ATOM 2958 C C . TYR B 1 75 ? 7.074 14.836 12.453 1 98.5 75 TYR B C 1
ATOM 2960 O O . TYR B 1 75 ? 7.797 14.984 11.469 1 98.5 75 TYR B O 1
ATOM 2968 N N . VAL B 1 76 ? 5.859 14.43 12.352 1 98.75 76 VAL B N 1
ATOM 2969 C CA . VAL B 1 76 ? 5.223 14.195 11.062 1 98.75 76 VAL B CA 1
ATOM 2970 C C . VAL B 1 76 ? 4.367 15.398 10.68 1 98.75 76 VAL B C 1
ATOM 2972 O O . VAL B 1 76 ? 3.611 15.922 11.5 1 98.75 76 VAL B O 1
ATOM 2975 N N . ASP B 1 77 ? 4.578 15.844 9.508 1 98.25 77 ASP B N 1
ATOM 2976 C CA . ASP B 1 77 ? 3.74 16.906 8.953 1 98.25 77 ASP B CA 1
ATOM 2977 C C . ASP B 1 77 ? 3.359 16.609 7.508 1 98.25 77 ASP B C 1
ATOM 2979 O O . ASP B 1 77 ? 3.643 15.531 6.992 1 98.25 77 ASP B O 1
ATOM 2983 N N . TYR B 1 78 ? 2.65 17.5 6.891 1 97.88 78 TYR B N 1
ATOM 2984 C CA . TYR B 1 78 ? 1.994 17.234 5.617 1 97.88 78 TYR B CA 1
ATOM 2985 C C . TYR B 1 78 ? 2.365 18.297 4.578 1 97.88 78 TYR B C 1
ATOM 2987 O O . TYR B 1 78 ? 2.439 19.484 4.895 1 97.88 78 TYR B O 1
ATOM 2995 N N . THR B 1 79 ? 2.547 17.844 3.35 1 98.12 79 THR B N 1
ATOM 2996 C CA . THR B 1 79 ? 3.037 18.703 2.277 1 98.12 79 THR B CA 1
ATOM 2997 C C . THR B 1 79 ? 2.098 19.891 2.064 1 98.12 79 THR B C 1
ATOM 2999 O O . THR B 1 79 ? 2.545 21.031 1.99 1 98.12 79 THR B O 1
ATOM 3002 N N . GLY B 1 80 ? 0.803 19.609 2.027 1 94.56 80 GLY B N 1
ATOM 3003 C CA . GLY B 1 80 ? -0.158 20.672 1.804 1 94.56 80 GLY B CA 1
ATOM 3004 C C . GLY B 1 80 ? -0.164 21.719 2.908 1 94.56 80 GLY B C 1
ATOM 3005 O O . GLY B 1 80 ? -0.348 22.906 2.648 1 94.56 80 GLY B O 1
ATOM 3006 N N . THR B 1 81 ? -0.008 21.266 4.141 1 94.19 81 THR B N 1
ATOM 3007 C CA . THR B 1 81 ? 0.066 22.172 5.277 1 94.19 81 THR B CA 1
ATOM 3008 C C . THR B 1 81 ? 1.265 23.109 5.148 1 94.19 81 THR B C 1
ATOM 3010 O O . THR B 1 81 ? 1.129 24.328 5.293 1 94.19 81 THR B O 1
ATOM 3013 N N . ALA B 1 82 ? 2.404 22.547 4.852 1 97.44 82 ALA B N 1
ATOM 3014 C CA . ALA B 1 82 ? 3.605 23.375 4.703 1 97.44 82 ALA B CA 1
ATOM 3015 C C . ALA B 1 82 ? 3.449 24.375 3.561 1 97.44 82 ALA B C 1
ATOM 3017 O O . ALA B 1 82 ? 3.715 25.562 3.73 1 97.44 82 ALA B O 1
ATOM 3018 N N . TRP B 1 83 ? 2.982 23.891 2.457 1 96.56 83 TRP B N 1
ATOM 3019 C CA . TRP B 1 83 ? 2.889 24.703 1.238 1 96.56 83 TRP B CA 1
ATOM 3020 C C . TRP B 1 83 ? 1.961 25.891 1.44 1 96.56 83 TRP B C 1
ATOM 3022 O O . TRP B 1 83 ? 2.342 27.031 1.175 1 96.56 83 TRP B O 1
ATOM 3032 N N . ALA B 1 84 ? 0.819 25.641 1.962 1 91.19 84 ALA B N 1
ATOM 3033 C CA . ALA B 1 84 ? -0.22 26.672 2.004 1 91.19 84 ALA B CA 1
ATOM 3034 C C . ALA B 1 84 ? -0.174 27.438 3.32 1 91.19 84 ALA B C 1
ATOM 3036 O O . ALA B 1 84 ? -0.257 28.672 3.33 1 91.19 84 ALA B O 1
ATOM 3037 N N . ALA B 1 85 ? -0.007 26.719 4.402 1 90.06 85 ALA B N 1
ATOM 3038 C CA . ALA B 1 85 ? -0.136 27.359 5.707 1 90.06 85 ALA B CA 1
ATOM 3039 C C . ALA B 1 85 ? 1.19 27.969 6.152 1 90.06 85 ALA B C 1
ATOM 3041 O O . ALA B 1 85 ? 1.242 29.125 6.551 1 90.06 85 ALA B O 1
ATOM 3042 N N . TYR B 1 86 ? 2.271 27.203 6.086 1 94.88 86 TYR B N 1
ATOM 3043 C CA . TYR B 1 86 ? 3.547 27.688 6.605 1 94.88 86 TYR B CA 1
ATOM 3044 C C . TYR B 1 86 ? 4.211 28.641 5.617 1 94.88 86 TYR B C 1
ATOM 3046 O O . TYR B 1 86 ? 4.738 29.672 6.008 1 94.88 86 TYR B O 1
ATOM 3054 N N . PHE B 1 87 ? 4.191 28.266 4.32 1 96.88 87 PHE B N 1
ATOM 3055 C CA . PHE B 1 87 ? 4.945 29.016 3.316 1 96.88 87 PHE B CA 1
ATOM 3056 C C . PHE B 1 87 ? 4.055 30.047 2.625 1 96.88 87 PHE B C 1
ATOM 3058 O O . PHE B 1 87 ? 4.551 30.922 1.921 1 96.88 87 PHE B O 1
ATOM 3065 N N . ARG B 1 88 ? 2.734 29.938 2.699 1 93.94 88 ARG B N 1
ATOM 3066 C CA . ARG B 1 88 ? 1.747 30.891 2.201 1 93.94 88 ARG B CA 1
ATOM 3067 C C . ARG B 1 88 ? 1.756 30.953 0.678 1 93.94 88 ARG B C 1
ATOM 3069 O O . ARG B 1 88 ? 1.53 32 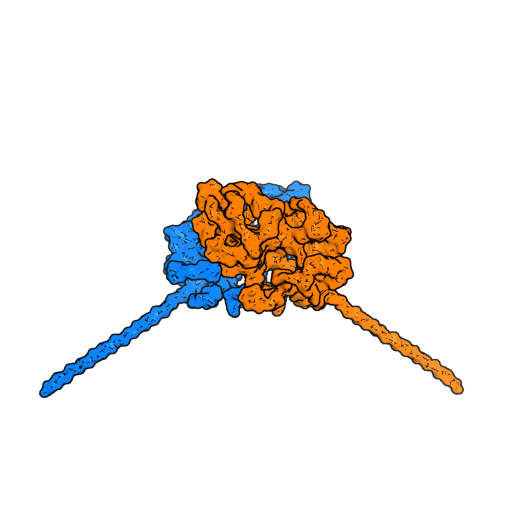0.085 1 93.94 88 ARG B O 1
ATOM 3076 N N . HIS B 1 89 ? 2.166 29.828 0.139 1 95 89 HIS B N 1
ATOM 3077 C CA . HIS B 1 89 ? 1.994 29.719 -1.305 1 95 89 HIS B CA 1
ATOM 3078 C C . HIS B 1 89 ? 0.528 29.516 -1.672 1 95 89 HIS B C 1
ATOM 3080 O O . HIS B 1 89 ? -0.196 28.797 -0.978 1 95 89 HIS B O 1
ATOM 3086 N N . THR B 1 90 ? 0.118 30.078 -2.783 1 89.25 90 THR B N 1
ATOM 3087 C CA . THR B 1 90 ? -1.285 30.016 -3.178 1 89.25 90 THR B CA 1
ATOM 3088 C C . THR B 1 90 ? -1.459 29.172 -4.43 1 89.25 90 THR B C 1
ATOM 3090 O O . THR B 1 90 ? -2.574 28.766 -4.762 1 89.25 90 THR B O 1
ATOM 3093 N N . GLU B 1 91 ? -0.39 28.984 -5.117 1 90.31 91 GLU B N 1
ATOM 3094 C CA . GLU B 1 91 ? -0.457 28.172 -6.328 1 90.31 91 GLU B CA 1
ATOM 3095 C C . GLU B 1 91 ? -0.726 26.703 -5.992 1 90.31 91 GLU B C 1
ATOM 3097 O O . GLU B 1 91 ? -0.182 26.172 -5.02 1 90.31 91 GLU B O 1
ATOM 3102 N N . ASN B 1 92 ? -1.514 26.078 -6.777 1 85.5 92 ASN B N 1
ATOM 3103 C CA . ASN B 1 92 ? -1.774 24.656 -6.609 1 85.5 92 ASN B CA 1
ATOM 3104 C C . ASN B 1 92 ? -0.766 23.812 -7.379 1 85.5 92 ASN B C 1
ATOM 3106 O O . ASN B 1 92 ? -0.549 24.031 -8.57 1 85.5 92 ASN B O 1
ATOM 3110 N N . ILE B 1 93 ? -0.16 22.953 -6.629 1 91.56 93 ILE B N 1
ATOM 3111 C CA . ILE B 1 93 ? 0.704 21.953 -7.262 1 91.56 93 ILE B CA 1
ATOM 3112 C C . ILE B 1 93 ? -0.013 20.609 -7.316 1 91.56 93 ILE B C 1
ATOM 3114 O O . ILE B 1 93 ? -0.308 20.016 -6.277 1 91.56 93 ILE B O 1
ATOM 3118 N N . TYR B 1 94 ? -0.182 20.078 -8.477 1 88.25 94 TYR B N 1
ATOM 3119 C CA . TYR B 1 94 ? -1.074 18.938 -8.664 1 88.25 94 TYR B CA 1
ATOM 3120 C C . TYR B 1 94 ? -0.31 17.625 -8.562 1 88.25 94 TYR B C 1
ATOM 3122 O O . TYR B 1 94 ? -0.902 16.578 -8.305 1 88.25 94 TYR B O 1
ATOM 3130 N N . ASP B 1 95 ? 0.894 17.641 -8.781 1 92.38 95 ASP B N 1
ATOM 3131 C CA . ASP B 1 95 ? 1.717 16.438 -8.664 1 92.38 95 ASP B CA 1
ATOM 3132 C C . ASP B 1 95 ? 2.252 16.281 -7.242 1 92.38 95 ASP B C 1
ATOM 3134 O O . ASP B 1 95 ? 2.98 17.141 -6.746 1 92.38 95 ASP B O 1
ATOM 3138 N N . PRO B 1 96 ? 1.885 15.195 -6.621 1 94.06 96 PRO B N 1
ATOM 3139 C CA . PRO B 1 96 ? 2.285 15.047 -5.219 1 94.06 96 PRO B CA 1
ATOM 3140 C C . PRO B 1 96 ? 3.799 14.969 -5.043 1 94.06 96 PRO B C 1
ATOM 3142 O O . PRO B 1 96 ? 4.332 15.453 -4.039 1 94.06 96 PRO B O 1
ATOM 3145 N N . GLU B 1 97 ? 4.508 14.391 -5.977 1 94 97 GLU B N 1
ATOM 3146 C CA . GLU B 1 97 ? 5.961 14.312 -5.887 1 94 97 GLU B CA 1
ATOM 3147 C C . GLU B 1 97 ? 6.602 15.68 -6.074 1 94 97 GLU B C 1
ATOM 3149 O O . GLU B 1 97 ? 7.57 16.016 -5.387 1 94 97 GLU B O 1
ATOM 3154 N N . GLU B 1 98 ? 6.055 16.406 -7.016 1 96.06 98 GLU B N 1
ATOM 3155 C CA . GLU B 1 98 ? 6.543 17.766 -7.219 1 96.06 98 GLU B CA 1
ATOM 3156 C C . GLU B 1 98 ? 6.324 18.625 -5.977 1 96.06 98 GLU B C 1
ATOM 3158 O O . GLU B 1 98 ? 7.219 19.359 -5.555 1 96.06 98 GLU B O 1
ATOM 3163 N N . LEU B 1 99 ? 5.121 18.531 -5.457 1 96.75 99 LEU B N 1
ATOM 3164 C CA . LEU B 1 99 ? 4.82 19.297 -4.246 1 96.75 99 LEU B CA 1
ATOM 3165 C C . LEU B 1 99 ? 5.777 18.922 -3.119 1 96.75 99 LEU B C 1
ATOM 3167 O O . LEU B 1 99 ? 6.281 19.797 -2.414 1 96.75 99 LEU B O 1
ATOM 3171 N N . PHE B 1 100 ? 6.059 17.703 -2.967 1 98.25 100 PHE B N 1
ATOM 3172 C CA . PHE B 1 100 ? 6.969 17.219 -1.934 1 98.25 100 PHE B CA 1
ATOM 3173 C C . PHE B 1 100 ? 8.359 17.812 -2.113 1 98.25 100 PHE B C 1
ATOM 3175 O O . PHE B 1 100 ? 8.961 18.312 -1.156 1 98.25 100 PHE B O 1
ATOM 3182 N N . ASP B 1 101 ? 8.836 17.766 -3.328 1 97.94 101 ASP B N 1
ATOM 3183 C CA . ASP B 1 101 ? 10.172 18.266 -3.627 1 97.94 101 ASP B CA 1
ATOM 3184 C C . ASP B 1 101 ? 10.273 19.766 -3.314 1 97.94 101 ASP B C 1
ATOM 3186 O O . ASP B 1 101 ? 11.273 20.219 -2.756 1 97.94 101 ASP B O 1
ATOM 3190 N N . LEU B 1 102 ? 9.25 20.438 -3.672 1 98.25 102 LEU B N 1
ATOM 3191 C CA . LEU B 1 102 ? 9.25 21.875 -3.469 1 98.25 102 LEU B CA 1
ATOM 3192 C C . LEU B 1 102 ? 9.242 22.219 -1.981 1 98.25 102 LEU B C 1
ATOM 3194 O O . LEU B 1 102 ? 10 23.078 -1.531 1 98.25 102 LEU B O 1
ATOM 3198 N N . VAL B 1 103 ? 8.391 21.516 -1.254 1 98.56 103 VAL B N 1
ATOM 3199 C CA . VAL B 1 103 ? 8.266 21.812 0.172 1 98.56 103 VAL B CA 1
ATOM 3200 C C . VAL B 1 103 ? 9.547 21.391 0.895 1 98.56 103 VAL B C 1
ATOM 3202 O O . VAL B 1 103 ? 10.023 22.109 1.78 1 98.56 103 VAL B O 1
ATOM 3205 N N . ALA B 1 104 ? 10.07 20.281 0.558 1 98.69 104 ALA B N 1
ATOM 3206 C CA . ALA B 1 104 ? 11.312 19.812 1.159 1 98.69 104 ALA B CA 1
ATOM 3207 C C . ALA B 1 104 ? 12.461 20.766 0.893 1 98.69 104 ALA B C 1
ATOM 3209 O O . ALA B 1 104 ? 13.25 21.078 1.794 1 98.69 104 ALA B O 1
ATOM 3210 N N . LYS B 1 105 ? 12.555 21.234 -0.316 1 98.56 105 LYS B N 1
ATOM 3211 C CA . LYS B 1 105 ? 13.609 22.156 -0.706 1 98.56 105 LYS B CA 1
ATOM 3212 C C . LYS B 1 105 ? 13.5 23.484 0.063 1 98.56 105 LYS B C 1
ATOM 3214 O O . LYS B 1 105 ? 14.492 23.969 0.602 1 98.56 105 LYS B O 1
ATOM 3219 N N . GLU B 1 106 ? 12.336 24 0.063 1 98.56 106 GLU B N 1
ATOM 3220 C CA . GLU B 1 106 ? 12.133 25.297 0.714 1 98.56 106 GLU B CA 1
ATOM 3221 C C . GLU B 1 106 ? 12.438 25.203 2.207 1 98.56 106 GLU B C 1
ATOM 3223 O O . GLU B 1 106 ? 13.062 26.109 2.771 1 98.56 106 GLU B O 1
ATOM 3228 N N . ASP B 1 107 ? 11.984 24.188 2.83 1 98.69 107 ASP B N 1
ATOM 3229 C CA . ASP B 1 107 ? 12.203 24.031 4.266 1 98.69 107 ASP B CA 1
ATOM 3230 C C . ASP B 1 107 ? 13.688 23.844 4.574 1 98.69 107 ASP B C 1
ATOM 3232 O O . ASP B 1 107 ? 14.188 24.344 5.578 1 98.69 107 ASP B O 1
ATOM 3236 N N . LEU B 1 108 ? 14.367 23.094 3.746 1 98.69 108 LEU B N 1
ATOM 3237 C CA . LEU B 1 108 ? 15.797 22.922 3.955 1 98.69 108 LEU B CA 1
ATOM 3238 C C . LEU B 1 108 ? 16.547 24.234 3.791 1 98.69 108 LEU B C 1
ATOM 3240 O O . LEU B 1 108 ? 17.359 24.609 4.641 1 98.69 108 LEU B O 1
ATOM 3244 N N . GLU B 1 109 ? 16.266 24.984 2.752 1 98.25 109 GLU B N 1
ATOM 3245 C CA . GLU B 1 109 ? 16.969 26.203 2.408 1 98.25 109 GLU B CA 1
ATOM 3246 C C . GLU B 1 109 ? 16.672 27.312 3.404 1 98.25 109 GLU B C 1
ATOM 3248 O O . GLU B 1 109 ? 17.562 28.094 3.762 1 98.25 109 GLU B O 1
ATOM 3253 N N . LYS B 1 110 ? 15.484 27.391 3.883 1 97.94 110 LYS B N 1
ATOM 3254 C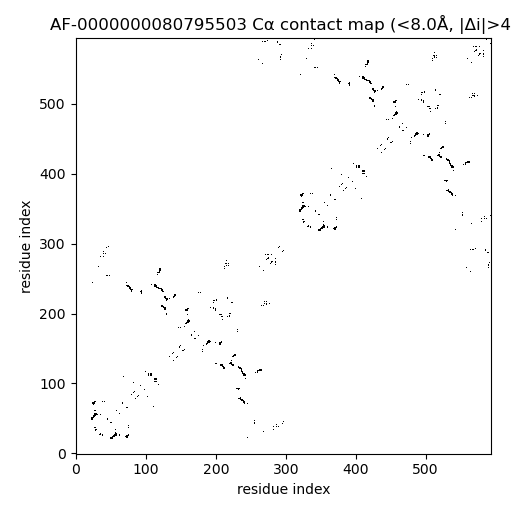 CA . LYS B 1 110 ? 15.062 28.562 4.645 1 97.94 110 LYS B CA 1
ATOM 3255 C C . LYS B 1 110 ? 15.031 28.266 6.141 1 97.94 110 LYS B C 1
ATOM 3257 O O . LYS B 1 110 ? 15.188 29.172 6.961 1 97.94 110 LYS B O 1
ATOM 3262 N N . HIS B 1 111 ? 14.82 26.969 6.434 1 98 111 HIS B N 1
ATOM 3263 C CA . HIS B 1 111 ? 14.539 26.703 7.84 1 98 111 HIS B CA 1
ATOM 3264 C C . HIS B 1 111 ? 15.438 25.594 8.383 1 98 111 HIS B C 1
ATOM 3266 O O . HIS B 1 111 ? 15.344 25.234 9.555 1 98 111 HIS B O 1
ATOM 3272 N N . ASN B 1 112 ? 16.297 24.984 7.566 1 98.38 112 ASN B N 1
ATOM 3273 C CA . ASN B 1 112 ? 17.188 23.906 7.969 1 98.38 112 ASN B CA 1
ATOM 3274 C C . ASN B 1 112 ? 16.406 22.703 8.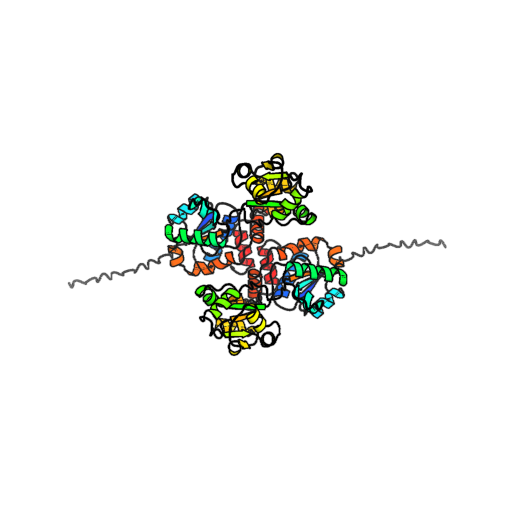492 1 98.38 112 ASN B C 1
ATOM 3276 O O . ASN B 1 112 ? 16.766 22.125 9.523 1 98.38 112 ASN B O 1
ATOM 3280 N N . ILE B 1 113 ? 15.336 22.453 7.871 1 98.88 113 ILE B N 1
ATOM 3281 C CA . ILE B 1 113 ? 14.492 21.297 8.164 1 98.88 113 ILE B CA 1
ATOM 3282 C C . ILE B 1 113 ? 14.531 20.312 7 1 98.88 113 ILE B C 1
ATOM 3284 O O . ILE B 1 113 ? 14.352 20.703 5.844 1 98.88 113 ILE B O 1
ATOM 3288 N N . VAL B 1 114 ? 14.781 19.078 7.312 1 98.81 114 VAL B N 1
ATOM 3289 C CA . VAL B 1 114 ? 14.859 18.031 6.309 1 98.81 114 VAL B CA 1
ATOM 3290 C C . VAL B 1 114 ? 13.578 17.203 6.32 1 98.81 114 VAL B C 1
ATOM 3292 O O . VAL B 1 114 ? 13.164 16.703 7.371 1 98.81 114 VAL B O 1
ATOM 3295 N N . TRP B 1 115 ? 12.867 17.172 5.227 1 98.75 115 TRP B N 1
ATOM 3296 C CA . TRP B 1 115 ? 11.789 16.203 5.016 1 98.75 115 TRP B CA 1
ATOM 3297 C C . TRP B 1 115 ? 12.359 14.852 4.598 1 98.75 115 TRP B C 1
ATOM 3299 O O . TRP B 1 115 ? 13.062 14.75 3.592 1 98.75 115 TRP B O 1
ATOM 3309 N N . LEU B 1 116 ? 12.109 13.828 5.395 1 98.31 116 LEU B N 1
ATOM 3310 C CA . LEU B 1 116 ? 12.5 12.5 4.938 1 98.31 116 LEU B CA 1
ATOM 3311 C C . LEU B 1 116 ? 11.609 12.039 3.793 1 98.31 116 LEU B C 1
ATOM 3313 O O . LEU B 1 116 ? 10.961 12.852 3.137 1 98.31 116 LEU B O 1
ATOM 3317 N N . ASP B 1 117 ? 11.602 10.758 3.428 1 96.12 117 ASP B N 1
ATOM 3318 C CA . ASP B 1 117 ? 10.836 10.273 2.285 1 96.12 117 ASP B CA 1
ATOM 3319 C C . ASP B 1 117 ? 9.336 10.445 2.516 1 96.12 117 ASP B C 1
ATOM 3321 O O . ASP B 1 117 ? 8.852 10.312 3.645 1 96.12 117 ASP B O 1
ATOM 3325 N N . MET B 1 118 ? 8.664 10.734 1.466 1 97.5 118 MET B N 1
ATOM 3326 C CA . MET B 1 118 ? 7.215 10.898 1.499 1 97.5 118 MET B CA 1
ATOM 3327 C C . MET B 1 118 ? 6.523 9.594 1.86 1 97.5 118 MET B C 1
ATOM 3329 O O . MET B 1 118 ? 6.84 8.539 1.296 1 97.5 118 MET B O 1
ATOM 3333 N N . ILE B 1 119 ? 5.719 9.633 2.898 1 97.62 119 ILE B N 1
ATOM 3334 C CA . ILE B 1 119 ? 4.926 8.461 3.252 1 97.62 119 ILE B CA 1
ATOM 3335 C C . ILE B 1 119 ? 3.781 8.289 2.254 1 97.62 119 ILE B C 1
ATOM 3337 O O . ILE B 1 119 ? 3.133 9.266 1.873 1 97.62 119 ILE B O 1
ATOM 3341 N N . ASN B 1 120 ? 3.477 7.062 1.877 1 93.69 120 ASN B N 1
ATOM 3342 C CA . ASN B 1 120 ? 2.678 6.773 0.69 1 93.69 120 ASN B CA 1
ATOM 3343 C C . ASN B 1 120 ? 1.188 6.746 1.012 1 93.69 120 ASN B C 1
ATOM 3345 O O . ASN B 1 120 ? 0.507 5.754 0.733 1 93.69 120 ASN B O 1
ATOM 3349 N N . PHE B 1 121 ? 0.685 7.828 1.476 1 95.5 121 PHE B N 1
ATOM 3350 C CA . PHE B 1 121 ? -0.751 8.062 1.581 1 95.5 121 PHE B CA 1
ATOM 3351 C C . PHE B 1 121 ? -1.053 9.555 1.664 1 95.5 121 PHE B C 1
ATOM 3353 O O . PHE B 1 121 ? -0.15 10.367 1.885 1 95.5 121 PHE B O 1
ATOM 3360 N N . ASN B 1 122 ? -2.252 9.875 1.352 1 94.75 122 ASN B N 1
ATOM 3361 C CA . ASN B 1 122 ? -2.729 11.258 1.323 1 94.75 122 ASN B CA 1
ATOM 3362 C C . ASN B 1 122 ? -3.877 11.477 2.305 1 94.75 122 ASN B C 1
ATOM 3364 O O . ASN B 1 122 ? -4.762 10.625 2.426 1 94.75 122 ASN B O 1
ATOM 3368 N N . ASN B 1 123 ? -3.744 12.422 3.125 1 94.88 123 ASN B N 1
ATOM 3369 C CA . ASN B 1 123 ? -4.855 12.828 3.982 1 94.88 123 ASN B CA 1
ATOM 3370 C C . ASN B 1 123 ? -5.484 14.133 3.508 1 94.88 123 ASN B C 1
ATOM 3372 O O . ASN B 1 123 ? -5.129 15.211 3.988 1 94.88 123 ASN B O 1
ATOM 3376 N N . THR B 1 124 ? -6.371 14.039 2.65 1 92.19 124 THR B N 1
ATOM 3377 C CA . THR B 1 124 ? -7.008 15.188 2.02 1 92.19 124 THR B CA 1
ATOM 3378 C C . THR B 1 124 ? -8.523 15.086 2.119 1 92.19 124 THR B C 1
ATOM 3380 O O . THR B 1 124 ? -9.055 14.18 2.773 1 92.19 124 THR B O 1
ATOM 3383 N N . TYR B 1 125 ? -9.133 16.141 1.589 1 87.69 125 TYR B N 1
ATOM 3384 C CA . TYR B 1 125 ? -10.578 16.094 1.397 1 87.69 125 TYR B CA 1
ATOM 3385 C C . TYR B 1 125 ? -10.953 15.117 0.29 1 87.69 125 TYR B C 1
ATOM 3387 O O . TYR B 1 125 ? -10.141 14.82 -0.584 1 87.69 125 TYR B O 1
ATOM 3395 N N . GLY B 1 126 ? -12.141 14.617 0.43 1 93 126 GLY B N 1
ATOM 3396 C CA . GLY B 1 126 ? -12.672 13.781 -0.633 1 93 126 GLY B CA 1
ATOM 3397 C C . GLY B 1 126 ? -14.188 13.641 -0.578 1 93 126 GLY B C 1
ATOM 3398 O O . GLY B 1 126 ? -14.844 14.266 0.262 1 93 126 GLY B O 1
ATOM 3399 N N . LEU B 1 127 ? -14.656 12.969 -1.583 1 96.56 127 LEU B N 1
ATOM 3400 C CA . LEU B 1 127 ? -16.062 12.586 -1.607 1 96.56 127 LEU B CA 1
ATOM 3401 C C . LEU B 1 127 ? -16.219 11.07 -1.507 1 96.56 127 LEU B C 1
ATOM 3403 O O . LEU B 1 127 ? -15.453 10.32 -2.117 1 96.56 127 LEU B O 1
ATOM 3407 N N . ALA B 1 128 ? -17.125 10.695 -0.686 1 97.31 128 ALA B N 1
ATOM 3408 C CA . ALA B 1 128 ? -17.359 9.266 -0.492 1 97.31 128 ALA B CA 1
ATOM 3409 C C . ALA B 1 128 ? -18.828 8.922 -0.739 1 97.31 128 ALA B C 1
ATOM 3411 O O . ALA B 1 128 ? -19.703 9.789 -0.669 1 97.31 128 ALA B O 1
ATOM 3412 N N . VAL B 1 129 ? -19.062 7.719 -1.084 1 97.88 129 VAL B N 1
ATOM 3413 C CA . VAL B 1 129 ? -20.391 7.117 -1.212 1 97.88 129 VAL B CA 1
ATOM 3414 C C . VAL B 1 129 ? -20.422 5.785 -0.467 1 97.88 129 VAL B C 1
ATOM 3416 O O . VAL B 1 129 ? -19.391 5.293 -0.011 1 97.88 129 VAL B O 1
ATOM 3419 N N . ARG B 1 130 ? -21.594 5.312 -0.231 1 96.69 130 ARG B N 1
ATOM 3420 C CA . ARG B 1 130 ? -21.703 3.973 0.334 1 96.69 130 ARG B CA 1
ATOM 3421 C C . ARG B 1 130 ? -21.141 2.926 -0.614 1 96.69 130 ARG B C 1
ATOM 3423 O O . ARG B 1 130 ? -21.312 3.014 -1.829 1 96.69 130 ARG B O 1
ATOM 3430 N N . SER B 1 131 ? -20.562 1.914 -0.068 1 94.44 131 SER B N 1
ATOM 3431 C CA . SER B 1 131 ? -19.984 0.847 -0.872 1 94.44 131 SER B CA 1
ATOM 3432 C C . SER B 1 131 ? -21.031 0.168 -1.743 1 94.44 131 SER B C 1
ATOM 3434 O O . SER B 1 131 ? -20.766 -0.16 -2.902 1 94.44 131 SER B O 1
ATOM 3436 N N . SER B 1 132 ? -22.172 -0.083 -1.258 1 93.56 132 SER B N 1
ATOM 3437 C CA . SER B 1 132 ? -23.266 -0.722 -2.002 1 93.56 132 SER B CA 1
ATOM 3438 C C . SER B 1 132 ? -23.672 0.119 -3.205 1 93.56 132 SER B C 1
ATOM 3440 O O . SER B 1 132 ? -23.875 -0.411 -4.301 1 93.56 132 SER B O 1
ATOM 3442 N N . PHE B 1 133 ? -23.812 1.455 -3 1 96.06 133 PHE B N 1
ATOM 3443 C CA . PHE B 1 133 ? -24.156 2.371 -4.082 1 96.06 133 PHE B CA 1
ATOM 3444 C C . PHE B 1 133 ? -23.109 2.318 -5.191 1 96.06 133 PHE B C 1
ATOM 3446 O O . PHE B 1 133 ? -23.453 2.26 -6.371 1 96.06 133 PHE B O 1
ATOM 3453 N N . ALA B 1 134 ? -21.828 2.357 -4.801 1 96.38 134 ALA B N 1
ATOM 3454 C CA . ALA B 1 134 ? -20.719 2.314 -5.758 1 96.38 134 ALA B CA 1
ATOM 3455 C C . ALA B 1 134 ? -20.75 1.027 -6.578 1 96.38 134 ALA B C 1
ATOM 3457 O O . ALA B 1 134 ? -20.641 1.062 -7.805 1 96.38 134 ALA B O 1
ATOM 3458 N N . ARG B 1 135 ? -20.953 -0.107 -5.938 1 90.38 135 ARG B N 1
ATOM 3459 C CA . ARG B 1 135 ? -20.984 -1.411 -6.594 1 90.38 135 ARG B CA 1
ATOM 3460 C C . ARG B 1 135 ? -22.172 -1.533 -7.531 1 90.38 135 ARG B C 1
ATOM 3462 O O . ARG B 1 135 ? -22.031 -2 -8.664 1 90.38 135 ARG B O 1
ATOM 3469 N N . GLU B 1 136 ? -23.266 -1.142 -7.09 1 93.88 136 GLU B N 1
ATOM 3470 C CA . GLU B 1 136 ? -24.5 -1.266 -7.84 1 93.88 136 GLU B CA 1
ATOM 3471 C C . GLU B 1 136 ? -24.469 -0.431 -9.117 1 93.88 136 GLU B C 1
ATOM 3473 O O . GLU B 1 136 ? -25.047 -0.819 -10.141 1 93.88 136 GLU B O 1
ATOM 3478 N N . ASN B 1 137 ? -23.75 0.698 -9.023 1 95.88 137 ASN B N 1
ATOM 3479 C CA . ASN B 1 137 ? -23.828 1.633 -10.141 1 95.88 137 ASN B CA 1
ATOM 3480 C C . ASN B 1 137 ? -22.5 1.728 -10.875 1 95.88 137 ASN B C 1
ATOM 3482 O O . ASN B 1 137 ? -22.359 2.516 -11.812 1 95.88 137 ASN B O 1
ATOM 3486 N N . GLY B 1 138 ? -21.516 0.985 -10.438 1 93.06 138 GLY B N 1
ATOM 3487 C CA . GLY B 1 138 ? -20.219 0.972 -11.102 1 93.06 138 GLY B CA 1
ATOM 3488 C C . GLY B 1 138 ? -19.484 2.289 -10.984 1 93.06 138 GLY B C 1
ATOM 3489 O O . GLY B 1 138 ? -18.906 2.77 -11.961 1 93.06 138 GLY B O 1
ATOM 3490 N N . ILE B 1 139 ? -19.562 2.92 -9.867 1 95.88 139 ILE B N 1
ATOM 3491 C CA . ILE B 1 139 ? -18.953 4.223 -9.648 1 95.88 139 ILE B CA 1
ATOM 3492 C C . ILE B 1 139 ? -17.672 4.059 -8.836 1 95.88 139 ILE B C 1
ATOM 3494 O O . ILE B 1 139 ? -17.703 3.545 -7.715 1 95.88 139 ILE B O 1
ATOM 3498 N N . GLN B 1 140 ? -16.562 4.543 -9.398 1 94.38 140 GLN B N 1
ATOM 3499 C CA . GLN B 1 140 ? -15.266 4.402 -8.727 1 94.38 140 GLN B CA 1
ATOM 3500 C C . GLN B 1 140 ? -14.555 5.746 -8.617 1 94.38 140 GLN B C 1
ATOM 3502 O O . GLN B 1 140 ? -13.672 5.918 -7.773 1 94.38 140 GLN B O 1
ATOM 3507 N N . SER B 1 141 ? -14.898 6.68 -9.477 1 97.25 141 SER B N 1
ATOM 3508 C CA . SER B 1 141 ? -14.219 7.969 -9.539 1 97.25 141 SER B CA 1
ATOM 3509 C C . SER B 1 141 ? -15.219 9.125 -9.523 1 97.25 141 SER B C 1
ATOM 3511 O O . SER B 1 141 ? -16.422 8.906 -9.664 1 97.25 141 SER B O 1
ATOM 3513 N N . LEU B 1 142 ? -14.68 10.273 -9.344 1 97.62 142 LEU B N 1
ATOM 3514 C CA . LEU B 1 142 ? -15.508 11.469 -9.414 1 97.62 142 LEU B CA 1
ATOM 3515 C C . LEU B 1 142 ? -16.047 11.672 -10.82 1 97.62 142 LEU B C 1
ATOM 3517 O O . LEU B 1 142 ? -17.172 12.164 -10.992 1 97.62 142 LEU B O 1
ATOM 3521 N N . SER B 1 143 ? -15.297 11.281 -11.836 1 97.88 143 SER B N 1
ATOM 3522 C CA . SER B 1 143 ? -15.797 11.328 -13.203 1 97.88 143 SER B CA 1
ATOM 3523 C C . SER B 1 143 ? -16.969 10.367 -13.398 1 97.88 143 SER B C 1
ATOM 3525 O O . SER B 1 143 ? -17.922 10.688 -14.102 1 97.88 143 SER B O 1
ATOM 3527 N N . ASP B 1 144 ? -16.797 9.148 -12.82 1 97.38 144 ASP B N 1
ATOM 3528 C CA . ASP B 1 144 ? -17.922 8.203 -12.875 1 97.38 144 ASP B CA 1
ATOM 3529 C C . ASP B 1 144 ? -19.172 8.797 -12.242 1 97.38 144 ASP B C 1
ATOM 3531 O O . ASP B 1 144 ? -20.281 8.625 -12.758 1 97.38 144 ASP B O 1
ATOM 3535 N N . LEU B 1 145 ? -19.016 9.438 -11.125 1 98.06 145 LEU B N 1
ATOM 3536 C CA . LEU B 1 145 ? -20.141 10.055 -10.438 1 98.06 145 LEU B CA 1
ATOM 3537 C C . LEU B 1 145 ? -20.781 11.141 -11.297 1 98.06 145 LEU B C 1
ATOM 3539 O O . LEU B 1 145 ? -22 11.242 -11.367 1 98.06 145 LEU B O 1
ATOM 3543 N N . ALA B 1 146 ? -19.953 11.938 -11.891 1 97.94 146 ALA B N 1
ATOM 3544 C CA . ALA B 1 146 ? -20.453 12.984 -12.781 1 97.94 146 ALA B CA 1
ATOM 3545 C C . ALA B 1 146 ? -21.281 12.391 -13.922 1 97.94 146 ALA B C 1
ATOM 3547 O O . ALA B 1 146 ? -22.344 12.898 -14.242 1 97.94 146 ALA B O 1
ATOM 3548 N N . ASP B 1 147 ? -20.719 11.352 -14.5 1 97.88 147 ASP B N 1
ATOM 3549 C CA . ASP B 1 147 ? -21.438 10.68 -15.578 1 97.88 147 ASP B CA 1
ATOM 3550 C C . ASP B 1 147 ? -22.797 10.156 -15.094 1 97.88 147 ASP B C 1
ATOM 3552 O O . ASP B 1 147 ? -23.797 10.266 -15.797 1 97.88 147 ASP B O 1
ATOM 3556 N N . TYR B 1 148 ? -22.75 9.594 -13.953 1 97.62 148 TYR B N 1
ATOM 3557 C CA . TYR B 1 148 ? -23.984 9.078 -13.359 1 97.62 148 TYR B CA 1
ATOM 3558 C C . TYR B 1 148 ? -25 10.195 -13.164 1 97.62 148 TYR B C 1
ATOM 3560 O O . TYR B 1 148 ? -26.172 10.031 -13.5 1 97.62 148 TYR B O 1
ATOM 3568 N N . ILE B 1 149 ? -24.594 11.289 -12.672 1 97.44 149 ILE B N 1
ATOM 3569 C CA . ILE B 1 149 ? -25.453 12.453 -12.43 1 97.44 149 ILE B CA 1
ATOM 3570 C C . ILE B 1 149 ? -25.984 12.977 -13.758 1 97.44 149 ILE B C 1
ATOM 3572 O O . ILE B 1 149 ? -27.188 13.164 -13.914 1 97.44 149 ILE B O 1
ATOM 3576 N N . ASN B 1 150 ? -25.109 13.102 -14.719 1 97.44 150 ASN B N 1
ATOM 3577 C CA . ASN B 1 150 ? -25.438 13.75 -15.992 1 97.44 150 ASN B CA 1
ATOM 3578 C C . ASN B 1 150 ? -26.297 12.844 -16.875 1 97.44 150 ASN B C 1
ATOM 3580 O O . ASN B 1 150 ? -26.938 13.32 -17.812 1 97.44 150 ASN B O 1
ATOM 3584 N N . SER B 1 151 ? -26.219 11.594 -16.641 1 97.12 151 SER B N 1
ATOM 3585 C CA . SER B 1 151 ? -27.062 10.656 -17.359 1 97.12 151 SER B CA 1
ATOM 3586 C C . SER B 1 151 ? -28.531 10.812 -16.969 1 97.12 151 SER B C 1
ATOM 3588 O O . SER B 1 151 ? -29.422 10.305 -17.641 1 97.12 151 SER B O 1
ATOM 3590 N N . GLY B 1 152 ? -28.766 11.5 -15.82 1 95.94 152 GLY B N 1
ATOM 3591 C CA . GLY B 1 152 ? -30.125 11.648 -15.305 1 95.94 152 GLY B CA 1
ATOM 3592 C C . GLY B 1 152 ? -30.422 10.711 -14.148 1 95.94 152 GLY B C 1
ATOM 3593 O O . GLY B 1 152 ? -31.328 10.969 -13.352 1 95.94 152 GLY B O 1
ATOM 3594 N N . LYS B 1 153 ? -29.672 9.641 -13.977 1 96.19 153 LYS B N 1
ATOM 3595 C CA . LYS B 1 153 ? -29.891 8.664 -12.914 1 96.19 153 LYS B CA 1
ATOM 3596 C C . LYS B 1 153 ? -29.578 9.273 -11.547 1 96.19 153 LYS B C 1
ATOM 3598 O O . LYS B 1 153 ? -30.141 8.859 -10.531 1 96.19 153 LYS B O 1
ATOM 3603 N N . GLY B 1 154 ? -28.75 10.211 -11.57 1 96.19 154 GLY B N 1
ATOM 3604 C CA . GLY B 1 154 ? -28.266 10.789 -10.32 1 96.19 154 GLY B CA 1
ATOM 3605 C C . GLY B 1 154 ? -28.781 12.195 -10.078 1 96.19 154 GLY B C 1
ATOM 3606 O O . GLY B 1 154 ? -28.203 12.945 -9.297 1 96.19 154 GLY B O 1
ATOM 3607 N N . LYS B 1 155 ? -29.797 12.609 -10.742 1 93.88 155 LYS B N 1
ATOM 3608 C CA . LYS B 1 155 ? -30.297 13.984 -10.695 1 93.88 155 LYS B CA 1
ATOM 3609 C C . LYS B 1 155 ? -30.797 14.336 -9.297 1 93.88 155 LYS B C 1
ATOM 3611 O O . LYS B 1 155 ? -30.859 15.508 -8.938 1 93.88 155 LYS B O 1
ATOM 3616 N N . ASP B 1 156 ? -31.094 13.273 -8.5 1 95.25 156 ASP B N 1
ATOM 3617 C CA .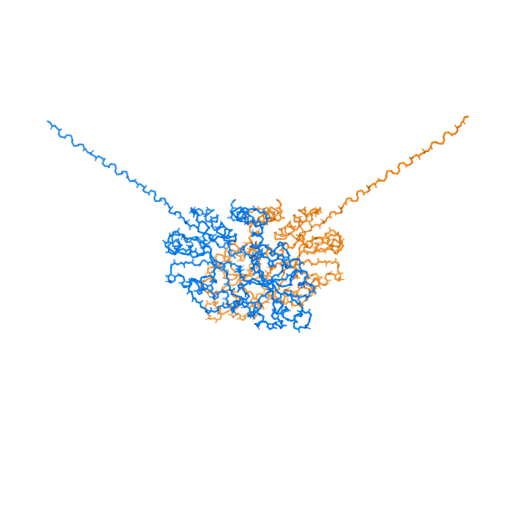 ASP B 1 156 ? -31.688 13.516 -7.191 1 95.25 156 ASP B CA 1
ATOM 3618 C C . ASP B 1 156 ? -30.688 13.25 -6.074 1 95.25 156 ASP B C 1
ATOM 3620 O O . ASP B 1 156 ? -31.047 13.258 -4.895 1 95.25 156 ASP B O 1
ATOM 3624 N N . LEU B 1 157 ? -29.469 13.047 -6.438 1 97.75 157 LEU B N 1
ATOM 3625 C CA . LEU B 1 157 ? -28.469 12.781 -5.41 1 97.75 157 LEU B CA 1
ATOM 3626 C C . LEU B 1 157 ? -28.297 13.984 -4.488 1 97.75 157 LEU B C 1
ATOM 3628 O O . LEU B 1 157 ? -28.328 15.125 -4.941 1 97.75 157 LEU B O 1
ATOM 3632 N N . ILE B 1 158 ? -28.156 13.734 -3.223 1 97.44 158 ILE B N 1
ATOM 3633 C CA . ILE B 1 158 ? -27.938 14.766 -2.215 1 97.44 158 ILE B CA 1
ATOM 3634 C C . ILE B 1 158 ? -26.5 14.688 -1.7 1 97.44 158 ILE B C 1
ATOM 3636 O O . ILE B 1 158 ? -26.047 13.625 -1.26 1 97.44 158 ILE B O 1
ATOM 3640 N N . PHE B 1 159 ? -25.812 15.805 -1.75 1 97.19 159 PHE B N 1
ATOM 3641 C CA . PHE B 1 159 ? -24.453 15.945 -1.217 1 97.19 159 PHE B CA 1
ATOM 3642 C C . PHE B 1 159 ? -24.5 16.5 0.199 1 97.19 159 PHE B C 1
ATOM 3644 O O . PHE B 1 159 ? -25.281 17.406 0.498 1 97.19 159 PHE B O 1
ATOM 3651 N N . GLY B 1 160 ? -23.688 15.977 1.07 1 96.62 160 GLY B N 1
ATOM 3652 C CA . GLY B 1 160 ? -23.484 16.531 2.398 1 96.62 160 GLY B CA 1
ATOM 3653 C C . GLY B 1 160 ? -22.078 17.047 2.611 1 96.62 160 GLY B C 1
ATOM 3654 O O . GLY B 1 160 ? -21.094 16.297 2.441 1 96.62 160 GLY B O 1
ATOM 3655 N N . VAL B 1 161 ? -21.953 18.344 2.986 1 94.62 161 VAL B N 1
ATOM 3656 C CA . VAL B 1 161 ? -20.641 18.953 3.211 1 94.62 161 VAL B CA 1
ATOM 3657 C C . VAL B 1 161 ? -20.688 19.797 4.484 1 94.62 161 VAL B C 1
ATOM 3659 O O . VAL B 1 161 ? -21.766 20.109 5 1 94.62 161 VAL B O 1
ATOM 3662 N N . ASN B 1 162 ? -19.516 20.078 5.055 1 87.81 162 ASN B N 1
ATOM 3663 C CA . ASN B 1 162 ? -19.531 21.031 6.168 1 87.81 162 ASN B CA 1
ATOM 3664 C C . ASN B 1 162 ? -19.688 22.453 5.676 1 87.81 162 ASN B C 1
ATOM 3666 O O . ASN B 1 162 ? -19.469 22.75 4.496 1 87.81 162 ASN B O 1
ATOM 3670 N N . PRO B 1 163 ? -20.125 23.375 6.551 1 86.5 163 PRO B N 1
ATOM 3671 C CA . PRO B 1 163 ? -20.375 24.75 6.145 1 86.5 163 PRO B CA 1
ATOM 3672 C C . PRO B 1 163 ? -19.141 25.422 5.543 1 86.5 163 PRO B C 1
ATOM 3674 O O . PRO B 1 163 ? -19.266 26.188 4.578 1 86.5 163 PRO B O 1
ATOM 3677 N N . GLU B 1 164 ? -18.062 25.109 6.066 1 81.25 164 GLU B N 1
ATOM 3678 C CA . GLU B 1 164 ? -16.828 25.719 5.562 1 81.25 164 GLU B CA 1
ATOM 3679 C C . GLU B 1 164 ? -16.562 25.312 4.117 1 81.25 164 GLU B C 1
ATOM 3681 O O . GLU B 1 164 ? -16.297 26.172 3.268 1 81.25 164 GLU B O 1
ATOM 3686 N N . TYR B 1 165 ? -16.641 24.078 3.871 1 86.19 165 TYR B N 1
ATOM 3687 C CA . TYR B 1 165 ? -16.391 23.547 2.531 1 86.19 165 TYR B CA 1
ATOM 3688 C C . TYR B 1 165 ? -17.453 24.016 1.549 1 86.19 165 TYR B C 1
ATOM 3690 O O . TYR B 1 165 ? -17.172 24.219 0.363 1 86.19 165 TYR B O 1
ATOM 3698 N N . TYR B 1 166 ? -18.625 24.281 2.006 1 89.81 166 TYR B N 1
ATOM 3699 C CA . TYR B 1 166 ? -19.734 24.797 1.197 1 89.81 166 TYR B CA 1
ATOM 3700 C C . TYR B 1 166 ? -19.422 26.203 0.699 1 89.81 166 TYR B C 1
ATOM 3702 O O . TYR B 1 166 ? -19.734 26.562 -0.438 1 89.81 166 TYR B O 1
ATOM 3710 N N . GLU B 1 167 ? -18.719 26.922 1.527 1 87.44 167 GLU B N 1
ATOM 3711 C CA . GLU B 1 167 ? -18.531 28.344 1.252 1 87.44 167 GLU B CA 1
ATOM 3712 C C . GLU B 1 167 ? -17.203 28.609 0.563 1 87.44 167 GLU B C 1
ATOM 3714 O O . GLU B 1 167 ? -17.016 29.656 -0.047 1 87.44 167 GLU B O 1
ATOM 3719 N N . ARG B 1 168 ? -16.312 27.719 0.636 1 84.06 168 ARG B N 1
ATOM 3720 C CA . ARG B 1 168 ? -14.969 27.922 0.103 1 84.06 168 ARG B CA 1
ATOM 3721 C C . ARG B 1 168 ? -14.992 28 -1.42 1 84.06 168 ARG B C 1
ATOM 3723 O O . ARG B 1 168 ? -15.758 27.281 -2.072 1 84.06 168 ARG B O 1
ATOM 3730 N N . SER B 1 169 ? -14.078 28.812 -1.908 1 83 169 SER B N 1
ATOM 3731 C CA . SER B 1 169 ? -13.93 28.938 -3.355 1 83 169 SER B CA 1
ATOM 3732 C C . SER B 1 169 ? -13.422 27.641 -3.973 1 83 169 SER B C 1
ATOM 3734 O O . SER B 1 169 ? -13.703 27.344 -5.137 1 83 169 SER B O 1
ATOM 3736 N N . ASP B 1 170 ? -12.695 26.875 -3.189 1 83.31 170 ASP B N 1
ATOM 3737 C CA . ASP B 1 170 ? -12.188 25.578 -3.643 1 83.31 170 ASP B CA 1
ATOM 3738 C C . ASP B 1 170 ? -12.969 24.422 -3 1 83.31 170 ASP B C 1
ATOM 3740 O O . ASP B 1 170 ? -12.406 23.359 -2.748 1 83.31 170 ASP B O 1
ATOM 3744 N N . GLY B 1 171 ? -14.164 24.766 -2.723 1 89.62 171 GLY B N 1
ATOM 3745 C CA . GLY B 1 171 ? -14.992 23.781 -2.049 1 89.62 171 GLY B CA 1
ATOM 3746 C C . GLY B 1 171 ? -15.789 22.922 -3.008 1 89.62 171 GLY B C 1
ATOM 3747 O O . GLY B 1 171 ? -15.305 22.578 -4.086 1 89.62 171 GLY B O 1
ATOM 3748 N N . ILE B 1 172 ? -17 22.547 -2.611 1 94 172 ILE B N 1
ATOM 3749 C CA . ILE B 1 172 ? -17.781 21.516 -3.281 1 94 172 ILE B CA 1
ATOM 3750 C C . ILE B 1 172 ? -18.203 22 -4.668 1 94 172 ILE B C 1
ATOM 3752 O O . ILE B 1 172 ? -18.219 21.219 -5.625 1 94 172 ILE B O 1
ATOM 3756 N N . PHE B 1 173 ? -18.531 23.25 -4.809 1 93.88 173 PHE B N 1
ATOM 3757 C CA . PHE B 1 173 ? -19 23.75 -6.098 1 93.88 173 PHE B CA 1
ATOM 3758 C C . PHE B 1 173 ? -17.859 23.828 -7.098 1 93.88 173 PHE B C 1
ATOM 3760 O O . PHE B 1 173 ? -18.062 23.625 -8.297 1 93.88 173 PHE B O 1
ATOM 3767 N N . ALA B 1 174 ? -16.703 24.125 -6.598 1 92.62 174 ALA B N 1
ATOM 3768 C CA . ALA B 1 174 ? -15.539 24.062 -7.465 1 92.62 174 ALA B CA 1
ATOM 3769 C C . ALA B 1 174 ? -15.281 22.641 -7.938 1 92.62 174 ALA B C 1
ATOM 3771 O O . ALA B 1 174 ? -14.875 22.422 -9.078 1 92.62 174 ALA B O 1
ATOM 3772 N N . VAL B 1 175 ? -15.477 21.641 -7.078 1 94.62 175 VAL B N 1
ATOM 3773 C CA . VAL B 1 175 ? -15.367 20.234 -7.461 1 94.62 175 VAL B CA 1
ATOM 3774 C C . VAL B 1 175 ? -16.391 19.922 -8.555 1 94.62 175 VAL B C 1
ATOM 3776 O O . VAL B 1 175 ? -16.047 19.328 -9.578 1 94.62 175 VAL B O 1
ATOM 3779 N N . MET B 1 176 ? -17.641 20.312 -8.305 1 95.25 176 MET B N 1
ATOM 3780 C CA . MET B 1 176 ? -18.719 20.031 -9.242 1 95.25 176 MET B CA 1
ATOM 3781 C C . MET B 1 176 ? -18.438 20.656 -10.602 1 95.25 176 MET B C 1
ATOM 3783 O O . MET B 1 176 ? -18.672 20.031 -11.641 1 95.25 176 MET B O 1
ATOM 3787 N N . ASP B 1 177 ? -17.891 21.844 -10.57 1 95.38 177 ASP B N 1
ATOM 3788 C CA . ASP B 1 177 ? -17.547 22.516 -11.82 1 95.38 177 ASP B CA 1
ATOM 3789 C C . ASP B 1 177 ? -16.422 21.781 -12.547 1 95.38 177 ASP B C 1
ATOM 3791 O O . ASP B 1 177 ? -16.516 21.547 -13.75 1 95.38 177 ASP B O 1
ATOM 3795 N N . THR B 1 178 ? -15.43 21.422 -11.828 1 95.44 178 THR B N 1
ATOM 3796 C CA . THR B 1 178 ? -14.266 20.75 -12.406 1 95.44 178 THR B CA 1
ATOM 3797 C C . THR B 1 178 ? -14.656 19.438 -13.062 1 95.44 178 THR B C 1
ATOM 3799 O O . THR B 1 178 ? -14.141 19.078 -14.125 1 95.44 178 THR B O 1
ATOM 3802 N N . TYR B 1 179 ? -15.562 18.75 -12.453 1 97.12 179 TYR B N 1
ATOM 3803 C CA . TYR B 1 179 ? -15.945 17.422 -12.938 1 97.12 179 TYR B CA 1
ATOM 3804 C C . TYR B 1 179 ? -17.219 17.5 -13.766 1 97.12 179 TYR B C 1
ATOM 3806 O O . TYR B 1 179 ? -17.734 16.469 -14.219 1 97.12 179 TYR B O 1
ATOM 3814 N N . ASN B 1 180 ? -17.719 18.688 -13.969 1 96.62 180 ASN B N 1
ATOM 3815 C CA . ASN B 1 180 ? -18.922 18.938 -14.766 1 96.62 180 ASN B CA 1
ATOM 3816 C C . ASN B 1 180 ? -20.125 18.172 -14.211 1 96.62 180 ASN B C 1
ATOM 3818 O O . ASN B 1 180 ? -20.797 17.453 -14.953 1 96.62 180 ASN B O 1
ATOM 3822 N N . MET B 1 181 ? -20.25 18.312 -12.969 1 96.5 181 MET B N 1
ATOM 3823 C CA . MET B 1 181 ? -21.438 17.734 -12.336 1 96.5 181 MET B CA 1
ATOM 3824 C C . MET B 1 181 ? -22.625 18.703 -12.406 1 96.5 181 MET B C 1
ATOM 3826 O O . MET B 1 181 ? -22.641 19.719 -11.703 1 96.5 181 MET B O 1
ATOM 3830 N N . ASN B 1 182 ? -23.531 18.312 -13.148 1 94.31 182 ASN B N 1
ATOM 3831 C CA . ASN B 1 182 ? -24.703 19.172 -13.328 1 94.31 182 ASN B CA 1
ATOM 3832 C C . ASN B 1 182 ? -25.781 18.875 -12.281 1 94.31 182 ASN B C 1
ATOM 3834 O O . ASN B 1 182 ? -26.734 18.156 -12.555 1 94.31 182 ASN B O 1
ATOM 3838 N N . LEU B 1 183 ? -25.672 19.438 -11.188 1 92.5 183 LEU B N 1
ATOM 3839 C CA . LEU B 1 183 ? -26.609 19.297 -10.07 1 92.5 183 LEU B CA 1
ATOM 3840 C C . LEU B 1 183 ? -26.969 20.672 -9.492 1 92.5 183 LEU B C 1
ATOM 3842 O O . LEU B 1 183 ? -26.109 21.531 -9.359 1 92.5 183 LEU B O 1
ATOM 3846 N N . PRO B 1 184 ? -28.266 20.844 -9.227 1 92 184 PRO B N 1
ATOM 3847 C CA . PRO B 1 184 ? -28.641 22.125 -8.617 1 92 184 PRO B CA 1
ATOM 3848 C C . PRO B 1 184 ? -28.016 22.344 -7.238 1 92 184 PRO B C 1
ATOM 3850 O O . PRO B 1 184 ? -27.766 21.375 -6.516 1 92 184 PRO B O 1
ATOM 3853 N N . LYS B 1 185 ? -27.812 23.594 -6.855 1 92.44 185 LYS B N 1
ATOM 3854 C CA . LYS B 1 185 ? -27.203 23.953 -5.574 1 92.44 185 LYS B CA 1
ATOM 3855 C C . LYS B 1 185 ? -28.031 23.422 -4.41 1 92.44 185 LYS B C 1
ATOM 3857 O O . LYS B 1 185 ? -27.5 23.094 -3.35 1 92.44 185 LYS B O 1
ATOM 3862 N N . ASN B 1 186 ? -29.297 23.281 -4.621 1 93.44 186 ASN B N 1
ATOM 3863 C CA . ASN B 1 186 ? -30.203 22.828 -3.568 1 93.44 186 ASN B CA 1
ATOM 3864 C C . ASN B 1 186 ? -29.969 21.359 -3.229 1 93.44 186 ASN B C 1
ATOM 3866 O O . ASN B 1 186 ? -30.453 20.875 -2.205 1 93.44 186 ASN B O 1
ATOM 3870 N N . ASN B 1 187 ? -29.25 20.656 -4.012 1 96 187 ASN B N 1
ATOM 3871 C CA . ASN B 1 187 ? -28.922 19.266 -3.76 1 96 187 ASN B CA 1
ATOM 3872 C C . ASN B 1 187 ? -27.703 19.141 -2.844 1 96 187 ASN B C 1
ATOM 3874 O O . ASN B 1 187 ? -27.297 18.031 -2.506 1 96 187 ASN B O 1
ATOM 3878 N N . VAL B 1 188 ? -27.156 20.25 -2.467 1 96.06 188 VAL B N 1
ATOM 3879 C CA . VAL B 1 188 ? -26.031 20.25 -1.538 1 96.06 188 VAL B CA 1
ATOM 3880 C C . VAL B 1 188 ? -26.5 20.766 -0.175 1 96.06 188 VAL B C 1
ATOM 3882 O O . VAL B 1 188 ? -26.969 21.891 -0.062 1 96.06 188 VAL B O 1
ATOM 3885 N N . ARG B 1 189 ? -26.297 19.906 0.798 1 95.5 189 ARG B N 1
ATOM 3886 C CA . ARG B 1 189 ? -26.688 20.25 2.16 1 95.5 189 ARG B CA 1
ATOM 3887 C C . ARG B 1 189 ? -25.484 20.391 3.07 1 95.5 189 ARG B C 1
ATOM 3889 O O . ARG B 1 189 ? -24.469 19.703 2.881 1 95.5 189 ARG B O 1
ATOM 3896 N N . THR B 1 190 ? -25.578 21.281 4.074 1 93.62 190 THR B N 1
ATOM 3897 C CA . THR B 1 190 ? -24.5 21.469 5.035 1 93.62 190 THR B CA 1
ATOM 3898 C C . THR B 1 190 ? -24.797 20.734 6.34 1 93.62 190 THR B C 1
ATOM 3900 O O . THR B 1 190 ? -25.953 20.625 6.75 1 93.62 190 THR B O 1
ATOM 3903 N N . MET B 1 191 ? -23.797 20.172 6.887 1 90.19 191 MET B N 1
ATOM 3904 C CA . MET B 1 191 ? -23.828 19.5 8.188 1 90.19 191 MET B CA 1
ATOM 3905 C C . MET B 1 191 ? -22.453 19.547 8.844 1 90.19 191 MET B C 1
ATOM 3907 O O . MET B 1 191 ? -21.453 19.891 8.203 1 90.19 191 MET B O 1
ATOM 3911 N N . GLU B 1 192 ? -22.453 19.234 10.133 1 83.81 192 GLU B N 1
ATOM 3912 C CA . GLU B 1 192 ? -21.156 19.188 10.797 1 83.81 192 GLU B CA 1
ATOM 3913 C C . GLU B 1 192 ? -20.281 18.062 10.227 1 83.81 192 GLU B C 1
ATOM 3915 O O . GLU B 1 192 ? -20.781 16.984 9.906 1 83.81 192 GLU B O 1
ATOM 3920 N N . ALA B 1 193 ? -18.922 18.219 9.922 1 69.81 193 ALA B N 1
ATOM 3921 C CA . ALA B 1 193 ? -18 17.312 9.242 1 69.81 193 ALA B CA 1
ATOM 3922 C C . ALA B 1 193 ? -18.094 15.898 9.805 1 69.81 193 ALA B C 1
ATOM 3924 O O . ALA B 1 193 ? -18.25 14.938 9.047 1 69.81 193 ALA B O 1
ATOM 3925 N N . GLY B 1 194 ? -18.219 15.711 11.148 1 79.81 194 GLY B N 1
ATOM 3926 C CA . GLY B 1 194 ? -18.312 14.422 11.812 1 79.81 194 GLY B CA 1
ATOM 3927 C C . GLY B 1 194 ? -19.656 13.742 11.602 1 79.81 194 GLY B C 1
ATOM 3928 O O . GLY B 1 194 ? -19.766 12.523 11.727 1 79.81 194 GLY B O 1
ATOM 3929 N N . LEU B 1 195 ? -20.547 14.508 11.016 1 87.31 195 LEU B N 1
ATOM 3930 C CA . LEU B 1 195 ? -21.891 13.961 10.875 1 87.31 195 LEU B CA 1
ATOM 3931 C C . LEU B 1 195 ? -22.141 13.508 9.438 1 87.31 195 LEU B C 1
ATOM 3933 O O . LEU B 1 195 ? -23.109 12.781 9.172 1 87.31 195 LEU B O 1
ATOM 3937 N N . THR B 1 196 ? -21.297 13.906 8.5 1 93.06 196 THR B N 1
ATOM 3938 C CA . THR B 1 196 ? -21.516 13.547 7.105 1 93.06 196 THR B CA 1
ATOM 3939 C C . THR B 1 196 ? -21.422 12.039 6.914 1 93.06 196 THR B C 1
ATOM 3941 O O . THR B 1 196 ? -22.172 11.453 6.129 1 93.06 196 THR B O 1
ATOM 3944 N N . TYR B 1 197 ? -20.625 11.398 7.684 1 93.5 197 TYR B N 1
ATOM 3945 C CA . TYR B 1 197 ? -20.422 9.961 7.566 1 93.5 197 TYR B CA 1
ATOM 3946 C C . TYR B 1 197 ? -21.656 9.188 7.98 1 93.5 197 TYR B C 1
ATOM 3948 O O . TYR B 1 197 ? -22.125 8.32 7.242 1 93.5 197 TYR B O 1
ATOM 3956 N N . GLU B 1 198 ? -22.141 9.539 9.133 1 91.94 198 GLU B N 1
ATOM 3957 C CA . GLU B 1 198 ? -23.328 8.867 9.633 1 91.94 198 GLU B CA 1
ATOM 3958 C C . GLU B 1 198 ? -24.531 9.148 8.734 1 91.94 198 GLU B C 1
ATOM 3960 O O . GLU B 1 198 ? -25.359 8.266 8.5 1 91.94 198 GLU B O 1
ATOM 3965 N N . ALA B 1 199 ? -24.625 10.375 8.32 1 94.94 199 ALA B N 1
ATOM 3966 C CA . ALA B 1 199 ? -25.719 10.734 7.414 1 94.94 199 ALA B CA 1
ATOM 3967 C C . ALA B 1 199 ? -25.672 9.906 6.137 1 94.94 199 ALA B C 1
ATOM 3969 O O . ALA B 1 199 ? -26.703 9.492 5.613 1 94.94 199 ALA B O 1
ATOM 3970 N N . LEU B 1 200 ? -24.516 9.719 5.586 1 95.94 200 LEU B N 1
ATOM 3971 C CA . LEU B 1 200 ? -24.328 8.883 4.406 1 95.94 200 LEU B CA 1
ATOM 3972 C C . LEU B 1 200 ? -24.719 7.438 4.699 1 95.94 200 LEU B C 1
ATOM 3974 O O . LEU B 1 200 ? -25.438 6.812 3.916 1 95.94 200 LEU B O 1
ATOM 3978 N N . ALA B 1 201 ? -24.297 6.941 5.82 1 94.19 201 ALA B N 1
ATOM 3979 C CA . ALA B 1 201 ? -24.562 5.559 6.211 1 94.19 201 ALA B CA 1
ATOM 3980 C C . ALA B 1 201 ? -26.047 5.309 6.383 1 94.19 201 ALA B C 1
ATOM 3982 O O . ALA B 1 201 ? -26.547 4.227 6.066 1 94.19 201 ALA B O 1
ATOM 3983 N N . ARG B 1 202 ? -26.766 6.273 6.812 1 93.81 202 ARG B N 1
ATOM 3984 C CA . ARG B 1 202 ? -28.203 6.156 7.09 1 93.81 202 ARG B CA 1
ATOM 3985 C C . ARG B 1 202 ? -29.031 6.527 5.863 1 93.81 202 ARG B C 1
ATOM 3987 O O . ARG B 1 202 ? -30.25 6.566 5.926 1 93.81 202 ARG B O 1
ATOM 3994 N N . LYS B 1 203 ? -28.406 6.914 4.801 1 95.56 203 LYS B N 1
ATOM 3995 C CA . LYS B 1 203 ? -29.047 7.207 3.518 1 95.56 203 LYS B CA 1
ATOM 3996 C C . LYS B 1 203 ? -29.781 8.539 3.561 1 95.56 203 LYS B C 1
ATOM 3998 O O . LYS B 1 203 ? -30.734 8.75 2.807 1 95.56 203 LYS B O 1
ATOM 4003 N N . ASN B 1 204 ? -29.359 9.375 4.508 1 95.38 204 ASN B N 1
ATOM 4004 C CA . ASN B 1 204 ? -29.875 10.734 4.539 1 95.38 204 ASN B CA 1
ATOM 4005 C C . ASN B 1 204 ? -29.266 11.594 3.441 1 95.38 204 ASN B C 1
ATOM 4007 O O . ASN B 1 204 ? -29.844 12.609 3.045 1 95.38 204 ASN B O 1
ATOM 4011 N N . ILE B 1 205 ? -28.109 11.258 3.053 1 97.19 205 ILE B N 1
ATOM 4012 C CA . ILE B 1 205 ? -27.422 11.844 1.904 1 97.19 205 ILE B CA 1
ATOM 4013 C C . ILE B 1 205 ? -26.812 10.742 1.047 1 97.19 205 ILE B C 1
ATOM 4015 O O . ILE B 1 205 ? -26.828 9.57 1.428 1 97.19 205 ILE B O 1
ATOM 4019 N N . ASP B 1 206 ? -26.297 11.164 -0.119 1 97.75 206 ASP B N 1
ATOM 4020 C CA . ASP B 1 206 ? -25.828 10.156 -1.067 1 97.75 206 ASP B CA 1
ATOM 4021 C C . ASP B 1 206 ? -24.328 10.289 -1.314 1 97.75 206 ASP B C 1
ATOM 4023 O O . ASP B 1 206 ? -23.672 9.336 -1.741 1 97.75 206 ASP B O 1
ATOM 4027 N N . VAL B 1 207 ? -23.859 11.477 -1.173 1 97.94 207 VAL B N 1
ATOM 4028 C CA . VAL B 1 207 ? -22.438 11.781 -1.325 1 97.94 207 VAL B CA 1
ATOM 4029 C C . VAL B 1 207 ? -21.984 12.664 -0.17 1 97.94 207 VAL B C 1
ATOM 4031 O O . VAL B 1 207 ? -22.625 13.656 0.165 1 97.94 207 VAL B O 1
ATOM 4034 N N . ALA B 1 208 ? -20.891 12.289 0.428 1 96.88 208 ALA B N 1
ATOM 4035 C CA . ALA B 1 208 ? -20.422 13.023 1.604 1 96.88 208 ALA B CA 1
ATOM 4036 C C . ALA B 1 208 ? -19.016 13.562 1.404 1 96.88 208 ALA B C 1
ATOM 4038 O O . ALA B 1 208 ? -18.141 12.852 0.885 1 96.88 208 ALA B O 1
ATOM 4039 N N . MET B 1 209 ? -18.828 14.781 1.786 1 94.25 209 MET B N 1
ATOM 4040 C CA . MET B 1 209 ? -17.469 15.273 2.004 1 94.25 209 MET B CA 1
ATOM 4041 C C . MET B 1 209 ? -16.812 14.547 3.174 1 94.25 209 MET B C 1
ATOM 4043 O O . MET B 1 209 ? -17.406 14.414 4.242 1 94.25 209 MET B O 1
ATOM 4047 N N . ILE B 1 210 ? -15.602 14.055 2.947 1 93.06 210 ILE B N 1
ATOM 4048 C CA . ILE B 1 210 ? -14.906 13.297 3.982 1 93.06 210 ILE B CA 1
ATOM 4049 C C . ILE B 1 210 ? -13.43 13.688 4 1 93.06 210 ILE B C 1
ATOM 4051 O O . ILE B 1 210 ? -12.977 14.469 3.158 1 93.06 210 ILE B O 1
ATOM 4055 N N . TYR B 1 211 ? -12.828 13.297 5.062 1 90.94 211 TYR B N 1
ATOM 4056 C CA . TYR B 1 211 ? -11.367 13.227 5.078 1 90.94 211 TYR B CA 1
ATOM 4057 C C . TYR B 1 211 ? -10.883 11.836 4.691 1 90.94 211 TYR B C 1
ATOM 4059 O O . TYR B 1 211 ? -11.406 10.828 5.184 1 90.94 211 TYR B O 1
ATOM 4067 N N . SER B 1 212 ? -9.906 11.727 3.949 1 93.62 212 SER B N 1
ATOM 4068 C CA . SER B 1 212 ? -9.57 10.516 3.205 1 93.62 212 SER B CA 1
ATOM 4069 C C . SER B 1 212 ? -8.969 9.453 4.117 1 93.62 212 SER B C 1
ATOM 4071 O O . SER B 1 212 ? -8.844 8.289 3.73 1 93.62 212 SER B O 1
ATOM 4073 N N . THR B 1 213 ? -8.594 9.781 5.344 1 95.94 213 THR B N 1
ATOM 4074 C CA . THR B 1 213 ? -8.008 8.781 6.227 1 95.94 213 THR B CA 1
ATOM 4075 C C . THR B 1 213 ? -8.898 8.547 7.449 1 95.94 213 THR B C 1
ATOM 4077 O O . THR B 1 213 ? -8.5 7.852 8.383 1 95.94 213 THR B O 1
ATOM 4080 N N . ASP B 1 214 ? -10.07 9.125 7.43 1 94.12 214 ASP B N 1
ATOM 4081 C CA . ASP B 1 214 ? -10.961 9.062 8.586 1 94.12 214 ASP B CA 1
ATOM 4082 C C . ASP B 1 214 ? -11.414 7.629 8.852 1 94.12 214 ASP B C 1
ATOM 4084 O O . ASP B 1 214 ? -11.781 6.906 7.918 1 94.12 214 ASP B O 1
ATOM 4088 N N . ALA B 1 215 ? -11.445 7.242 10.102 1 94.75 215 ALA B N 1
ATOM 4089 C CA . ALA B 1 215 ? -11.812 5.898 10.539 1 94.75 215 ALA B CA 1
ATOM 4090 C C . ALA B 1 215 ? -13.273 5.594 10.211 1 94.75 215 ALA B C 1
ATOM 4092 O O . ALA B 1 215 ? -13.656 4.43 10.094 1 94.75 215 ALA B O 1
ATOM 4093 N N . GLN B 1 216 ? -14.094 6.59 10.109 1 93.94 216 GLN B N 1
ATOM 4094 C CA . GLN B 1 216 ? -15.523 6.406 9.859 1 93.94 216 GLN B CA 1
ATOM 4095 C C . GLN B 1 216 ? -15.766 5.812 8.477 1 93.94 216 GLN B C 1
ATOM 4097 O O . GLN B 1 216 ? -16.828 5.25 8.219 1 93.94 216 GLN B O 1
ATOM 4102 N N . ILE B 1 217 ? -14.812 5.973 7.609 1 94.44 217 ILE B N 1
ATOM 4103 C CA . ILE B 1 217 ? -14.898 5.352 6.293 1 94.44 217 ILE B CA 1
ATOM 4104 C C . ILE B 1 217 ? -15.023 3.838 6.441 1 94.44 217 ILE B C 1
ATOM 4106 O O . ILE B 1 217 ? -15.844 3.211 5.77 1 94.44 217 ILE B O 1
ATOM 4110 N N . LEU B 1 218 ? -14.18 3.314 7.285 1 93 218 LEU B N 1
ATOM 4111 C CA . LEU B 1 218 ? -14.219 1.884 7.566 1 93 218 LEU B CA 1
ATOM 4112 C C . LEU B 1 218 ? -15.445 1.52 8.391 1 93 218 LEU B C 1
ATOM 4114 O O . LEU B 1 218 ? -16.125 0.53 8.102 1 93 218 LEU B O 1
ATOM 4118 N N . ARG B 1 219 ? -15.797 2.311 9.359 1 92.44 219 ARG B N 1
ATOM 4119 C CA . ARG B 1 219 ? -16.906 2.049 10.266 1 92.44 219 ARG B CA 1
ATOM 4120 C C . ARG B 1 219 ? -18.219 1.913 9.508 1 92.44 219 ARG B C 1
ATOM 4122 O O . ARG B 1 219 ? -19.062 1.067 9.844 1 92.44 219 ARG B O 1
ATOM 4129 N N . PHE B 1 220 ? -18.375 2.693 8.477 1 94 220 PHE B N 1
ATOM 4130 C CA . PHE B 1 220 ? -19.672 2.777 7.816 1 94 220 PHE B CA 1
ATOM 4131 C C . PHE B 1 220 ? -19.594 2.178 6.414 1 94 220 PHE B C 1
ATOM 4133 O O . PHE B 1 220 ? -20.516 2.354 5.613 1 94 220 PHE B O 1
ATOM 4140 N N . ASP B 1 221 ? -18.516 1.499 6.098 1 93 221 ASP B N 1
ATOM 4141 C CA . ASP B 1 221 ? -18.328 0.818 4.82 1 93 221 ASP B CA 1
ATOM 4142 C C . ASP B 1 221 ? -18.547 1.774 3.65 1 93 221 ASP B C 1
ATOM 4144 O O . ASP B 1 221 ? -19.375 1.522 2.783 1 93 221 ASP B O 1
ATOM 4148 N N . LEU B 1 222 ? -17.766 2.84 3.691 1 95.56 222 LEU B N 1
ATOM 4149 C CA . LEU B 1 222 ? -17.828 3.852 2.645 1 95.56 222 LEU B CA 1
ATOM 4150 C C . LEU B 1 222 ? -16.688 3.676 1.646 1 95.56 222 LEU B C 1
ATOM 4152 O O . LEU B 1 222 ? -15.688 3.023 1.951 1 95.56 222 LEU B O 1
ATOM 4156 N N . VAL B 1 223 ? -16.875 4.164 0.469 1 95 223 VAL B N 1
ATOM 4157 C CA . VAL B 1 223 ? -15.828 4.16 -0.545 1 95 223 VAL B CA 1
ATOM 4158 C C . VAL B 1 223 ? -15.492 5.598 -0.946 1 95 223 VAL B C 1
ATOM 4160 O O . VAL B 1 223 ? -16.391 6.395 -1.226 1 95 223 VAL B O 1
ATOM 4163 N N . ILE B 1 224 ? -14.305 5.91 -0.903 1 96.06 224 ILE B N 1
ATOM 4164 C CA . ILE B 1 224 ? -13.828 7.203 -1.383 1 96.06 224 ILE B CA 1
ATOM 4165 C C . ILE B 1 224 ? -13.711 7.176 -2.904 1 96.06 224 ILE B C 1
ATOM 4167 O O . ILE B 1 224 ? -13.094 6.273 -3.473 1 96.06 224 ILE B O 1
ATOM 4171 N N . LEU B 1 225 ? -14.266 8.133 -3.527 1 97.06 225 LEU B N 1
ATOM 4172 C CA . LEU B 1 225 ? -14.172 8.211 -4.98 1 97.06 225 LEU B CA 1
ATOM 4173 C C . LEU B 1 225 ? -12.836 8.789 -5.418 1 97.06 225 LEU B C 1
ATOM 4175 O O . LEU B 1 225 ? -12.344 9.75 -4.82 1 97.06 225 LEU B O 1
ATOM 4179 N N . GLU B 1 226 ? -12.25 8.117 -6.375 1 94.62 226 GLU B N 1
ATOM 4180 C CA . GLU B 1 226 ? -10.961 8.562 -6.891 1 94.62 226 GLU B CA 1
ATOM 4181 C C . GLU B 1 226 ? -11.055 9.969 -7.48 1 94.62 226 GLU B C 1
ATOM 4183 O O . GLU B 1 226 ? -11.953 10.25 -8.281 1 94.62 226 GLU B O 1
ATOM 4188 N N . ASP B 1 227 ? -10.227 10.836 -7.109 1 94.56 227 ASP B N 1
ATOM 4189 C CA . ASP B 1 227 ? -10.078 12.156 -7.707 1 94.56 227 ASP B CA 1
ATOM 4190 C C . ASP B 1 227 ? -9.234 12.094 -8.977 1 94.56 227 ASP B C 1
ATOM 4192 O O . ASP B 1 227 ? -8.086 12.547 -8.984 1 94.56 227 ASP B O 1
ATOM 4196 N N . ASP B 1 228 ? -9.82 11.688 -10.062 1 93.38 228 ASP B N 1
ATOM 4197 C CA . ASP B 1 228 ? -9.086 11.32 -11.266 1 93.38 228 ASP B CA 1
ATOM 4198 C C . ASP B 1 228 ? -8.68 12.562 -12.07 1 93.38 228 ASP B C 1
ATOM 4200 O O . ASP B 1 228 ? -7.941 12.461 -13.047 1 93.38 228 ASP B O 1
ATOM 4204 N N . LYS B 1 229 ? -9.047 13.742 -11.656 1 92.38 229 LYS B N 1
ATOM 4205 C CA . LYS B 1 229 ? -8.578 14.984 -12.273 1 92.38 229 LYS B CA 1
ATOM 4206 C C . LYS B 1 229 ? -7.68 15.766 -11.32 1 92.38 229 LYS B C 1
ATOM 4208 O O . LYS B 1 229 ? -7.293 16.906 -11.617 1 92.38 229 LYS B O 1
ATOM 4213 N N . SER B 1 230 ? -7.434 15.195 -10.18 1 88.81 230 SER B N 1
ATOM 4214 C CA . SER B 1 230 ? -6.492 15.742 -9.203 1 88.81 230 SER B CA 1
ATOM 4215 C C . SER B 1 230 ? -6.93 17.125 -8.719 1 88.81 230 SER B C 1
ATOM 4217 O O . SER B 1 230 ? -6.145 18.078 -8.742 1 88.81 230 SER B O 1
ATOM 4219 N N . PHE B 1 231 ? -8.156 17.266 -8.32 1 90.38 231 PHE B N 1
ATOM 4220 C CA . PHE B 1 231 ? -8.711 18.531 -7.855 1 90.38 231 PHE B CA 1
ATOM 4221 C C . PHE B 1 231 ? -8.203 18.859 -6.457 1 90.38 231 PHE B C 1
ATOM 4223 O O . PHE B 1 231 ? -7.844 20 -6.176 1 90.38 231 PHE B O 1
ATOM 4230 N N . PHE B 1 232 ? -8.258 17.891 -5.59 1 90.06 232 PHE B N 1
ATOM 4231 C CA . PHE B 1 232 ? -7.957 18.109 -4.18 1 90.06 232 PHE B CA 1
ATOM 4232 C C . PHE B 1 232 ? -6.457 18.25 -3.963 1 90.06 232 PHE B C 1
ATOM 4234 O O . PHE B 1 232 ? -5.66 17.547 -4.59 1 90.06 232 PHE B O 1
ATOM 4241 N N . PRO B 1 233 ? -6.109 19.172 -3.055 1 89.12 233 PRO B N 1
ATOM 4242 C CA . PRO B 1 233 ? -4.684 19.297 -2.738 1 89.12 233 PRO B CA 1
ATOM 4243 C C . PRO B 1 233 ? -4.105 18.031 -2.096 1 89.12 233 PRO B C 1
ATOM 4245 O O . PRO B 1 233 ? -4.852 17.219 -1.552 1 89.12 233 PRO B O 1
ATOM 4248 N N . HIS B 1 234 ? -2.82 17.938 -2.229 1 93.75 234 HIS B N 1
ATOM 4249 C CA . HIS B 1 234 ? -2.135 16.781 -1.646 1 93.75 234 HIS B CA 1
ATOM 4250 C C . HIS B 1 234 ? -1.595 17.109 -0.257 1 93.75 234 HIS B C 1
ATOM 4252 O O . HIS B 1 234 ? -1.086 18.219 -0.028 1 93.75 234 HIS B O 1
ATOM 4258 N N . TYR B 1 235 ? -1.823 16.25 0.631 1 95.25 235 TYR B N 1
ATOM 4259 C CA . TYR B 1 235 ? -1.33 16.312 2.002 1 95.25 235 TYR B CA 1
ATOM 4260 C C . TYR B 1 235 ? -0.596 15.039 2.381 1 95.25 235 TYR B C 1
ATOM 4262 O O . TYR B 1 235 ? -0.897 14.422 3.406 1 95.25 235 TYR B O 1
ATOM 4270 N N . ASN B 1 236 ? 0.354 14.656 1.587 1 97.56 236 ASN B N 1
ATOM 4271 C CA . ASN B 1 236 ? 1.164 13.5 1.95 1 97.56 236 ASN B CA 1
ATOM 4272 C C . ASN B 1 236 ? 2.053 13.797 3.156 1 97.56 236 ASN B C 1
ATOM 4274 O O . ASN B 1 236 ? 2.65 14.867 3.244 1 97.56 236 ASN B O 1
ATOM 4278 N N . PRO B 1 237 ? 2.1 12.867 4.035 1 98.44 237 PRO B N 1
ATOM 4279 C CA . PRO B 1 237 ? 2.934 13.094 5.219 1 98.44 237 PRO B CA 1
ATOM 4280 C C . PRO B 1 237 ? 4.398 12.734 4.988 1 98.44 237 PRO B C 1
ATOM 4282 O O . PRO B 1 237 ? 4.719 12.008 4.039 1 98.44 237 PRO B O 1
ATOM 4285 N N . SER B 1 238 ? 5.223 13.266 5.777 1 98.75 238 SER B N 1
ATOM 4286 C CA . SER B 1 238 ? 6.641 12.938 5.906 1 98.75 238 SER B CA 1
ATOM 4287 C C . SER B 1 238 ? 7.148 13.227 7.312 1 98.75 238 SER B C 1
ATOM 4289 O O . SER B 1 238 ? 6.59 14.07 8.023 1 98.75 238 SER B O 1
ATOM 4291 N N . VAL B 1 239 ? 8.141 12.508 7.699 1 98.88 239 VAL B N 1
ATOM 4292 C CA . VAL B 1 239 ? 8.828 12.875 8.93 1 98.88 239 VAL B CA 1
ATOM 4293 C C . VAL B 1 239 ? 9.773 14.047 8.664 1 98.88 239 VAL B C 1
ATOM 4295 O O . VAL B 1 239 ? 10.609 13.984 7.758 1 98.88 239 VAL B O 1
ATOM 4298 N N . LEU B 1 240 ? 9.547 15.102 9.352 1 98.88 240 LEU B N 1
ATOM 4299 C CA . LEU B 1 240 ? 10.469 16.234 9.359 1 98.88 240 LEU B CA 1
ATOM 4300 C C . LEU B 1 240 ? 11.508 16.078 10.469 1 98.88 240 LEU B C 1
ATOM 4302 O O . LEU B 1 240 ? 11.172 15.695 11.594 1 98.88 240 LEU B O 1
ATOM 4306 N N . VAL B 1 241 ? 12.766 16.375 10.117 1 98.88 241 VAL B N 1
ATOM 4307 C CA . VAL B 1 241 ? 13.859 16.328 11.078 1 98.88 241 VAL B CA 1
ATOM 4308 C C . VAL B 1 241 ? 14.727 17.578 10.945 1 98.88 241 VAL B C 1
ATOM 4310 O O . VAL B 1 241 ? 15.023 18.016 9.836 1 98.88 241 VAL B O 1
ATOM 4313 N N . ARG B 1 242 ? 15.07 18.172 12.055 1 98.69 242 ARG B N 1
ATOM 4314 C CA . ARG B 1 242 ? 16.016 19.281 11.984 1 98.69 242 ARG B CA 1
ATOM 4315 C C . ARG B 1 242 ? 17.328 18.859 11.344 1 98.69 242 ARG B C 1
ATOM 4317 O O . ARG B 1 242 ? 17.812 17.75 11.602 1 98.69 242 ARG B O 1
ATOM 4324 N N . LYS B 1 243 ? 17.875 19.688 10.57 1 98.31 243 LYS B N 1
ATOM 4325 C CA . LYS B 1 243 ? 19.141 19.391 9.875 1 98.31 243 LYS B CA 1
ATOM 4326 C C . LYS B 1 243 ? 20.234 19.031 10.867 1 98.31 243 LYS B C 1
ATOM 4328 O O . LYS B 1 243 ? 20.984 18.078 10.641 1 98.31 243 LYS B O 1
ATOM 4333 N N . GLU B 1 244 ? 20.359 19.75 11.945 1 97.44 244 GLU B N 1
ATOM 4334 C CA . GLU B 1 244 ? 21.344 19.484 12.984 1 97.44 244 GLU B CA 1
ATOM 4335 C C . GLU B 1 244 ? 21.203 18.062 13.523 1 97.44 244 GLU B C 1
ATOM 4337 O O . GLU B 1 244 ? 22.203 17.359 13.719 1 97.44 244 GLU B O 1
ATOM 4342 N N . THR B 1 245 ? 20 17.672 13.766 1 98 245 THR B N 1
ATOM 4343 C CA . THR B 1 245 ? 19.719 16.344 14.312 1 98 245 THR B CA 1
ATOM 4344 C C . THR B 1 245 ? 20.078 15.258 13.305 1 98 245 THR B C 1
ATOM 4346 O O . THR B 1 245 ? 20.719 14.258 13.664 1 98 245 THR B O 1
ATOM 4349 N N . ILE B 1 246 ? 19.688 15.398 12.031 1 97.44 246 ILE B N 1
ATOM 4350 C CA . ILE B 1 246 ? 19.938 14.359 11.039 1 97.44 246 ILE B CA 1
ATOM 4351 C C . ILE B 1 246 ? 21.422 14.289 10.727 1 97.44 246 ILE B C 1
ATOM 4353 O O . ILE B 1 246 ? 21.953 13.219 10.414 1 97.44 246 ILE B O 1
ATOM 4357 N N . ASP B 1 247 ? 22.141 15.406 10.812 1 97.19 247 ASP B N 1
ATOM 4358 C CA . ASP B 1 247 ? 23.594 15.398 10.672 1 97.19 247 ASP B CA 1
ATOM 4359 C C . ASP B 1 247 ? 24.25 14.602 11.797 1 97.19 247 ASP B C 1
ATOM 4361 O O . ASP B 1 247 ? 25.25 13.906 11.57 1 97.19 247 ASP B O 1
ATOM 4365 N N . GLU B 1 248 ? 23.75 14.758 12.961 1 96.5 248 GLU B N 1
ATOM 4366 C CA . GLU B 1 248 ? 24.25 14.039 14.125 1 96.5 248 GLU B CA 1
ATOM 4367 C C . GLU B 1 248 ? 23.875 12.562 14.062 1 96.5 248 GLU B C 1
ATOM 4369 O O . GLU B 1 248 ? 24.656 11.703 14.492 1 96.5 248 GLU B O 1
ATOM 4374 N N . TYR B 1 249 ? 22.703 12.266 13.594 1 97.31 249 TYR B N 1
ATOM 4375 C CA . TYR B 1 249 ? 22.188 10.906 13.5 1 97.31 249 TYR B CA 1
ATOM 4376 C C . TYR B 1 249 ? 21.75 10.578 12.07 1 97.31 249 TYR B C 1
ATOM 4378 O O . TYR B 1 249 ? 20.578 10.359 11.805 1 97.31 249 TYR B O 1
ATOM 4386 N N . PRO B 1 250 ? 22.625 10.344 11.18 1 97 250 PRO B N 1
ATOM 4387 C CA . PRO B 1 250 ? 22.266 10.117 9.773 1 97 250 PRO B CA 1
ATOM 4388 C C . PRO B 1 250 ? 21.469 8.828 9.57 1 97 250 PRO B C 1
ATOM 4390 O O . PRO B 1 250 ? 20.75 8.695 8.578 1 97 250 PRO B O 1
ATOM 4393 N N . GLU B 1 251 ? 21.531 7.875 10.523 1 97.12 251 GLU B N 1
ATOM 4394 C CA . GLU B 1 251 ? 20.844 6.594 10.422 1 97.12 251 GLU B CA 1
ATOM 4395 C C . GLU B 1 251 ? 19.344 6.766 10.562 1 97.12 251 GLU B C 1
ATOM 4397 O O . GLU B 1 251 ? 18.578 5.848 10.25 1 97.12 251 GLU B O 1
ATOM 4402 N N . ILE B 1 252 ? 18.906 7.957 10.977 1 98.25 252 ILE B N 1
ATOM 4403 C CA . ILE B 1 252 ? 17.484 8.227 11.148 1 98.25 252 ILE B CA 1
ATOM 4404 C C . ILE B 1 252 ? 16.75 7.996 9.836 1 98.25 252 ILE B C 1
ATOM 4406 O O . ILE B 1 252 ? 15.625 7.477 9.82 1 98.25 252 ILE B O 1
ATOM 4410 N N . ARG B 1 253 ? 17.344 8.352 8.734 1 96.94 253 ARG B N 1
ATOM 4411 C CA . ARG B 1 253 ? 16.719 8.172 7.426 1 96.94 253 ARG B CA 1
ATOM 4412 C C . ARG B 1 253 ? 16.375 6.707 7.176 1 96.94 253 ARG B C 1
ATOM 4414 O O . ARG B 1 253 ? 15.258 6.387 6.777 1 96.94 253 ARG B O 1
ATOM 4421 N N . GLU B 1 254 ? 17.328 5.848 7.426 1 95.12 254 GLU B N 1
ATOM 4422 C CA . GLU B 1 254 ? 17.125 4.422 7.211 1 95.12 254 GLU B CA 1
ATOM 4423 C C . GLU B 1 254 ? 16.188 3.836 8.266 1 95.12 254 GLU B C 1
ATOM 4425 O O . GLU B 1 254 ? 15.352 2.984 7.957 1 95.12 254 GLU B O 1
ATOM 4430 N N . ILE B 1 255 ? 16.297 4.297 9.484 1 97.75 255 ILE B N 1
ATOM 4431 C CA . ILE B 1 255 ? 15.508 3.793 10.602 1 97.75 255 ILE B CA 1
ATOM 4432 C C . ILE B 1 255 ? 14.023 4.055 10.336 1 97.75 255 ILE B C 1
ATOM 4434 O O . ILE B 1 255 ? 13.172 3.23 10.68 1 97.75 255 ILE B O 1
ATOM 4438 N N . LEU B 1 256 ? 13.688 5.188 9.68 1 98.44 256 LEU B N 1
ATOM 4439 C CA . LEU B 1 256 ? 12.297 5.598 9.562 1 98.44 256 LEU B CA 1
ATOM 4440 C C . LEU B 1 256 ? 11.75 5.27 8.172 1 98.44 256 LEU B C 1
ATOM 4442 O O . LEU B 1 256 ? 10.57 5.516 7.895 1 98.44 256 LEU B O 1
ATOM 4446 N N . LYS B 1 257 ? 12.508 4.625 7.32 1 96.12 257 LYS B N 1
ATOM 4447 C CA . LYS B 1 257 ? 12.125 4.238 5.969 1 96.12 257 LYS B CA 1
ATOM 4448 C C . LYS B 1 257 ? 10.891 3.342 5.984 1 96.12 257 LYS B C 1
ATOM 4450 O O . LYS B 1 257 ? 10.047 3.422 5.09 1 96.12 257 LYS B O 1
ATOM 4455 N N . PRO B 1 258 ? 10.695 2.496 6.984 1 96.5 258 PRO B N 1
ATOM 4456 C CA . PRO B 1 258 ? 9.523 1.618 7.047 1 96.5 258 PRO B CA 1
ATOM 4457 C C . PRO B 1 258 ? 8.211 2.385 6.973 1 96.5 258 PRO B C 1
ATOM 4459 O O . PRO B 1 258 ? 7.219 1.867 6.453 1 96.5 258 PRO B O 1
ATOM 4462 N N . LEU B 1 259 ? 8.148 3.568 7.43 1 97.19 259 LEU B N 1
ATOM 4463 C CA . LEU B 1 259 ? 6.918 4.355 7.391 1 97.19 259 LEU B CA 1
ATOM 4464 C C . LEU B 1 259 ? 6.496 4.641 5.953 1 97.19 259 LEU B C 1
ATOM 4466 O O . LEU B 1 259 ? 5.309 4.793 5.668 1 97.19 259 LEU B O 1
ATOM 4470 N N . THR B 1 260 ? 7.469 4.68 5.098 1 95.56 260 THR B N 1
ATOM 4471 C CA . THR B 1 260 ? 7.215 4.957 3.689 1 95.56 260 THR B CA 1
ATOM 4472 C C . THR B 1 260 ? 6.809 3.688 2.951 1 95.56 260 THR B C 1
ATOM 4474 O O . THR B 1 260 ? 6.035 3.738 1.993 1 95.56 260 THR B O 1
ATOM 4477 N N . LEU B 1 261 ? 7.227 2.607 3.445 1 94.62 261 LEU B N 1
ATOM 4478 C CA . LEU B 1 261 ? 7.09 1.355 2.709 1 94.62 261 LEU B CA 1
ATOM 4479 C C . LEU B 1 261 ? 5.836 0.603 3.145 1 94.62 261 LEU B C 1
ATOM 4481 O O . LEU B 1 261 ? 5.207 -0.082 2.336 1 94.62 261 LEU B O 1
ATOM 4485 N N . TYR B 1 262 ? 5.465 0.747 4.395 1 97.62 262 TYR B N 1
ATOM 4486 C CA . TYR B 1 262 ? 4.523 -0.223 4.949 1 97.62 262 TYR B CA 1
ATOM 4487 C C . TYR B 1 262 ? 3.234 0.458 5.387 1 97.62 262 TYR B C 1
ATOM 4489 O O . TYR B 1 262 ? 2.492 -0.08 6.211 1 97.62 262 TYR B O 1
ATOM 4497 N N . LEU B 1 263 ? 3 1.668 4.91 1 97.5 263 LEU B N 1
ATOM 4498 C CA . LEU B 1 263 ? 1.743 2.371 5.145 1 97.5 263 LEU B CA 1
ATOM 4499 C C . LEU B 1 263 ? 1.085 2.768 3.83 1 97.5 263 LEU B C 1
ATOM 4501 O O . LEU B 1 263 ? 1.77 3.154 2.881 1 97.5 263 LEU B O 1
ATOM 4505 N N . ASN B 1 264 ? -0.161 2.605 3.807 1 94.56 264 ASN B N 1
ATOM 4506 C CA . ASN B 1 264 ? -1.025 3.143 2.762 1 94.56 264 ASN B CA 1
ATOM 4507 C C . ASN B 1 264 ? -2.34 3.666 3.334 1 94.56 264 ASN B C 1
ATOM 4509 O O . ASN B 1 264 ? -2.539 3.652 4.551 1 94.56 264 ASN B O 1
ATOM 4513 N N . GLU B 1 265 ? -3.176 4.16 2.477 1 93.75 265 GLU B N 1
ATOM 4514 C CA . GLU B 1 265 ? -4.402 4.809 2.926 1 93.75 265 GLU B CA 1
ATOM 4515 C C . GLU B 1 265 ? -5.293 3.832 3.693 1 93.75 265 GLU B C 1
ATOM 4517 O O . GLU B 1 265 ? -5.809 4.164 4.762 1 93.75 265 GLU B O 1
ATOM 4522 N N . ASP B 1 266 ? -5.422 2.662 3.197 1 95.19 266 ASP B N 1
ATOM 4523 C CA . ASP B 1 266 ? -6.277 1.672 3.848 1 95.19 266 ASP B CA 1
ATOM 4524 C C . ASP B 1 266 ? -5.723 1.287 5.219 1 95.19 266 ASP B C 1
ATOM 4526 O O . ASP B 1 266 ? -6.484 1.121 6.176 1 95.19 266 ASP B O 1
ATOM 4530 N N . ILE B 1 267 ? -4.449 1.141 5.285 1 97.94 267 ILE B N 1
ATOM 4531 C CA . ILE B 1 267 ? -3.822 0.738 6.539 1 97.94 267 ILE B CA 1
ATOM 4532 C C . ILE B 1 267 ? -3.988 1.846 7.578 1 97.94 267 ILE B C 1
ATOM 4534 O O . ILE B 1 267 ? -4.34 1.579 8.727 1 97.94 267 ILE B O 1
ATOM 4538 N N . ILE B 1 268 ? -3.736 3.062 7.16 1 98.25 268 ILE B N 1
ATOM 4539 C CA . ILE B 1 268 ? -3.848 4.148 8.125 1 98.25 268 ILE B CA 1
ATOM 4540 C C . ILE B 1 268 ? -5.297 4.293 8.578 1 98.25 268 ILE B C 1
ATOM 4542 O O . ILE B 1 268 ? -5.566 4.586 9.742 1 98.25 268 ILE B O 1
ATOM 4546 N N . ILE B 1 269 ? -6.262 4.137 7.68 1 97.12 269 ILE B N 1
ATOM 4547 C CA . ILE B 1 269 ? -7.672 4.145 8.062 1 97.12 269 ILE B CA 1
ATOM 4548 C C . ILE B 1 269 ? -7.93 3.062 9.109 1 97.12 269 ILE B C 1
ATOM 4550 O O . ILE B 1 269 ? -8.602 3.311 10.109 1 97.12 269 ILE B O 1
ATOM 4554 N N . ARG B 1 270 ? -7.418 1.873 8.93 1 97.81 270 ARG B N 1
ATOM 4555 C CA . ARG B 1 270 ? -7.566 0.756 9.852 1 97.81 270 ARG B CA 1
ATOM 4556 C C . ARG B 1 270 ? -6.961 1.089 11.211 1 97.81 270 ARG B C 1
ATOM 4558 O O . ARG B 1 270 ? -7.57 0.829 12.25 1 97.81 270 ARG B O 1
ATOM 4565 N N . LEU B 1 271 ? -5.785 1.612 11.188 1 98.69 271 LEU B N 1
ATOM 4566 C CA . LEU B 1 271 ? -5.121 1.954 12.445 1 98.69 271 LEU B CA 1
ATOM 4567 C C . LEU B 1 271 ? -5.883 3.051 13.18 1 98.69 271 LEU B C 1
ATOM 4569 O O . LEU B 1 271 ? -6.043 2.99 14.398 1 98.69 271 LEU B O 1
ATOM 4573 N N . ASN B 1 272 ? -6.359 4.09 12.445 1 98.19 272 ASN B N 1
ATOM 4574 C CA . ASN B 1 272 ? -7.215 5.109 13.047 1 98.19 272 ASN B CA 1
ATOM 4575 C C . ASN B 1 272 ? -8.477 4.496 13.648 1 98.19 272 ASN B C 1
ATOM 4577 O O . ASN B 1 272 ? -8.922 4.918 14.719 1 98.19 272 ASN B O 1
ATOM 4581 N N . TYR B 1 273 ? -9.031 3.506 12.984 1 97.56 273 TYR B N 1
ATOM 4582 C CA . TYR B 1 273 ? -10.227 2.822 13.453 1 97.56 273 TYR B CA 1
ATOM 4583 C C . TYR B 1 273 ? -9.984 2.139 14.789 1 97.56 273 TYR B C 1
ATOM 4585 O O . TYR B 1 273 ? -10.828 2.184 15.688 1 97.56 273 TYR B O 1
ATOM 4593 N N . LEU B 1 274 ? -8.859 1.505 14.969 1 98.38 274 LEU B N 1
ATOM 4594 C CA . LEU B 1 274 ? -8.516 0.809 16.203 1 98.38 274 LEU B CA 1
ATOM 4595 C C . LEU B 1 274 ? -8.469 1.778 17.375 1 98.38 274 LEU B C 1
ATOM 4597 O O . LEU B 1 274 ? -8.812 1.415 18.5 1 98.38 274 LEU B O 1
ATOM 4601 N N . VAL B 1 275 ? -8.07 2.996 17.094 1 98.12 275 VAL B N 1
ATOM 4602 C CA . VAL B 1 275 ? -8.016 4.008 18.141 1 98.12 275 VAL B CA 1
ATOM 4603 C C . VAL B 1 275 ? -9.406 4.594 18.359 1 98.12 275 VAL B C 1
ATOM 4605 O O . VAL B 1 275 ? -9.938 4.551 19.469 1 98.12 275 VAL B O 1
ATOM 4608 N N . ASP B 1 276 ? -10.047 5.051 17.344 1 95.31 276 ASP B N 1
ATOM 4609 C CA . ASP B 1 276 ? -11.242 5.887 17.438 1 95.31 276 ASP B CA 1
ATOM 4610 C C . ASP B 1 276 ? -12.469 5.055 17.797 1 95.31 276 ASP B C 1
ATOM 4612 O O . ASP B 1 276 ? -13.391 5.555 18.453 1 95.31 276 ASP B O 1
ATOM 4616 N N . PHE B 1 277 ? -12.445 3.752 17.453 1 94.25 277 PHE B N 1
ATOM 4617 C CA . PHE B 1 277 ? -13.672 2.988 17.641 1 94.25 277 PHE B CA 1
ATOM 4618 C C . PHE B 1 277 ? -13.422 1.768 18.516 1 94.25 277 PHE B C 1
ATOM 4620 O O . PHE B 1 277 ? -14.336 1.273 19.188 1 94.25 277 PHE B O 1
ATOM 4627 N N . GLU B 1 278 ? -12.211 1.257 18.516 1 95.88 278 GLU B N 1
ATOM 4628 C CA . GLU B 1 278 ? -11.906 0.134 19.406 1 95.88 278 GLU B CA 1
ATOM 4629 C C . GLU B 1 278 ? -11.305 0.613 20.719 1 95.88 278 GLU B C 1
ATOM 4631 O O . GLU B 1 278 ? -11.109 -0.179 21.641 1 95.88 278 GLU B O 1
ATOM 4636 N N . GLY B 1 279 ? -10.922 1.861 20.812 1 96.38 279 GLY B N 1
ATOM 4637 C CA . GLY B 1 279 ? -10.539 2.477 22.078 1 96.38 279 GLY B CA 1
ATOM 4638 C C . GLY B 1 279 ? -9.102 2.189 22.469 1 96.38 279 GLY B C 1
ATOM 4639 O O . GLY B 1 279 ? -8.703 2.404 23.609 1 96.38 279 GLY B O 1
ATOM 4640 N N . LEU B 1 280 ? -8.312 1.707 21.594 1 98 280 LEU B N 1
ATOM 4641 C CA . LEU B 1 280 ? -6.914 1.438 21.891 1 98 280 LEU B CA 1
ATOM 4642 C C . LEU B 1 280 ? -6.098 2.727 21.875 1 98 280 LEU B C 1
ATOM 4644 O O . LEU B 1 280 ? -6.391 3.645 21.109 1 98 280 LEU B O 1
ATOM 4648 N N . GLU B 1 281 ? -5.094 2.783 22.672 1 98.25 281 GLU B N 1
ATOM 4649 C CA . GLU B 1 281 ? -4.191 3.932 22.672 1 98.25 281 GLU B CA 1
ATOM 4650 C C . GLU B 1 281 ? -3.355 3.98 21.391 1 98.25 281 GLU B C 1
ATOM 4652 O O . GLU B 1 281 ? -2.902 2.945 20.906 1 98.25 281 GLU B O 1
ATOM 4657 N N . PRO B 1 282 ? -3.094 5.164 20.875 1 98.31 282 PRO B N 1
ATOM 4658 C CA . PRO B 1 282 ? -2.307 5.289 19.656 1 98.31 282 PRO B CA 1
ATOM 4659 C C . PRO B 1 282 ? -0.96 4.574 19.734 1 98.31 282 PRO B C 1
ATOM 4661 O O . PRO B 1 282 ? -0.539 3.924 18.781 1 98.31 282 PRO B O 1
ATOM 4664 N N . GLU B 1 283 ? -0.277 4.711 20.844 1 98.56 283 GLU B N 1
ATOM 4665 C CA . GLU B 1 283 ? 1.022 4.062 21 1 98.56 283 GLU B CA 1
ATOM 4666 C C . GLU B 1 283 ? 0.899 2.545 20.906 1 98.56 283 GLU B C 1
ATOM 4668 O O . GLU B 1 283 ? 1.766 1.881 20.344 1 98.56 283 GLU B O 1
ATOM 4673 N N . ILE B 1 284 ? -0.088 2 21.469 1 98.69 284 ILE B N 1
ATOM 4674 C CA . ILE B 1 284 ? -0.319 0.56 21.438 1 98.69 284 ILE B CA 1
ATOM 4675 C C . ILE B 1 284 ? -0.58 0.114 20 1 98.69 284 ILE B C 1
ATOM 4677 O O . ILE B 1 284 ? -0.029 -0.892 19.547 1 98.69 284 ILE B O 1
ATOM 4681 N N . VAL B 1 285 ? -1.433 0.87 19.281 1 98.75 285 VAL B N 1
ATOM 4682 C CA . VAL B 1 285 ? -1.746 0.578 17.891 1 98.75 285 VAL B CA 1
ATOM 4683 C C . VAL B 1 285 ? -0.47 0.623 17.062 1 98.75 285 VAL B C 1
ATOM 4685 O O . VAL B 1 285 ? -0.209 -0.283 16.266 1 98.75 285 VAL B O 1
ATOM 4688 N N . ALA B 1 286 ? 0.319 1.663 17.25 1 98.81 286 ALA B N 1
ATOM 4689 C CA . ALA B 1 286 ? 1.588 1.808 16.547 1 98.81 286 ALA B CA 1
ATOM 4690 C C . ALA B 1 286 ? 2.516 0.632 16.844 1 98.81 286 ALA B C 1
ATOM 4692 O O . ALA B 1 286 ? 3.09 0.043 15.922 1 98.81 286 ALA B O 1
ATOM 4693 N N . ARG B 1 287 ? 2.643 0.282 18.094 1 98.69 287 ARG B N 1
ATOM 4694 C CA . ARG B 1 287 ? 3.531 -0.792 18.531 1 98.69 287 ARG B CA 1
ATOM 4695 C C . ARG B 1 287 ? 3.117 -2.125 17.906 1 98.69 287 ARG B C 1
ATOM 4697 O O . ARG B 1 287 ? 3.953 -2.848 17.359 1 98.69 287 ARG B O 1
ATOM 4704 N N . LYS B 1 288 ? 1.886 -2.467 17.984 1 98.5 288 LYS B N 1
ATOM 4705 C CA . LYS B 1 288 ? 1.394 -3.742 17.469 1 98.5 288 LYS B CA 1
ATOM 4706 C C . LYS B 1 288 ? 1.609 -3.85 15.969 1 98.5 288 LYS B C 1
ATOM 4708 O O . LYS B 1 288 ? 1.986 -4.91 15.461 1 98.5 288 LYS B O 1
ATOM 4713 N N . TYR B 1 289 ? 1.31 -2.746 15.266 1 98.69 289 TYR B N 1
ATOM 4714 C CA . TYR B 1 289 ? 1.505 -2.766 13.82 1 98.69 289 TYR B CA 1
ATOM 4715 C C . TYR B 1 289 ? 2.967 -3.02 13.469 1 98.69 289 TYR B C 1
ATOM 4717 O O . TYR B 1 289 ? 3.271 -3.859 12.617 1 98.69 289 TYR B O 1
ATOM 4725 N N . LEU B 1 290 ? 3.889 -2.311 14.172 1 98.75 290 LEU B N 1
ATOM 4726 C CA . LEU B 1 290 ? 5.316 -2.449 13.914 1 98.75 290 LEU B CA 1
ATOM 4727 C C . LEU B 1 290 ? 5.809 -3.84 14.305 1 98.75 290 LEU B C 1
ATOM 4729 O O . LEU B 1 290 ? 6.66 -4.418 13.625 1 98.75 290 LEU B O 1
ATOM 4733 N N . GLN B 1 291 ? 5.281 -4.387 15.352 1 98.19 291 GLN B N 1
ATOM 4734 C CA . GLN B 1 291 ? 5.637 -5.738 15.773 1 98.19 291 GLN B CA 1
ATOM 4735 C C . GLN B 1 291 ? 5.172 -6.773 14.75 1 98.19 291 GLN B C 1
ATOM 4737 O O . GLN B 1 291 ? 5.875 -7.75 14.484 1 98.19 291 GLN B O 1
ATOM 4742 N N . GLY B 1 292 ? 3.99 -6.535 14.227 1 97.75 292 GLY B N 1
ATOM 4743 C CA . GLY B 1 292 ? 3.451 -7.426 13.211 1 97.75 292 GLY B CA 1
ATOM 4744 C C . GLY B 1 292 ? 4.32 -7.512 11.969 1 97.75 292 GLY B C 1
ATOM 4745 O O . GLY B 1 292 ? 4.285 -8.516 11.25 1 97.75 292 GLY B O 1
ATOM 4746 N N . LEU B 1 293 ? 5.121 -6.5 11.773 1 97.94 293 LEU B N 1
ATOM 4747 C CA . LEU B 1 293 ? 6.02 -6.43 10.625 1 97.94 293 LEU B CA 1
ATOM 4748 C C . LEU B 1 293 ? 7.434 -6.848 11.016 1 97.94 293 LEU B C 1
ATOM 4750 O O . LEU B 1 293 ? 8.344 -6.844 10.18 1 97.94 293 LEU B O 1
ATOM 4754 N N . GLY B 1 294 ? 7.652 -7.164 12.297 1 96.81 294 GLY B N 1
ATOM 4755 C CA . GLY B 1 294 ? 8.953 -7.586 12.789 1 96.81 294 GLY B CA 1
ATOM 4756 C C . GLY B 1 294 ? 9.969 -6.461 12.828 1 96.81 294 GLY B C 1
ATOM 4757 O O . GLY B 1 294 ? 11.18 -6.703 12.742 1 96.81 294 GLY B O 1
ATOM 4758 N N . LEU B 1 295 ? 9.492 -5.227 12.953 1 97.62 295 LEU B N 1
ATOM 4759 C CA . LEU B 1 295 ? 10.383 -4.07 12.891 1 97.62 295 LEU B CA 1
ATOM 4760 C C . LEU B 1 295 ? 10.867 -3.684 14.289 1 97.62 295 LEU B C 1
ATOM 4762 O O . LEU B 1 295 ? 11.867 -2.982 14.43 1 97.62 295 LEU B O 1
ATOM 4766 N N . ILE B 1 296 ? 10.094 -4.039 15.289 1 96.31 296 ILE B N 1
ATOM 4767 C CA . ILE B 1 296 ? 10.484 -3.875 16.688 1 96.31 296 ILE B CA 1
ATOM 4768 C C . ILE B 1 296 ? 10.125 -5.133 17.469 1 96.31 296 ILE B C 1
ATOM 4770 O O . ILE B 1 296 ? 9.453 -6.027 16.953 1 96.31 296 ILE B O 1
ATOM 4774 N N . LYS B 1 297 ? 10.648 -5.215 18.703 1 90 297 LYS B N 1
ATOM 4775 C CA . LYS B 1 297 ? 10.398 -6.383 19.547 1 90 297 LYS B CA 1
ATOM 4776 C C . LYS B 1 297 ? 9.078 -6.25 20.297 1 90 297 LYS B C 1
ATOM 4778 O O . LYS B 1 297 ? 8.656 -5.141 20.641 1 90 297 LYS B O 1
#

pLDDT: mean 91.62, std 14.3, range [32.94, 98.88]

Solvent-accessible surface area (backbone atoms only — not comparable to full-atom values): 31430 Å² total; per-residue (Å²): 134,82,80,74,79,75,76,75,75,74,73,74,70,72,70,70,69,69,69,67,78,78,61,47,25,35,26,17,36,66,48,68,64,34,38,24,55,27,35,39,51,48,52,42,40,45,70,69,74,39,57,70,41,80,53,67,64,29,53,70,65,63,44,52,51,31,37,74,72,65,71,25,40,30,32,59,47,35,42,37,51,44,38,39,67,73,66,61,46,82,77,83,58,74,46,63,68,58,39,41,52,51,45,34,48,51,34,34,75,74,60,44,29,39,54,51,70,64,25,54,36,54,56,25,71,40,46,28,31,45,42,66,61,27,64,76,66,69,40,59,29,47,56,42,45,17,50,40,23,63,72,55,82,35,63,80,52,28,35,28,31,27,62,65,42,64,68,38,81,84,17,57,64,43,50,30,58,74,49,59,40,71,63,65,73,85,36,52,42,70,41,60,61,87,45,24,56,57,34,37,63,69,63,75,28,53,34,19,46,41,53,60,41,44,30,60,40,66,75,54,48,44,35,71,39,38,62,85,82,50,78,61,68,50,21,33,34,25,47,34,30,32,41,71,55,41,70,74,40,62,62,51,62,68,59,53,43,56,56,37,54,70,39,34,46,58,43,48,18,48,55,33,27,42,31,78,73,66,65,44,53,39,54,57,50,28,49,37,37,38,37,21,65,66,74,42,132,136,82,81,75,78,76,73,75,73,75,73,74,69,71,70,70,70,70,70,68,78,79,62,47,26,34,26,17,36,65,47,67,64,34,40,23,54,30,33,39,53,47,51,42,40,44,68,68,74,39,57,68,41,79,52,66,64,28,51,70,65,64,43,50,49,32,36,73,72,66,71,26,39,29,32,60,47,34,40,38,51,44,38,40,69,75,66,60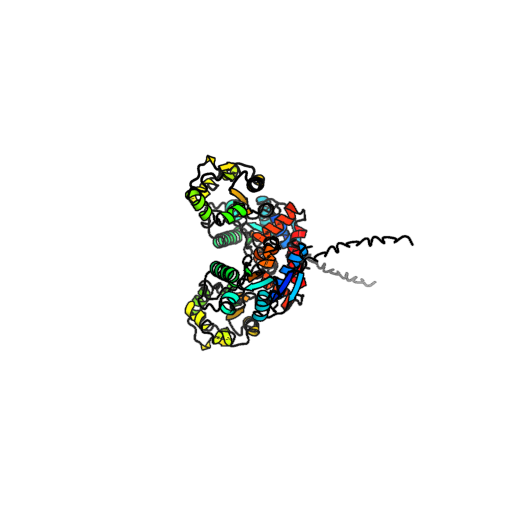,47,81,77,84,60,74,47,61,67,59,40,43,52,50,46,34,49,51,34,35,75,75,62,44,29,39,53,50,69,65,26,53,38,53,57,27,70,41,44,29,33,44,41,67,61,26,63,77,67,69,40,58,29,48,58,43,46,16,49,41,25,63,70,56,82,34,62,77,53,29,34,28,31,28,62,66,44,64,67,39,83,82,16,56,65,43,50,31,58,76,49,59,38,72,62,65,73,85,36,52,42,72,42,60,63,84,46,22,54,57,35,38,60,69,61,75,26,52,34,18,45,40,55,58,40,45,30,59,39,67,76,54,48,44,37,71,39,39,63,85,81,48,78,62,68,50,23,33,34,25,47,35,30,32,42,71,56,41,70,74,39,61,62,52,62,68,59,54,43,56,55,36,56,69,40,35,47,57,42,49,18,48,56,32,26,42,31,77,73,67,66,44,52,39,54,58,49,27,48,38,37,37,38,22,66,65,75,43,131

Organism: Petrotoga mobilis (strain DSM 10674 / SJ95) (NCBI:txid403833)